Protein AF-A0A969RJK7-F1 (afdb_monomer)

Solvent-accessible surface area (backbone atoms only — not comparable to full-atom values): 28027 Å² total; per-residue (Å²): 130,81,80,79,80,63,73,75,47,66,31,56,28,30,24,53,73,84,44,77,42,88,28,50,34,41,26,35,87,92,39,40,23,37,20,53,44,43,39,36,57,59,44,43,50,44,77,48,58,31,84,44,50,58,42,42,35,32,31,61,49,30,50,70,87,84,54,50,50,73,24,48,41,49,78,57,83,35,32,42,27,35,43,42,46,68,56,30,60,76,63,62,34,48,77,47,81,54,90,57,28,43,37,36,39,65,59,89,27,36,46,76,43,77,48,76,45,75,50,98,73,21,24,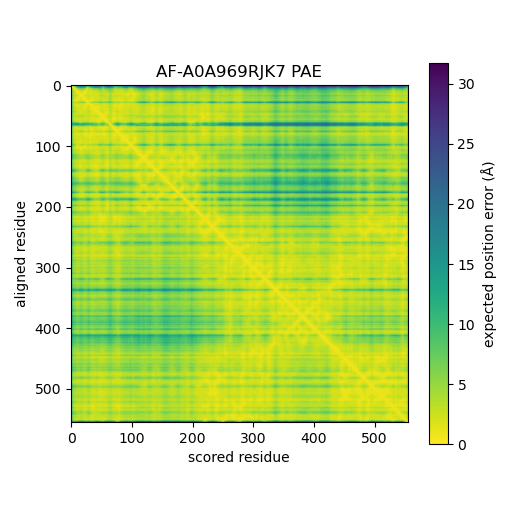38,39,41,38,33,31,80,45,79,58,39,25,30,80,46,70,51,94,40,33,35,37,40,40,33,56,18,34,61,56,68,67,57,46,72,68,54,77,58,58,68,51,77,48,36,66,36,42,50,67,49,78,56,94,72,16,29,35,38,41,36,25,34,57,73,93,60,50,68,34,71,49,41,35,42,91,69,28,28,43,39,38,34,42,31,64,76,37,77,73,68,37,45,30,29,66,42,92,46,33,33,41,39,30,43,74,51,71,60,88,93,46,38,28,45,35,36,35,39,42,32,36,42,69,33,88,46,40,46,75,42,62,42,58,44,41,94,70,26,47,65,32,60,29,43,62,65,59,38,30,60,76,69,53,30,27,31,35,35,45,24,38,40,53,41,88,87,76,24,22,39,51,25,21,31,22,46,83,68,39,74,46,19,31,38,51,67,51,19,15,29,42,31,31,47,82,81,36,53,74,51,74,47,51,32,42,58,49,32,35,40,34,37,84,88,69,52,75,45,68,34,69,35,32,39,53,56,70,86,68,76,40,30,34,37,34,41,47,61,38,12,65,51,50,60,39,81,50,58,58,34,34,43,30,37,32,45,84,53,22,27,70,39,64,49,72,44,63,58,50,71,71,48,72,44,76,26,42,91,76,33,27,31,38,41,33,27,97,41,66,70,61,53,72,66,53,40,63,71,38,46,44,45,81,48,77,47,40,43,56,61,71,60,66,80,33,31,24,32,45,16,40,32,46,37,23,29,52,88,59,37,80,60,66,48,44,62,81,37,67,49,53,69,69,69,63,70,39,55,30,26,35,20,34,45,28,28,37,87,87,49,26,42,32,44,36,39,35,38,50,22,55,85,53,61,17,44,33,64,69,52,45,38,54,50,42,48,74,72,47,29,29,32,30,36,30,27,35,39,46,45,40,36,49,38,34,44,33,87,36,58,79,71,53,60,70,84,66,47,40,60,32,42,31,23,41,31,31,35,64,54,133

Mean predicted aligned error: 4.51 Å

Nearest PDB structures (foldseek):
  5h3k-assembly1_A  TM=9.530E-01  e=4.080E-64  Synechocystis sp. PCC 6803 substr. Kazusa
  6pkh-assembly1_A-2  TM=6.568E-01  e=8.441E-12  Danio rerio
  6u11-assembly1_A-2  TM=6.295E-01  e=1.330E-12  Xenopus laevis
  6pki-assembly2_C  TM=6.536E-01  e=3.093E-11  Danio rerio
  6pki-assembly1_A  TM=6.305E-01  e=6.541E-11  Danio rerio

Structure (mmCIF, N/CA/C/O backbone):
data_AF-A0A969RJK7-F1
#
_entry.id   AF-A0A969RJK7-F1
#
loop_
_atom_site.group_PDB
_atom_site.id
_atom_site.type_symbol
_atom_site.label_atom_id
_atom_site.label_alt_id
_atom_site.label_comp_id
_atom_site.label_asym_id
_atom_site.label_entity_id
_atom_site.label_seq_id
_atom_site.pdbx_PDB_ins_code
_atom_site.Cartn_x
_atom_site.Cartn_y
_atom_site.Cartn_z
_atom_site.occupancy
_atom_site.B_iso_or_equiv
_atom_site.auth_seq_id
_atom_site.auth_comp_id
_atom_site.auth_asym_id
_atom_site.auth_atom_id
_atom_site.pdbx_PDB_model_num
ATOM 1 N N . MET A 1 1 ? 10.244 -32.817 0.175 1.00 43.59 1 MET A N 1
ATOM 2 C CA . MET A 1 1 ? 10.990 -31.624 -0.277 1.00 43.59 1 MET A CA 1
ATOM 3 C C . MET A 1 1 ? 12.232 -31.516 0.589 1.00 43.59 1 MET A C 1
ATOM 5 O O . MET A 1 1 ? 12.109 -31.650 1.799 1.00 43.59 1 MET A O 1
ATOM 9 N N . SER A 1 2 ? 13.413 -31.389 -0.010 1.00 44.31 2 SER A N 1
ATOM 10 C CA . SER A 1 2 ? 14.659 -31.099 0.712 1.00 44.31 2 SER A CA 1
ATOM 11 C C . SER A 1 2 ? 14.542 -29.756 1.438 1.00 44.31 2 SER A C 1
ATOM 13 O O . SER A 1 2 ? 13.912 -28.840 0.909 1.00 44.31 2 SER A O 1
ATOM 15 N N . ALA A 1 3 ? 15.117 -29.646 2.639 1.00 57.25 3 ALA A N 1
ATOM 16 C CA . ALA A 1 3 ? 15.118 -28.397 3.398 1.00 57.25 3 ALA A CA 1
ATOM 17 C C . ALA A 1 3 ? 15.713 -27.246 2.556 1.00 57.25 3 ALA A C 1
ATOM 19 O O . ALA A 1 3 ? 16.639 -27.497 1.774 1.00 57.25 3 ALA A O 1
ATOM 20 N N . PRO A 1 4 ? 15.207 -26.003 2.684 1.00 67.38 4 PRO A N 1
ATOM 21 C CA . PRO A 1 4 ? 15.771 -24.862 1.975 1.00 67.38 4 PRO A CA 1
ATOM 22 C C . PRO A 1 4 ? 17.256 -24.709 2.309 1.00 67.38 4 PRO A C 1
ATOM 24 O O . PRO A 1 4 ? 17.654 -24.830 3.468 1.00 67.38 4 PRO A O 1
ATOM 27 N N . VAL A 1 5 ? 18.080 -24.427 1.299 1.00 77.31 5 VAL A N 1
ATOM 28 C CA . VAL A 1 5 ? 19.494 -24.099 1.520 1.00 77.31 5 VAL A CA 1
ATOM 29 C C . VAL A 1 5 ? 19.567 -22.825 2.374 1.00 77.31 5 VAL A C 1
ATOM 31 O O . VAL A 1 5 ? 18.977 -21.817 1.971 1.00 77.31 5 VAL A O 1
ATOM 34 N N . PRO A 1 6 ? 20.266 -22.842 3.523 1.00 85.56 6 PRO A N 1
ATOM 35 C CA . PRO A 1 6 ? 20.295 -21.704 4.432 1.00 85.56 6 PRO A CA 1
ATOM 36 C C . PRO A 1 6 ? 21.051 -20.514 3.831 1.00 85.56 6 PRO A C 1
ATOM 38 O O . PRO A 1 6 ? 22.000 -20.675 3.058 1.00 85.56 6 PRO A O 1
ATOM 41 N N . ILE A 1 7 ? 20.638 -19.310 4.227 1.00 89.62 7 ILE A N 1
ATOM 42 C CA . ILE A 1 7 ? 21.348 -18.065 3.919 1.00 89.62 7 ILE A CA 1
ATOM 43 C C . ILE A 1 7 ? 22.646 -18.030 4.729 1.00 89.62 7 ILE A C 1
ATOM 45 O O . ILE A 1 7 ? 22.629 -18.203 5.946 1.00 89.62 7 ILE A O 1
ATOM 49 N N . THR A 1 8 ? 23.768 -17.809 4.047 1.00 91.69 8 THR A N 1
ATOM 50 C CA . THR A 1 8 ? 25.106 -17.735 4.646 1.00 91.69 8 THR A CA 1
ATOM 51 C C . THR A 1 8 ? 25.501 -16.304 4.995 1.00 91.69 8 THR A C 1
ATOM 53 O O . THR A 1 8 ? 26.162 -16.092 6.008 1.00 91.69 8 THR A O 1
ATOM 56 N N . GLN A 1 9 ? 25.098 -15.319 4.185 1.00 93.38 9 GLN A N 1
ATOM 57 C CA . GLN A 1 9 ? 25.361 -13.893 4.412 1.00 93.38 9 GLN A CA 1
ATOM 58 C C . GLN A 1 9 ? 24.187 -13.041 3.926 1.00 93.38 9 GLN A C 1
ATOM 60 O O . GLN A 1 9 ? 23.432 -13.453 3.046 1.00 93.38 9 GLN A O 1
ATOM 65 N N . ARG A 1 10 ? 24.028 -11.845 4.493 1.00 94.62 10 ARG A N 1
ATOM 66 C CA . ARG A 1 10 ? 23.016 -10.870 4.076 1.00 94.62 10 ARG A CA 1
ATOM 67 C C . ARG A 1 10 ? 23.429 -9.454 4.447 1.00 94.62 10 ARG A C 1
ATOM 69 O O . ARG A 1 10 ? 24.226 -9.266 5.364 1.00 94.62 10 ARG A O 1
ATOM 76 N N . GLY A 1 11 ? 22.815 -8.481 3.791 1.00 95.19 11 GLY A N 1
ATOM 77 C CA . GLY A 1 11 ? 22.963 -7.071 4.123 1.00 95.19 11 GLY A CA 1
ATOM 78 C C . GLY A 1 11 ? 21.859 -6.220 3.511 1.00 95.19 11 GLY A C 1
ATOM 79 O O . GLY A 1 11 ? 21.013 -6.714 2.768 1.00 95.19 11 GLY A O 1
ATOM 80 N N . GLU A 1 12 ? 21.862 -4.933 3.845 1.00 94.75 12 GLU A N 1
ATOM 81 C CA . GLU A 1 12 ? 20.814 -3.972 3.460 1.00 94.75 12 GLU A CA 1
ATOM 82 C C . GLU A 1 12 ? 21.270 -2.978 2.385 1.00 94.75 12 GLU A C 1
ATOM 84 O O . GLU A 1 12 ? 20.530 -2.063 2.020 1.00 94.75 12 GLU A O 1
ATOM 89 N N . GLN A 1 13 ? 22.503 -3.129 1.897 1.00 96.94 13 GLN A N 1
ATOM 90 C CA . GLN A 1 13 ? 23.099 -2.225 0.924 1.00 96.94 13 GLN A CA 1
ATOM 91 C C . GLN A 1 13 ? 23.767 -2.982 -0.215 1.00 96.94 13 GLN A C 1
ATOM 93 O O . GLN A 1 13 ? 24.430 -3.994 0.002 1.00 96.94 13 GLN A O 1
ATOM 98 N N . ILE A 1 14 ? 23.646 -2.445 -1.424 1.00 97.81 14 ILE A N 1
ATOM 99 C CA . ILE A 1 14 ? 24.468 -2.847 -2.565 1.00 97.81 14 ILE A CA 1
ATOM 100 C C . ILE A 1 14 ? 25.232 -1.633 -3.079 1.00 97.81 14 ILE A C 1
ATOM 102 O O . ILE A 1 14 ? 24.770 -0.497 -2.950 1.00 97.81 14 ILE A O 1
ATOM 106 N N . THR A 1 15 ? 26.366 -1.873 -3.723 1.00 97.38 15 THR A N 1
ATOM 107 C CA . THR A 1 15 ? 27.091 -0.851 -4.474 1.00 97.38 15 THR A CA 1
ATOM 108 C C . THR A 1 15 ? 27.118 -1.255 -5.941 1.00 97.38 15 THR A C 1
ATOM 110 O O . THR A 1 15 ? 27.756 -2.245 -6.270 1.00 97.38 15 THR A O 1
ATOM 113 N N . LEU A 1 16 ? 26.475 -0.492 -6.827 1.00 96.69 16 LEU A N 1
ATOM 114 C CA . LEU A 1 16 ? 26.529 -0.699 -8.279 1.00 96.69 16 LEU A CA 1
ATOM 115 C C . LEU A 1 16 ? 27.453 0.346 -8.909 1.00 96.69 16 LEU A C 1
ATOM 117 O O . LEU A 1 16 ? 27.199 1.543 -8.776 1.00 96.69 16 LEU A O 1
ATOM 121 N N . ASN A 1 17 ? 28.531 -0.100 -9.560 1.00 95.50 17 ASN A N 1
ATOM 122 C CA . ASN A 1 17 ? 29.539 0.760 -10.203 1.00 95.50 17 ASN A CA 1
ATOM 123 C C . ASN A 1 17 ? 30.048 1.892 -9.283 1.00 95.50 17 ASN A C 1
ATOM 125 O O . ASN A 1 17 ? 30.248 3.027 -9.706 1.00 95.50 17 ASN A O 1
ATOM 129 N N . GLY A 1 18 ? 30.224 1.591 -7.992 1.00 93.12 18 GLY A N 1
ATOM 130 C CA . GLY A 1 18 ? 30.677 2.554 -6.980 1.00 93.12 18 GLY A CA 1
ATOM 131 C C . GLY A 1 18 ? 29.572 3.389 -6.316 1.00 93.12 18 GLY A C 1
ATOM 132 O O . GLY A 1 18 ? 29.852 4.051 -5.318 1.00 93.12 18 GLY A O 1
ATOM 133 N N . ARG A 1 19 ? 28.315 3.337 -6.785 1.00 94.44 19 ARG A N 1
ATOM 134 C CA . ARG A 1 19 ? 27.175 4.022 -6.148 1.00 94.44 19 ARG A CA 1
ATOM 135 C C . ARG A 1 19 ? 26.463 3.105 -5.159 1.00 94.44 19 ARG A C 1
ATOM 137 O O . ARG A 1 19 ? 26.060 2.009 -5.527 1.00 94.44 19 ARG A O 1
ATOM 144 N N . ALA A 1 20 ? 26.269 3.572 -3.929 1.00 95.62 20 ALA A N 1
ATOM 145 C CA . ALA A 1 20 ? 25.548 2.835 -2.895 1.00 95.62 20 ALA A CA 1
ATOM 146 C C . ALA A 1 20 ? 24.023 2.971 -3.040 1.00 95.62 20 ALA A C 1
ATOM 148 O O . ALA A 1 20 ? 23.509 4.043 -3.368 1.00 95.62 20 ALA A O 1
ATOM 149 N N . PHE A 1 21 ? 23.304 1.892 -2.740 1.00 95.75 21 PHE A N 1
ATOM 150 C CA . PHE A 1 21 ? 21.847 1.825 -2.707 1.00 95.75 21 PHE A CA 1
ATOM 151 C C . PHE A 1 21 ? 21.395 1.040 -1.482 1.00 95.75 21 PHE A C 1
ATOM 153 O O . PHE A 1 21 ? 22.001 0.028 -1.134 1.00 95.75 21 PHE A O 1
ATOM 160 N N . SER A 1 22 ? 20.295 1.470 -0.866 1.00 94.81 22 SER A N 1
ATOM 161 C CA . SER A 1 22 ? 19.675 0.775 0.266 1.00 94.81 22 SER A CA 1
ATOM 162 C C . SER A 1 22 ? 18.794 -0.376 -0.227 1.00 94.81 22 SER A C 1
ATOM 164 O O . SER A 1 22 ? 17.568 -0.294 -0.179 1.00 94.81 22 SER A O 1
ATOM 166 N N . ILE A 1 23 ? 19.425 -1.414 -0.772 1.00 95.62 23 ILE A N 1
ATOM 167 C CA . ILE A 1 23 ? 18.764 -2.601 -1.310 1.00 95.62 23 ILE A CA 1
ATOM 168 C C . ILE A 1 23 ? 19.213 -3.833 -0.521 1.00 95.62 23 ILE A C 1
ATOM 170 O O . ILE A 1 23 ? 20.417 -4.098 -0.452 1.00 95.62 23 ILE A O 1
ATOM 174 N N . PRO A 1 24 ? 18.274 -4.626 0.020 1.00 96.06 24 PRO A N 1
ATOM 175 C CA . PRO A 1 24 ? 18.623 -5.881 0.653 1.00 96.06 24 PRO A CA 1
ATOM 176 C C . PRO A 1 24 ? 19.228 -6.873 -0.340 1.00 96.06 24 PRO A C 1
ATOM 178 O O . PRO A 1 24 ? 18.763 -7.036 -1.471 1.00 96.06 24 PRO A O 1
ATOM 181 N N . TRP A 1 25 ? 20.234 -7.599 0.123 1.00 97.31 25 TRP A N 1
ATOM 182 C CA . TRP A 1 25 ? 20.841 -8.708 -0.595 1.00 97.31 25 TRP A CA 1
ATOM 183 C C . TRP A 1 25 ? 21.036 -9.891 0.349 1.00 97.31 25 TRP A C 1
ATOM 185 O O . TRP A 1 25 ? 21.099 -9.743 1.573 1.00 97.31 25 TRP A O 1
ATOM 195 N N . SER A 1 26 ? 21.118 -11.083 -0.223 1.00 96.31 26 SER A N 1
ATOM 196 C CA . SER A 1 26 ? 21.464 -12.288 0.522 1.00 96.31 26 SER A CA 1
ATOM 197 C C . SER A 1 26 ? 22.340 -13.205 -0.313 1.00 96.31 26 SER A C 1
ATOM 199 O O . SER A 1 26 ? 22.356 -13.132 -1.539 1.00 96.31 26 SER A O 1
ATOM 201 N N . GLN A 1 27 ? 23.091 -14.063 0.357 1.00 95.31 27 GLN A N 1
ATOM 202 C CA . GLN A 1 27 ? 23.894 -15.102 -0.259 1.00 95.31 27 GLN A CA 1
ATOM 203 C C . GLN A 1 27 ? 23.500 -16.443 0.347 1.00 95.31 27 GLN A C 1
ATOM 205 O O . GLN A 1 27 ? 23.360 -16.567 1.564 1.00 95.31 27 GLN A O 1
ATOM 210 N N . ARG A 1 28 ? 23.341 -17.458 -0.499 1.00 91.94 28 ARG A N 1
ATOM 211 C CA . ARG A 1 28 ? 23.207 -18.857 -0.080 1.00 91.94 28 ARG A CA 1
ATOM 212 C C . ARG A 1 28 ? 24.194 -19.686 -0.888 1.00 91.94 28 ARG A C 1
ATOM 214 O O . ARG A 1 28 ? 24.189 -19.616 -2.114 1.00 91.94 28 ARG A O 1
ATOM 221 N N . GLN A 1 29 ? 25.066 -20.435 -0.210 1.00 88.12 29 GLN A N 1
ATOM 222 C CA . GLN A 1 29 ? 26.237 -21.064 -0.845 1.00 88.12 29 GLN A CA 1
ATOM 223 C C . GLN A 1 29 ? 27.068 -20.014 -1.619 1.00 88.12 29 GLN A C 1
ATOM 225 O O . GLN A 1 29 ? 27.508 -19.026 -1.033 1.00 88.12 29 GLN A O 1
ATOM 230 N N . GLU A 1 30 ? 27.239 -20.192 -2.929 1.00 89.62 30 GLU A N 1
ATOM 231 C CA . GLU A 1 30 ? 27.944 -19.282 -3.847 1.00 89.62 30 GLU A CA 1
ATOM 232 C C . GLU A 1 30 ? 26.973 -18.487 -4.742 1.00 89.62 30 GLU A C 1
ATOM 234 O O . GLU A 1 30 ? 27.351 -17.952 -5.785 1.00 89.62 30 GLU A O 1
ATOM 239 N N . ARG A 1 31 ? 25.695 -18.415 -4.348 1.00 95.44 31 ARG A N 1
ATOM 240 C CA . ARG A 1 31 ? 24.640 -17.736 -5.107 1.00 95.44 31 ARG A CA 1
ATOM 241 C C . ARG A 1 31 ? 24.269 -16.410 -4.469 1.00 95.44 31 ARG A C 1
ATOM 243 O O . ARG A 1 31 ? 23.978 -16.372 -3.272 1.00 95.44 31 ARG A O 1
ATOM 250 N N . PHE A 1 32 ? 24.267 -15.346 -5.266 1.00 97.12 32 PHE A N 1
ATOM 251 C CA . PHE A 1 32 ? 23.989 -13.981 -4.825 1.00 97.12 32 PHE A CA 1
ATOM 252 C C . PHE A 1 32 ? 22.571 -13.585 -5.211 1.00 97.12 32 PHE A C 1
ATOM 254 O O . PHE A 1 32 ? 22.170 -13.719 -6.363 1.00 97.12 32 PHE A O 1
ATOM 261 N N . GLY A 1 33 ? 21.815 -13.089 -4.240 1.00 97.38 33 GLY A N 1
ATOM 262 C CA . GLY A 1 33 ? 20.442 -12.653 -4.413 1.00 97.38 33 GLY A CA 1
ATOM 263 C C . GLY A 1 33 ? 20.285 -11.171 -4.152 1.00 97.38 33 GLY A C 1
ATOM 264 O O . GLY A 1 33 ? 20.723 -10.675 -3.115 1.00 97.38 33 GLY A O 1
ATOM 265 N N . ILE A 1 34 ? 19.577 -10.493 -5.046 1.00 97.62 34 ILE A N 1
ATOM 266 C CA . ILE A 1 34 ? 19.054 -9.138 -4.830 1.00 97.62 34 ILE A CA 1
ATOM 267 C C . ILE A 1 34 ? 17.538 -9.240 -4.767 1.00 97.62 34 ILE A C 1
ATOM 269 O O . ILE A 1 34 ? 16.956 -10.077 -5.457 1.00 97.62 34 ILE A O 1
ATOM 273 N N . THR A 1 35 ? 16.887 -8.419 -3.944 1.00 97.81 35 THR A N 1
ATOM 274 C CA . THR A 1 35 ? 15.421 -8.373 -3.961 1.00 97.81 35 THR A CA 1
ATOM 275 C C . THR A 1 35 ? 14.903 -8.030 -5.354 1.00 97.81 35 THR A C 1
ATOM 277 O O . THR A 1 35 ? 15.499 -7.226 -6.069 1.00 97.81 35 THR A O 1
ATOM 280 N N . ASP A 1 36 ? 13.781 -8.614 -5.753 1.00 97.62 36 ASP A N 1
ATOM 281 C CA . ASP A 1 36 ? 13.147 -8.314 -7.037 1.00 97.62 36 ASP A CA 1
ATOM 282 C C . ASP A 1 36 ? 12.849 -6.813 -7.211 1.00 97.62 36 ASP A C 1
ATOM 284 O O . ASP A 1 36 ? 13.148 -6.232 -8.255 1.00 97.62 36 ASP A O 1
ATOM 288 N N . ALA A 1 37 ? 12.379 -6.158 -6.148 1.00 95.75 37 ALA A N 1
ATOM 289 C CA . ALA A 1 37 ? 12.221 -4.713 -6.062 1.00 95.75 37 ALA A CA 1
ATOM 290 C C . ALA A 1 37 ? 13.529 -3.955 -6.310 1.00 95.75 37 ALA A C 1
ATOM 292 O O . ALA A 1 37 ? 13.585 -3.046 -7.141 1.00 95.75 37 ALA A O 1
ATOM 293 N N . GLY A 1 38 ? 14.600 -4.337 -5.616 1.00 96.25 38 GLY A N 1
ATOM 294 C CA . GLY A 1 38 ? 15.896 -3.696 -5.779 1.00 96.25 38 GLY A CA 1
ATOM 295 C C . GLY A 1 38 ? 16.492 -3.914 -7.159 1.00 96.25 38 GLY A C 1
ATOM 296 O O . GLY A 1 38 ? 17.114 -3.011 -7.716 1.00 96.25 38 GLY A O 1
ATOM 297 N N . PHE A 1 39 ? 16.249 -5.077 -7.749 1.00 96.56 39 PHE A N 1
ATOM 298 C CA . PHE A 1 39 ? 16.724 -5.423 -9.075 1.00 96.56 39 PHE A CA 1
ATOM 299 C C . PHE A 1 39 ? 16.022 -4.602 -10.167 1.00 96.56 39 PHE A C 1
ATOM 301 O O . PHE A 1 39 ? 16.691 -4.047 -11.039 1.00 96.56 39 PHE A O 1
ATOM 308 N N . ILE A 1 40 ? 14.702 -4.398 -10.063 1.00 95.62 40 ILE A N 1
ATOM 309 C CA . ILE A 1 40 ? 13.971 -3.441 -10.913 1.00 95.62 40 ILE A CA 1
ATOM 310 C C . ILE A 1 40 ? 14.557 -2.028 -10.761 1.00 95.62 40 ILE A C 1
ATOM 312 O O . ILE A 1 40 ? 14.859 -1.377 -11.758 1.00 95.62 40 ILE A O 1
ATOM 316 N N . GLN A 1 41 ? 14.747 -1.559 -9.523 1.00 93.62 41 GLN A N 1
ATOM 317 C CA . GLN A 1 41 ? 15.137 -0.170 -9.237 1.00 93.62 41 GLN A CA 1
ATOM 318 C C . GLN A 1 41 ? 16.576 0.176 -9.635 1.00 93.62 41 GLN A C 1
ATOM 320 O O . GLN A 1 41 ? 16.862 1.332 -9.951 1.00 93.62 41 GLN A O 1
ATOM 325 N N . THR A 1 42 ? 17.493 -0.791 -9.574 1.00 95.00 42 THR A N 1
ATOM 326 C CA . THR A 1 42 ? 18.933 -0.536 -9.752 1.00 95.00 42 THR A CA 1
ATOM 327 C C . THR A 1 42 ? 19.480 -1.029 -11.086 1.00 95.00 42 THR A C 1
ATOM 329 O O . THR A 1 42 ? 20.376 -0.384 -11.634 1.00 95.00 42 THR A O 1
ATOM 332 N N . ILE A 1 43 ? 18.928 -2.124 -11.621 1.00 96.88 43 ILE A N 1
ATOM 333 C CA . ILE A 1 43 ? 19.392 -2.772 -12.855 1.00 96.88 43 ILE A CA 1
ATOM 334 C C . ILE A 1 43 ? 18.458 -2.503 -14.043 1.00 96.88 43 ILE A C 1
ATOM 336 O O . ILE A 1 43 ? 18.919 -2.491 -15.187 1.00 96.88 43 ILE A O 1
ATOM 340 N N . GLY A 1 44 ? 17.173 -2.236 -13.789 1.00 95.69 44 GLY A N 1
ATOM 341 C CA . GLY A 1 44 ? 16.205 -1.914 -14.836 1.00 95.69 44 GLY A CA 1
ATOM 342 C C . GLY A 1 44 ? 15.690 -3.154 -15.567 1.00 95.69 44 GLY A C 1
ATOM 343 O O . GLY A 1 44 ? 15.687 -3.212 -16.797 1.00 95.69 44 GLY A O 1
ATOM 344 N N . VAL A 1 45 ? 15.297 -4.182 -14.813 1.00 94.81 45 VAL A N 1
ATOM 345 C CA . VAL A 1 45 ? 14.711 -5.411 -15.371 1.00 94.81 45 VAL A CA 1
ATOM 346 C C . VAL A 1 45 ? 13.189 -5.327 -15.467 1.00 94.81 45 VAL A C 1
ATOM 348 O O . VAL A 1 45 ? 12.538 -4.720 -14.616 1.00 94.81 45 VAL A O 1
ATOM 351 N N . ASP A 1 46 ? 12.614 -5.991 -16.469 1.00 94.12 46 ASP A N 1
ATOM 352 C CA . ASP A 1 46 ? 11.173 -6.255 -16.528 1.00 94.12 46 ASP A CA 1
ATOM 353 C C . ASP A 1 46 ? 10.899 -7.666 -15.998 1.00 94.12 46 ASP A C 1
ATOM 355 O O . ASP A 1 46 ? 11.485 -8.638 -16.481 1.00 94.12 46 ASP A O 1
ATOM 359 N N . LEU A 1 47 ? 10.034 -7.787 -14.991 1.00 95.94 47 LEU A N 1
ATOM 360 C CA . LEU A 1 47 ? 9.615 -9.087 -14.470 1.00 95.94 47 LEU A CA 1
ATOM 361 C C . LEU A 1 47 ? 8.457 -9.607 -15.321 1.00 95.94 47 LEU A C 1
ATOM 363 O O . LEU A 1 47 ? 7.415 -8.957 -15.422 1.00 95.94 47 LEU A O 1
ATOM 367 N N . LEU A 1 48 ? 8.651 -10.778 -15.921 1.00 96.38 48 LEU A N 1
ATOM 368 C CA . LEU A 1 48 ? 7.662 -11.430 -16.771 1.00 96.38 48 LEU A CA 1
ATOM 369 C C . LEU A 1 48 ? 6.760 -12.361 -15.951 1.00 96.38 48 LEU A C 1
ATOM 371 O O . LEU A 1 48 ? 7.004 -12.623 -14.770 1.00 96.38 48 LEU A O 1
ATOM 375 N N . ASN A 1 49 ? 5.715 -12.873 -16.596 1.00 97.50 49 ASN A N 1
ATOM 376 C CA . ASN A 1 49 ? 4.743 -13.744 -15.947 1.00 97.50 49 ASN A CA 1
ATOM 377 C C . ASN A 1 49 ? 5.378 -15.047 -15.453 1.00 97.50 49 ASN A C 1
ATOM 379 O O . ASN A 1 49 ? 6.258 -15.609 -16.107 1.00 97.50 49 ASN A O 1
ATOM 383 N N . THR A 1 50 ? 4.901 -15.541 -14.314 1.00 97.38 50 THR A N 1
ATOM 384 C CA . THR A 1 50 ? 5.283 -16.852 -13.777 1.00 97.38 50 THR A CA 1
ATOM 385 C C . THR A 1 50 ? 4.227 -17.360 -12.806 1.00 97.38 50 THR A C 1
ATOM 387 O O . THR A 1 50 ? 3.755 -16.605 -11.957 1.00 97.38 50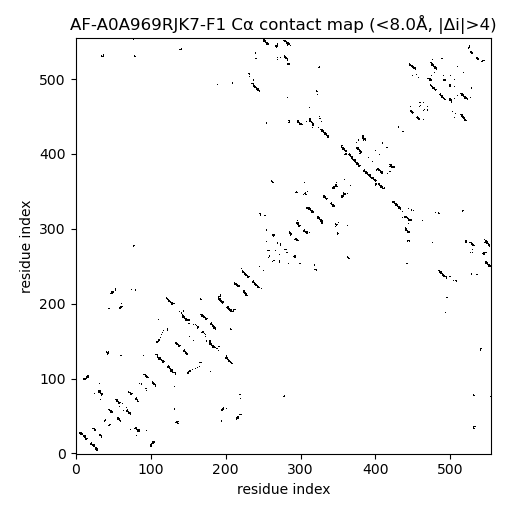 THR A O 1
ATOM 390 N N . ASP A 1 51 ? 3.909 -18.649 -12.893 1.00 97.38 51 ASP A N 1
ATOM 391 C CA . ASP A 1 51 ? 3.122 -19.370 -11.885 1.00 97.38 51 ASP A CA 1
ATOM 392 C C . ASP A 1 51 ? 4.016 -20.103 -10.869 1.00 97.38 51 ASP A C 1
ATOM 394 O O . ASP A 1 51 ? 3.544 -20.614 -9.854 1.00 97.38 51 ASP A O 1
ATOM 398 N N . GLU A 1 52 ? 5.329 -20.115 -11.107 1.00 96.62 52 GLU A N 1
ATOM 399 C CA . GLU A 1 52 ? 6.314 -20.804 -10.284 1.00 96.62 52 GLU A CA 1
ATOM 400 C C . GLU A 1 52 ? 6.960 -19.835 -9.297 1.00 96.62 52 GLU A C 1
ATOM 402 O O . GLU A 1 52 ? 7.716 -18.947 -9.685 1.00 96.62 52 GLU A O 1
ATOM 407 N N . VAL A 1 53 ? 6.743 -20.042 -7.995 1.00 96.00 53 VAL A N 1
ATOM 408 C CA . VAL A 1 53 ? 7.363 -19.198 -6.955 1.00 96.00 53 VAL A CA 1
ATOM 409 C C . VAL A 1 53 ? 8.884 -19.208 -7.076 1.00 96.00 53 VAL A C 1
ATOM 411 O O . VAL A 1 53 ? 9.508 -18.152 -6.950 1.00 96.00 53 VAL A O 1
ATOM 414 N N . SER A 1 54 ? 9.457 -20.392 -7.333 1.00 95.94 54 SER A N 1
ATOM 415 C CA . SER A 1 54 ? 10.901 -20.668 -7.322 1.00 95.94 54 SER A CA 1
ATOM 416 C C . SER A 1 54 ? 11.664 -20.140 -8.540 1.00 95.94 54 SER A C 1
ATOM 418 O O . SER A 1 54 ? 12.893 -20.209 -8.554 1.00 95.94 54 SER A O 1
ATOM 420 N N . GLN A 1 55 ? 10.957 -19.619 -9.547 1.00 96.94 55 GLN A N 1
ATOM 421 C CA . GLN A 1 55 ? 11.532 -19.126 -10.794 1.00 96.94 55 GLN A CA 1
ATOM 422 C C . GLN A 1 55 ? 10.930 -17.769 -11.162 1.00 96.94 55 GLN A C 1
ATOM 424 O O . GLN A 1 55 ? 9.743 -17.513 -10.979 1.00 96.94 55 GLN A O 1
ATOM 429 N N . GLN A 1 56 ? 11.748 -16.887 -11.715 1.00 98.12 56 GLN A N 1
ATOM 430 C CA . GLN A 1 56 ? 11.313 -15.598 -12.225 1.00 98.12 56 GLN A CA 1
ATOM 431 C C . GLN A 1 56 ? 11.922 -15.373 -13.608 1.00 98.12 56 GLN A C 1
ATOM 433 O O . GLN A 1 56 ? 13.108 -15.048 -13.712 1.00 98.12 56 GLN A O 1
ATOM 438 N N . PRO A 1 57 ? 11.128 -15.517 -14.679 1.00 97.44 57 PRO A N 1
ATOM 439 C CA . PRO A 1 57 ? 11.519 -15.056 -15.996 1.00 97.44 57 PRO A CA 1
ATOM 440 C C . PRO A 1 57 ? 11.606 -13.525 -16.005 1.00 97.44 57 PRO A C 1
ATOM 442 O O . PRO A 1 57 ? 10.740 -12.830 -15.466 1.00 97.44 57 PRO A O 1
ATOM 445 N N . ILE A 1 58 ? 12.661 -12.990 -16.604 1.00 96.56 58 ILE A N 1
ATOM 446 C CA . ILE A 1 58 ? 12.908 -11.556 -16.734 1.00 96.56 58 ILE A CA 1
ATOM 447 C C . ILE A 1 58 ? 13.211 -11.191 -18.184 1.00 96.56 58 ILE A C 1
ATOM 449 O O . ILE A 1 58 ? 13.675 -12.019 -18.976 1.00 96.56 58 ILE A O 1
ATOM 453 N N . ALA A 1 59 ? 13.020 -9.915 -18.497 1.00 94.50 59 ALA A N 1
ATOM 454 C CA . ALA A 1 59 ? 13.567 -9.288 -19.684 1.00 94.50 59 ALA A CA 1
ATOM 455 C C . ALA A 1 59 ? 14.610 -8.242 -19.304 1.00 94.50 59 ALA A C 1
ATOM 457 O O . ALA A 1 59 ? 14.312 -7.270 -18.605 1.00 94.50 59 ALA A O 1
ATOM 458 N N . TRP A 1 60 ? 15.828 -8.430 -19.799 1.00 95.06 60 TRP A N 1
ATOM 459 C CA . TRP A 1 60 ? 16.906 -7.461 -19.661 1.00 95.06 60 TRP A CA 1
ATOM 460 C C . TRP A 1 60 ? 17.900 -7.676 -20.798 1.00 95.06 60 TRP A C 1
ATOM 462 O O . TRP A 1 60 ? 18.675 -8.629 -20.768 1.00 95.06 60 TRP A O 1
ATOM 472 N N . PHE A 1 61 ? 17.802 -6.845 -21.844 1.00 94.94 61 PHE A N 1
ATOM 473 C CA . PHE A 1 61 ? 18.533 -7.042 -23.105 1.00 94.94 61 PHE A CA 1
ATOM 474 C C . PHE A 1 61 ? 18.409 -8.487 -23.625 1.00 94.94 61 PHE A C 1
ATOM 476 O O . PHE A 1 61 ? 19.383 -9.128 -24.012 1.00 94.94 61 PHE A O 1
ATOM 483 N N . SER A 1 62 ? 17.184 -9.011 -23.595 1.00 91.25 62 SER A N 1
ATOM 484 C CA . SER A 1 62 ? 16.836 -10.368 -24.012 1.00 91.25 62 SER A CA 1
ATOM 485 C C . SER A 1 62 ? 15.505 -10.363 -24.758 1.00 91.25 62 SER A C 1
ATOM 487 O O . SER A 1 62 ? 14.629 -9.549 -24.459 1.00 91.25 62 SER A O 1
ATOM 489 N N . ASP A 1 63 ? 15.337 -11.271 -25.718 1.00 83.88 63 ASP A N 1
ATOM 490 C CA . ASP A 1 63 ? 14.058 -11.445 -26.403 1.00 83.88 63 ASP A CA 1
ATOM 491 C C . ASP A 1 63 ? 13.056 -12.132 -25.461 1.00 83.88 63 ASP A C 1
ATOM 493 O O . ASP A 1 63 ? 13.280 -13.257 -25.008 1.00 83.88 63 ASP A O 1
ATOM 497 N N . GLN A 1 64 ? 11.960 -11.434 -25.152 1.00 79.19 64 GLN A N 1
ATOM 498 C CA . GLN A 1 64 ? 10.921 -11.904 -24.232 1.00 79.19 64 GLN A CA 1
ATOM 499 C C . GLN A 1 64 ? 10.141 -13.114 -24.764 1.00 79.19 64 GLN A C 1
ATOM 501 O O . GLN A 1 64 ? 9.621 -13.892 -23.968 1.00 79.19 64 GLN A O 1
ATOM 506 N N . GLN A 1 65 ? 10.021 -13.252 -26.087 1.00 74.81 65 GLN A N 1
ATOM 507 C CA . GLN A 1 65 ? 9.205 -14.277 -26.738 1.00 74.81 65 GLN A CA 1
ATOM 508 C C . GLN A 1 65 ? 10.016 -15.523 -27.087 1.00 74.81 65 GLN A C 1
ATOM 510 O O . GLN A 1 65 ? 9.473 -16.625 -27.085 1.00 74.81 65 GLN A O 1
ATOM 515 N N . VAL A 1 66 ? 11.304 -15.351 -27.389 1.00 78.38 66 VAL A N 1
ATOM 516 C CA . VAL A 1 66 ? 12.156 -16.444 -27.875 1.00 78.38 66 VAL A CA 1
ATOM 517 C C . VAL A 1 66 ? 12.965 -17.086 -26.748 1.00 78.38 66 VAL A C 1
ATOM 519 O O . VAL A 1 66 ? 13.092 -18.309 -26.703 1.00 78.38 66 VAL A O 1
ATOM 522 N N . SER A 1 67 ? 13.519 -16.291 -25.830 1.00 81.62 67 SER A N 1
ATOM 523 C CA . SER A 1 67 ? 14.443 -16.803 -24.811 1.00 81.62 67 SER A CA 1
ATOM 524 C C . SER A 1 67 ? 14.530 -15.870 -23.594 1.00 81.62 67 SER A C 1
ATOM 526 O O . SER A 1 67 ? 15.543 -15.174 -23.426 1.00 81.62 67 SER A O 1
ATOM 528 N N . PRO A 1 68 ? 13.493 -15.824 -22.735 1.00 88.00 68 PRO A N 1
ATOM 529 C CA . PRO A 1 68 ? 13.565 -15.057 -21.498 1.00 88.00 68 PRO A CA 1
ATOM 530 C C . PRO A 1 68 ? 14.671 -15.606 -20.590 1.00 88.00 68 PRO A C 1
ATOM 532 O O . PRO A 1 68 ? 14.969 -16.803 -20.587 1.00 88.00 68 PRO A O 1
ATOM 535 N N . ILE A 1 69 ? 15.284 -14.728 -19.798 1.00 94.44 69 ILE A N 1
ATOM 536 C CA . ILE A 1 69 ? 16.260 -15.150 -18.790 1.00 94.44 69 ILE A CA 1
ATOM 537 C C . ILE A 1 69 ? 15.474 -15.610 -17.567 1.00 94.44 69 ILE A C 1
ATOM 539 O O . ILE A 1 69 ? 14.679 -14.845 -17.036 1.00 94.44 69 ILE A O 1
ATOM 543 N N . ILE A 1 70 ? 15.680 -16.844 -17.116 1.00 96.44 70 ILE A N 1
ATOM 544 C CA . ILE A 1 70 ? 14.971 -17.395 -15.957 1.00 96.44 70 ILE A CA 1
ATOM 545 C C . ILE A 1 70 ? 15.918 -17.399 -14.762 1.00 96.44 70 ILE A C 1
ATOM 547 O O . ILE A 1 70 ? 16.961 -18.049 -14.798 1.00 96.44 70 ILE A O 1
ATOM 551 N N . LEU A 1 71 ? 15.553 -16.666 -13.711 1.00 97.62 71 LEU A N 1
ATOM 552 C CA . LEU A 1 71 ? 16.310 -16.613 -12.465 1.00 97.62 71 LEU A CA 1
ATOM 553 C C . LEU A 1 71 ? 15.637 -17.479 -11.406 1.00 97.62 71 LEU A C 1
ATOM 555 O O . LEU A 1 71 ? 14.425 -17.399 -11.210 1.00 97.62 71 LEU A O 1
ATOM 559 N N . SER A 1 72 ? 16.424 -18.264 -10.675 1.00 97.19 72 SER A N 1
ATOM 560 C CA . SER A 1 72 ? 15.918 -18.934 -9.476 1.00 97.19 72 SER A CA 1
ATOM 561 C C . SER A 1 72 ? 15.647 -17.915 -8.373 1.00 97.19 72 SER A C 1
ATOM 563 O O . SER A 1 72 ? 16.305 -16.880 -8.298 1.00 97.19 72 SER A O 1
ATOM 565 N N . THR A 1 73 ? 14.704 -18.212 -7.486 1.00 96.62 73 THR A N 1
ATOM 566 C CA . THR A 1 73 ? 14.312 -17.289 -6.414 1.00 96.62 73 THR A CA 1
ATOM 567 C C . THR A 1 73 ? 14.379 -17.938 -5.036 1.00 96.62 73 THR A C 1
ATOM 569 O O . THR A 1 73 ? 14.537 -19.159 -4.888 1.00 96.62 73 THR A O 1
ATOM 572 N N . TRP A 1 74 ? 14.290 -17.104 -4.002 1.00 95.19 74 TRP A N 1
ATOM 573 C CA . TRP A 1 74 ? 13.971 -17.540 -2.648 1.00 95.19 74 TRP A CA 1
ATOM 574 C C . TRP A 1 74 ? 13.315 -16.430 -1.840 1.00 95.19 74 TRP A C 1
ATOM 576 O O . TRP A 1 74 ? 13.515 -15.246 -2.102 1.00 95.19 74 TRP A O 1
ATOM 586 N N . LEU A 1 75 ? 12.540 -16.834 -0.838 1.00 92.94 75 LEU A N 1
ATOM 587 C CA . LEU A 1 75 ? 11.945 -15.934 0.140 1.00 92.94 75 LEU A CA 1
ATOM 588 C C . LEU A 1 75 ? 12.802 -15.922 1.402 1.00 92.94 75 LEU A C 1
ATOM 590 O O . LEU A 1 75 ? 13.307 -16.963 1.826 1.00 92.94 75 LEU A O 1
ATOM 594 N N . SER A 1 76 ? 12.962 -14.747 1.995 1.00 90.81 76 SER A N 1
ATOM 595 C CA . SER A 1 76 ? 13.536 -14.590 3.327 1.00 90.81 76 SER A CA 1
ATOM 596 C C . SER A 1 76 ? 13.024 -13.300 3.945 1.00 90.81 76 SER A C 1
ATOM 598 O O . SER A 1 76 ? 13.116 -12.239 3.328 1.00 90.81 76 SER A O 1
ATOM 600 N N . GLU A 1 77 ? 12.530 -13.401 5.179 1.00 88.25 77 GLU A N 1
ATOM 601 C CA . GLU A 1 77 ? 11.841 -12.308 5.872 1.00 88.25 77 GLU A CA 1
ATOM 602 C C . GLU A 1 77 ? 10.732 -11.719 4.977 1.00 88.25 77 GLU A C 1
ATOM 604 O O . GLU A 1 77 ? 9.910 -12.466 4.446 1.00 88.25 77 GLU A O 1
ATOM 609 N N . GLN A 1 78 ? 10.714 -10.402 4.769 1.00 92.25 78 GLN A N 1
ATOM 610 C CA . GLN A 1 78 ? 9.727 -9.719 3.936 1.00 92.25 78 GLN A CA 1
ATOM 611 C C . GLN A 1 78 ? 10.063 -9.662 2.433 1.00 92.25 78 GLN A C 1
ATOM 613 O O . GLN A 1 78 ? 9.341 -9.018 1.671 1.00 92.25 78 GLN A O 1
ATOM 618 N N . TYR A 1 79 ? 11.155 -10.293 1.990 1.00 95.69 79 TYR A N 1
ATOM 619 C CA . TYR A 1 79 ? 11.698 -10.099 0.645 1.00 95.69 79 TYR A CA 1
ATOM 620 C C . TYR A 1 79 ? 11.720 -11.373 -0.202 1.00 95.69 79 TYR A C 1
ATOM 622 O O . TYR A 1 79 ? 11.932 -12.484 0.290 1.00 95.69 79 TYR A O 1
ATOM 630 N N . ARG A 1 80 ? 11.585 -11.175 -1.518 1.00 96.94 80 ARG A N 1
ATOM 631 C CA . ARG A 1 80 ? 11.835 -12.182 -2.551 1.00 96.94 80 ARG A CA 1
ATOM 632 C C . ARG A 1 80 ? 13.116 -11.836 -3.289 1.00 96.94 80 ARG A C 1
ATOM 634 O O . ARG A 1 80 ? 13.212 -10.781 -3.908 1.00 96.94 80 ARG A O 1
ATOM 641 N N . TYR A 1 81 ? 14.091 -12.728 -3.216 1.00 97.75 81 TYR A N 1
ATOM 642 C CA . TYR A 1 81 ? 15.399 -12.577 -3.838 1.00 97.75 81 TYR A CA 1
ATOM 643 C C . TYR A 1 81 ? 15.440 -13.295 -5.183 1.00 97.75 81 TYR A C 1
ATOM 645 O O . TYR A 1 81 ? 14.915 -14.403 -5.314 1.00 97.75 81 TYR A O 1
ATOM 653 N N . LEU A 1 82 ? 16.087 -12.668 -6.160 1.00 98.25 82 LEU A N 1
ATOM 654 C CA . LEU A 1 82 ? 16.391 -13.215 -7.477 1.00 98.25 82 LEU A CA 1
ATOM 655 C C . LEU A 1 82 ? 17.876 -13.572 -7.530 1.00 98.25 82 LEU A C 1
ATOM 657 O O . LEU A 1 82 ? 18.714 -12.724 -7.226 1.00 98.25 82 LEU A O 1
ATOM 661 N N . ASP A 1 83 ? 18.192 -14.809 -7.911 1.00 97.81 83 ASP A N 1
ATOM 662 C CA . ASP A 1 83 ? 19.565 -15.275 -8.112 1.00 97.81 83 ASP A CA 1
ATOM 663 C C . ASP A 1 83 ? 20.193 -14.567 -9.312 1.00 97.81 83 ASP A C 1
ATOM 665 O O . ASP A 1 83 ? 19.785 -14.794 -10.452 1.00 97.81 83 ASP A O 1
ATOM 669 N N . ILE A 1 84 ? 21.190 -13.720 -9.071 1.00 97.56 84 ILE A N 1
ATOM 670 C CA . ILE A 1 84 ? 21.871 -12.979 -10.133 1.00 97.56 84 ILE A CA 1
ATOM 671 C C . ILE A 1 84 ? 23.177 -13.638 -10.581 1.00 97.56 84 ILE A C 1
ATOM 673 O O . ILE A 1 84 ? 23.829 -13.099 -11.471 1.00 97.56 84 ILE A O 1
ATOM 677 N N . THR A 1 85 ? 23.596 -14.766 -9.996 1.00 97.06 85 THR A N 1
ATOM 678 C CA . THR A 1 85 ? 24.947 -15.313 -10.218 1.00 97.06 85 THR A CA 1
ATOM 679 C C . THR A 1 85 ? 25.196 -15.668 -11.685 1.00 97.06 85 THR A C 1
ATOM 681 O O . THR A 1 85 ? 26.178 -15.215 -12.270 1.00 97.06 85 THR A O 1
ATOM 684 N N . GLU A 1 86 ? 24.288 -16.419 -12.309 1.00 95.25 86 GLU A N 1
ATOM 685 C CA . GLU A 1 86 ? 24.432 -16.829 -13.716 1.00 95.25 86 GLU A CA 1
ATOM 686 C C . GLU A 1 86 ? 24.283 -15.643 -14.678 1.00 95.25 86 GLU A C 1
ATOM 688 O O . GLU A 1 86 ? 24.951 -15.566 -15.709 1.00 95.25 86 GLU A O 1
ATOM 693 N N . LEU A 1 87 ? 23.429 -14.677 -14.327 1.00 95.75 87 LEU A N 1
ATOM 694 C CA . LEU A 1 87 ? 23.270 -13.449 -15.100 1.00 95.75 87 LEU A CA 1
ATOM 695 C C . LEU A 1 87 ? 24.557 -12.617 -15.074 1.00 95.75 87 LEU A C 1
ATOM 697 O O . LEU A 1 87 ? 25.022 -12.168 -16.121 1.00 95.75 87 LEU A O 1
ATOM 701 N N . ALA A 1 88 ? 25.138 -12.442 -13.888 1.00 97.31 88 ALA A N 1
ATOM 702 C CA . ALA A 1 88 ? 26.390 -11.731 -13.698 1.00 97.31 88 ALA A CA 1
ATOM 703 C C . ALA A 1 88 ? 27.507 -12.369 -14.532 1.00 97.31 88 ALA A C 1
ATOM 705 O O . ALA A 1 88 ? 28.190 -11.665 -15.269 1.00 97.31 88 ALA A O 1
ATOM 706 N N . GLN A 1 89 ? 27.637 -13.698 -14.505 1.00 96.25 89 GLN A N 1
ATOM 707 C CA . GLN A 1 89 ? 28.611 -14.413 -15.334 1.00 96.25 89 GLN A CA 1
ATOM 708 C C . GLN A 1 89 ? 28.359 -14.199 -16.832 1.00 96.25 89 GLN A C 1
ATOM 710 O O . GLN A 1 89 ? 29.283 -13.850 -17.568 1.00 96.25 89 GLN A O 1
ATOM 715 N N . ARG A 1 90 ? 27.103 -14.337 -17.281 1.00 94.56 90 ARG A N 1
ATOM 716 C CA . ARG A 1 90 ? 26.712 -14.166 -18.690 1.00 94.56 90 ARG A CA 1
ATOM 717 C C . ARG A 1 90 ? 27.065 -12.786 -19.245 1.00 94.56 90 ARG A C 1
ATOM 719 O O . ARG A 1 90 ? 27.441 -12.687 -20.410 1.00 94.56 90 ARG A O 1
ATOM 726 N N . PHE A 1 91 ? 26.925 -11.737 -18.438 1.00 95.56 91 PHE A N 1
ATOM 727 C CA . PHE A 1 91 ? 27.156 -10.349 -18.851 1.00 95.56 91 PHE A CA 1
ATOM 728 C C . PHE A 1 91 ? 28.472 -9.758 -18.323 1.00 95.56 91 PHE A C 1
ATOM 730 O O . PHE A 1 91 ? 28.686 -8.550 -18.418 1.00 95.56 91 PHE A O 1
ATOM 737 N N . GLY A 1 92 ? 29.368 -10.594 -17.787 1.00 97.12 92 GLY A N 1
ATOM 738 C CA . GLY A 1 92 ? 30.700 -10.178 -17.343 1.00 97.12 92 GLY A CA 1
ATOM 739 C C . GLY A 1 92 ? 30.697 -9.220 -16.149 1.00 97.12 92 GLY A C 1
ATOM 740 O O . GLY A 1 92 ? 31.576 -8.366 -16.045 1.00 97.12 92 GLY A O 1
ATOM 741 N N . TRP A 1 93 ? 29.704 -9.316 -15.267 1.00 97.94 93 TRP A N 1
ATOM 742 C CA . TRP A 1 93 ? 29.663 -8.538 -14.034 1.00 97.94 93 TRP A CA 1
ATOM 743 C C . TRP A 1 93 ? 30.574 -9.158 -12.977 1.00 97.94 93 TRP A C 1
ATOM 745 O O . TRP A 1 93 ? 30.678 -10.378 -12.849 1.00 97.94 93 TRP A O 1
ATOM 755 N N . GLN A 1 94 ? 31.181 -8.305 -12.161 1.00 97.94 94 GLN A N 1
ATOM 756 C CA . GLN A 1 94 ? 31.897 -8.718 -10.961 1.00 97.94 94 GLN A CA 1
ATOM 757 C C . GLN A 1 94 ? 30.988 -8.521 -9.754 1.00 97.94 94 GLN A C 1
ATOM 759 O O . GLN A 1 94 ? 30.484 -7.419 -9.537 1.00 97.94 94 GLN A O 1
ATOM 764 N N . VAL A 1 95 ? 30.779 -9.589 -8.984 1.00 97.50 95 VAL A N 1
ATOM 765 C CA . VAL A 1 95 ? 29.940 -9.588 -7.782 1.00 97.50 95 VAL A CA 1
ATOM 766 C C . VAL A 1 95 ? 30.775 -10.078 -6.607 1.00 97.50 95 VAL A C 1
ATOM 768 O O . VAL A 1 95 ? 31.319 -11.180 -6.649 1.00 97.50 95 VAL A O 1
ATOM 771 N N . GLN A 1 96 ? 30.893 -9.257 -5.567 1.00 95.81 96 GLN A N 1
ATOM 772 C CA . GLN A 1 96 ? 31.679 -9.576 -4.379 1.00 95.81 96 GLN A CA 1
ATOM 773 C C . GLN A 1 96 ? 31.013 -9.019 -3.122 1.00 95.81 96 GLN A C 1
ATOM 775 O O . GLN A 1 96 ? 30.516 -7.895 -3.108 1.00 95.81 96 GLN A O 1
ATOM 780 N N . VAL A 1 97 ? 31.051 -9.786 -2.034 1.00 95.75 97 VAL A N 1
ATOM 781 C CA . VAL A 1 97 ? 30.668 -9.283 -0.711 1.00 95.75 97 VAL A CA 1
ATOM 782 C C . VAL A 1 97 ? 31.802 -8.442 -0.130 1.00 95.75 97 VAL A C 1
ATOM 784 O O . VAL A 1 97 ? 32.944 -8.897 -0.050 1.00 95.75 97 VAL A O 1
ATOM 787 N N . ASN A 1 98 ? 31.478 -7.229 0.307 1.00 92.94 98 ASN A N 1
ATOM 788 C CA . ASN A 1 98 ? 32.385 -6.322 0.996 1.00 92.94 98 ASN A CA 1
ATOM 789 C C . ASN A 1 98 ? 31.733 -5.835 2.301 1.00 92.94 98 ASN A C 1
ATOM 791 O O . ASN A 1 98 ? 30.925 -4.903 2.311 1.00 92.94 98 ASN A O 1
ATOM 795 N N . GLY A 1 99 ? 32.059 -6.505 3.409 1.00 88.31 99 GLY A N 1
ATOM 796 C CA . GLY A 1 99 ? 31.432 -6.251 4.706 1.00 88.31 99 GLY A CA 1
ATOM 797 C C . GLY A 1 99 ? 29.927 -6.532 4.664 1.00 88.31 99 GLY A C 1
ATOM 798 O O . GLY A 1 99 ? 29.511 -7.646 4.364 1.00 88.31 99 GLY A O 1
ATOM 799 N N . SER A 1 100 ? 29.111 -5.519 4.956 1.00 89.31 100 SER A N 1
ATOM 800 C CA . SER A 1 100 ? 27.643 -5.590 4.896 1.00 89.31 100 SER A CA 1
ATOM 801 C C . SER A 1 100 ? 27.051 -5.231 3.523 1.00 89.31 100 SER A C 1
ATOM 803 O O . SER A 1 100 ? 25.827 -5.247 3.368 1.00 89.31 100 SER A O 1
ATOM 805 N N . SER A 1 101 ? 27.885 -4.900 2.529 1.00 95.31 101 SER A N 1
ATOM 806 C CA . SER A 1 101 ? 27.444 -4.495 1.190 1.00 95.31 101 SER A CA 1
ATOM 807 C C . SER A 1 101 ? 27.780 -5.540 0.125 1.00 95.31 101 SER A C 1
ATOM 809 O O . SER A 1 101 ? 28.843 -6.163 0.167 1.00 95.31 101 SER A O 1
ATOM 811 N N . LEU A 1 102 ? 26.894 -5.705 -0.860 1.00 97.56 102 LEU A N 1
ATOM 812 C CA . LEU A 1 102 ? 27.177 -6.458 -2.083 1.00 97.56 102 LEU A CA 1
ATOM 813 C C . LEU A 1 102 ? 27.681 -5.502 -3.167 1.00 97.56 102 LEU A C 1
ATOM 815 O O . LEU A 1 102 ? 26.932 -4.667 -3.674 1.00 97.56 102 LEU A O 1
ATOM 819 N N . GLN A 1 103 ? 28.950 -5.623 -3.537 1.00 98.00 103 GLN A N 1
ATOM 820 C CA . GLN A 1 103 ? 29.551 -4.841 -4.607 1.00 98.00 103 GLN A CA 1
ATOM 821 C C . GLN A 1 103 ? 29.301 -5.512 -5.959 1.00 98.00 103 GLN A C 1
ATOM 823 O O . GLN A 1 103 ? 29.613 -6.685 -6.149 1.00 98.00 103 GLN A O 1
ATOM 828 N N . ILE A 1 104 ? 28.763 -4.740 -6.899 1.00 98.12 104 ILE A N 1
ATOM 829 C CA . ILE A 1 104 ? 28.431 -5.143 -8.262 1.00 98.12 104 ILE A CA 1
ATOM 830 C C . ILE A 1 104 ? 29.098 -4.155 -9.211 1.00 98.12 104 ILE A C 1
ATOM 832 O O . ILE A 1 104 ? 28.927 -2.941 -9.095 1.00 98.12 104 ILE A O 1
ATOM 836 N N . SER A 1 105 ? 29.890 -4.664 -10.145 1.00 97.81 105 SER A N 1
ATOM 837 C CA . SER A 1 105 ? 30.525 -3.863 -11.194 1.00 97.81 105 SER A CA 1
ATOM 838 C C . SER A 1 105 ? 30.177 -4.443 -12.555 1.00 97.81 105 SER A C 1
ATOM 840 O O . SER A 1 105 ? 30.408 -5.625 -12.799 1.00 97.81 105 SER A O 1
ATOM 842 N N . THR A 1 106 ? 29.600 -3.623 -13.427 1.00 97.19 106 THR A N 1
ATOM 843 C CA . THR A 1 106 ? 29.235 -3.999 -14.796 1.00 97.19 106 THR A CA 1
ATOM 844 C C . THR A 1 106 ? 30.264 -3.463 -15.792 1.00 97.19 106 THR A C 1
ATOM 846 O O . THR A 1 106 ? 30.917 -2.455 -15.510 1.00 97.19 106 THR A O 1
ATOM 849 N N . PRO A 1 107 ? 30.419 -4.088 -16.972 1.00 97.12 107 PRO A N 1
ATOM 850 C CA . PRO A 1 107 ? 31.258 -3.543 -18.035 1.00 97.12 107 PRO A CA 1
ATOM 851 C C . PRO A 1 107 ? 30.883 -2.100 -18.409 1.00 97.12 107 PRO A C 1
ATOM 853 O O . PRO A 1 107 ? 29.711 -1.723 -18.393 1.00 97.12 107 PRO A O 1
ATOM 856 N N . ALA A 1 108 ? 31.885 -1.288 -18.757 1.00 95.88 108 ALA A N 1
ATOM 857 C CA . ALA A 1 108 ? 31.685 0.111 -19.133 1.00 95.88 108 ALA A CA 1
ATOM 858 C C . ALA A 1 108 ? 31.010 0.222 -20.507 1.00 95.88 108 ALA A C 1
ATOM 860 O O . ALA A 1 108 ? 31.625 -0.098 -21.520 1.00 95.88 108 ALA A O 1
ATOM 861 N N . ALA A 1 109 ? 29.760 0.675 -20.551 1.00 97.56 109 ALA A N 1
ATOM 862 C CA . ALA A 1 109 ? 28.987 0.815 -21.785 1.00 97.56 109 ALA A CA 1
ATOM 863 C C . ALA A 1 109 ? 29.027 2.240 -22.358 1.00 97.56 109 ALA A C 1
ATOM 865 O O . ALA A 1 109 ? 29.377 3.205 -21.668 1.00 97.56 109 ALA A O 1
ATOM 866 N N . LYS A 1 110 ? 28.626 2.375 -23.622 1.00 98.25 110 LYS A N 1
ATOM 867 C CA . LYS A 1 110 ? 28.490 3.645 -24.333 1.00 98.25 110 LYS A CA 1
ATOM 868 C C . LYS A 1 110 ? 27.126 3.774 -24.995 1.00 98.25 110 LYS A C 1
ATOM 870 O O . LYS A 1 110 ? 26.635 2.856 -25.651 1.00 98.25 110 LYS A O 1
ATOM 875 N N . VAL A 1 111 ? 26.554 4.966 -24.889 1.00 98.56 111 VAL A N 1
ATOM 876 C CA . VAL A 1 111 ? 25.444 5.407 -25.729 1.00 98.56 111 VAL A CA 1
ATOM 8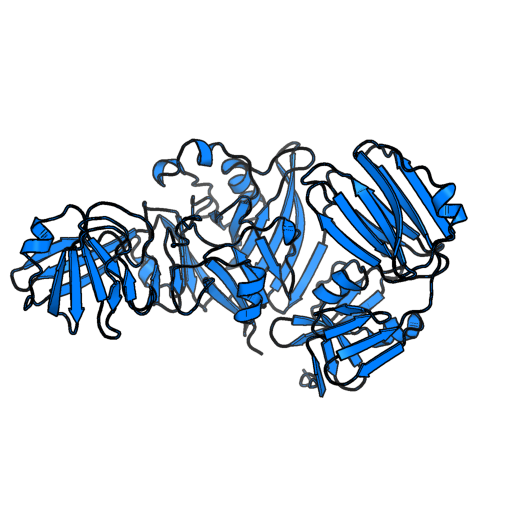77 C C . VAL A 1 111 ? 26.005 5.782 -27.094 1.00 98.56 111 VAL A C 1
ATOM 879 O O . VAL A 1 111 ? 26.822 6.695 -27.217 1.00 98.56 111 VAL A O 1
ATOM 882 N N . THR A 1 112 ? 25.559 5.069 -28.123 1.00 98.12 112 THR A N 1
ATOM 883 C CA . THR A 1 112 ? 25.984 5.261 -29.518 1.00 98.12 112 THR A CA 1
ATOM 884 C C . THR A 1 112 ? 24.997 6.108 -30.320 1.00 98.12 112 THR A C 1
ATOM 886 O O . THR A 1 112 ? 25.352 6.647 -31.366 1.00 98.12 112 THR A O 1
ATOM 889 N N . GLY A 1 113 ? 23.771 6.274 -29.820 1.00 97.81 113 GLY A N 1
ATOM 890 C CA . GLY A 1 113 ? 22.732 7.063 -30.467 1.00 97.81 113 GLY A CA 1
ATOM 891 C C . GLY A 1 113 ? 21.585 7.388 -29.518 1.00 97.81 113 GLY A C 1
ATOM 892 O O . GLY A 1 113 ? 21.220 6.577 -28.670 1.00 97.81 113 GLY A O 1
ATOM 893 N N . VAL A 1 114 ? 20.991 8.572 -29.675 1.00 98.06 114 VAL A N 1
ATOM 894 C CA . VAL A 1 114 ? 19.717 8.927 -29.038 1.00 98.06 114 VAL A CA 1
ATOM 895 C C . VAL A 1 114 ? 18.802 9.495 -30.106 1.00 98.06 114 VAL A C 1
ATOM 897 O O . VAL A 1 114 ? 19.164 10.424 -30.827 1.00 98.06 114 VAL A O 1
ATOM 900 N N . ARG A 1 115 ? 17.605 8.927 -30.223 1.00 96.56 115 ARG A N 1
ATOM 901 C CA . ARG A 1 115 ? 16.615 9.321 -31.229 1.00 96.56 115 ARG A CA 1
ATOM 902 C C . ARG A 1 115 ? 15.242 9.439 -30.595 1.00 96.56 115 ARG A C 1
ATOM 904 O O . ARG A 1 115 ? 14.869 8.638 -29.746 1.00 96.56 115 ARG A O 1
ATOM 911 N N . GLN A 1 116 ? 14.484 10.427 -31.047 1.00 96.69 116 GLN A N 1
ATOM 912 C CA . GLN A 1 116 ? 13.107 10.668 -30.634 1.00 96.69 116 GLN A CA 1
ATOM 913 C C . GLN A 1 116 ? 12.190 10.550 -31.853 1.00 96.69 116 GLN A C 1
ATOM 915 O O . GLN A 1 116 ? 12.541 11.005 -32.941 1.00 96.69 116 GLN A O 1
ATOM 920 N N . GLY A 1 117 ? 11.003 9.973 -31.673 1.00 96.56 117 GLY A N 1
ATOM 921 C CA . GLY A 1 117 ? 9.989 9.892 -32.717 1.00 96.56 117 GLY A CA 1
ATOM 922 C C . GLY A 1 117 ? 8.572 9.959 -32.160 1.00 96.56 117 GLY A C 1
ATOM 923 O O . GLY A 1 117 ? 8.255 9.326 -31.154 1.00 96.56 117 GLY A O 1
ATOM 924 N N . ARG A 1 118 ? 7.698 10.691 -32.856 1.00 97.19 118 ARG A N 1
ATOM 925 C CA . ARG A 1 118 ? 6.253 10.675 -32.597 1.00 97.19 118 ARG A CA 1
ATOM 926 C C . ARG A 1 118 ? 5.662 9.342 -33.041 1.00 97.19 118 ARG A C 1
ATOM 928 O O . ARG A 1 118 ? 6.086 8.777 -34.046 1.00 97.19 118 ARG A O 1
ATOM 935 N N . GLN A 1 119 ? 4.686 8.852 -32.295 1.00 96.75 119 GLN A N 1
ATOM 936 C CA . GLN A 1 119 ? 3.965 7.607 -32.549 1.00 96.75 119 GLN A CA 1
ATOM 937 C C . GLN A 1 119 ? 2.458 7.884 -32.508 1.00 96.75 119 GLN A C 1
ATOM 939 O O . GLN A 1 119 ? 2.025 8.872 -31.920 1.00 96.75 119 GLN A O 1
ATOM 944 N N . SER A 1 120 ? 1.629 7.017 -33.091 1.00 94.81 120 SER A N 1
ATOM 945 C CA . SER A 1 120 ? 0.165 7.197 -33.045 1.00 94.81 120 SER A CA 1
ATOM 946 C C . SER A 1 120 ? -0.400 7.178 -31.617 1.00 94.81 120 SER A C 1
ATOM 948 O O . SER A 1 120 ? -1.406 7.822 -31.339 1.00 94.81 120 SER A O 1
ATOM 950 N N . TRP A 1 121 ? 0.264 6.468 -30.702 1.00 92.38 121 TRP A N 1
ATOM 951 C CA . TRP A 1 121 ? -0.133 6.304 -29.301 1.00 92.38 121 TRP A CA 1
ATOM 952 C C . TRP A 1 121 ? 0.569 7.276 -28.329 1.00 92.38 121 TRP A C 1
ATOM 954 O O . TRP A 1 121 ? 0.222 7.318 -27.146 1.00 92.38 121 TRP A O 1
ATOM 964 N N . GLY A 1 122 ? 1.547 8.066 -28.785 1.00 95.50 122 GLY A N 1
ATOM 965 C CA . GLY A 1 122 ? 2.373 8.901 -27.907 1.00 95.50 122 GLY A CA 1
ATOM 966 C C . GLY A 1 122 ? 3.722 9.251 -28.523 1.00 95.50 122 GLY A C 1
ATOM 967 O O . GLY A 1 122 ? 3.788 9.603 -29.698 1.00 95.50 122 GLY A O 1
ATOM 968 N N . ASP A 1 123 ? 4.795 9.151 -27.747 1.00 97.25 123 ASP A N 1
ATOM 969 C CA . ASP A 1 123 ? 6.165 9.384 -28.210 1.00 97.25 123 ASP A CA 1
ATOM 970 C C . ASP A 1 123 ? 7.083 8.231 -27.813 1.00 97.25 123 ASP A C 1
ATOM 972 O O . ASP A 1 123 ? 6.875 7.591 -26.783 1.00 97.25 123 ASP A O 1
ATOM 976 N N . ARG A 1 124 ? 8.130 8.005 -28.607 1.00 98.00 124 ARG A N 1
ATOM 977 C CA . ARG A 1 124 ? 9.201 7.057 -28.302 1.00 98.00 124 ARG A CA 1
ATOM 978 C C . ARG A 1 124 ? 10.550 7.755 -28.305 1.00 98.00 124 ARG A C 1
ATOM 980 O O . ARG A 1 124 ? 10.870 8.483 -29.246 1.00 98.00 124 ARG A O 1
ATOM 987 N N . ILE A 1 125 ? 11.359 7.459 -27.297 1.00 98.44 125 ILE A N 1
ATOM 988 C CA . ILE A 1 125 ? 12.799 7.713 -27.294 1.00 98.44 125 ILE A CA 1
ATOM 989 C C . ILE A 1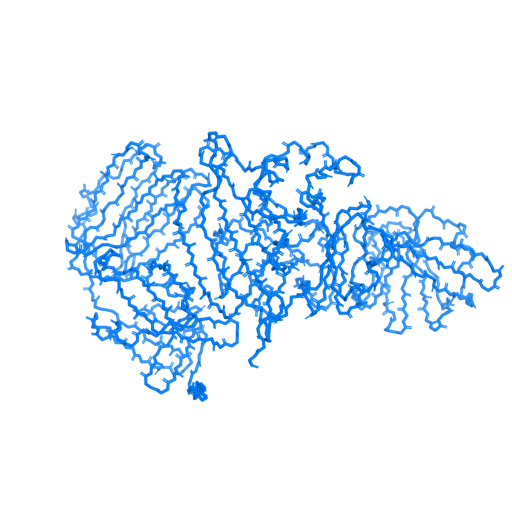 125 ? 13.502 6.357 -27.400 1.00 98.44 125 ILE A C 1
ATOM 991 O O . ILE A 1 125 ? 13.099 5.383 -26.763 1.00 98.44 125 ILE A O 1
ATOM 995 N N . VAL A 1 126 ? 14.528 6.289 -28.241 1.00 98.44 126 VAL A N 1
ATOM 996 C CA . VAL A 1 126 ? 15.383 5.116 -28.435 1.00 98.44 126 VAL A CA 1
ATOM 997 C C . VAL A 1 126 ? 16.809 5.520 -28.100 1.00 98.44 126 VAL A C 1
ATOM 999 O O . VAL A 1 126 ? 17.330 6.473 -28.682 1.00 98.44 126 VAL A O 1
ATOM 1002 N N . VAL A 1 127 ? 17.422 4.789 -27.176 1.00 98.62 127 VAL A N 1
ATOM 1003 C CA . VAL A 1 127 ? 18.838 4.920 -26.827 1.00 98.62 127 VAL A CA 1
ATOM 1004 C C . VAL A 1 127 ? 19.557 3.690 -27.353 1.00 98.62 127 VAL A C 1
ATOM 1006 O O . VAL A 1 127 ? 19.282 2.578 -26.906 1.00 98.62 127 VAL A O 1
ATOM 1009 N N . ASP A 1 128 ? 20.442 3.885 -28.321 1.00 98.50 128 ASP A N 1
ATOM 1010 C CA . ASP A 1 128 ? 21.283 2.833 -28.881 1.00 98.50 128 ASP A CA 1
ATOM 1011 C C . ASP A 1 128 ? 22.526 2.653 -27.996 1.00 98.50 128 ASP A C 1
ATOM 1013 O O . ASP A 1 128 ? 23.186 3.629 -27.626 1.00 98.50 128 ASP A O 1
ATOM 1017 N N . LEU A 1 129 ? 22.841 1.407 -27.646 1.00 98.44 129 LEU A N 1
ATOM 1018 C CA . LEU A 1 129 ? 23.913 1.037 -26.724 1.00 98.44 129 LEU A CA 1
ATOM 1019 C C . LEU A 1 129 ? 24.871 0.056 -27.404 1.00 98.44 129 LEU A C 1
ATOM 1021 O O . LEU A 1 129 ? 24.444 -0.816 -28.163 1.00 98.44 129 LEU A O 1
ATOM 1025 N N . ASP A 1 130 ? 26.168 0.180 -27.128 1.00 97.75 130 ASP A N 1
ATOM 1026 C CA . ASP A 1 130 ? 27.164 -0.790 -27.604 1.00 97.75 130 ASP A CA 1
ATOM 1027 C C . ASP A 1 130 ? 27.038 -2.148 -26.888 1.00 97.75 130 ASP A C 1
ATOM 1029 O O . ASP A 1 130 ? 27.231 -3.198 -27.501 1.00 97.75 130 ASP A O 1
ATOM 1033 N N . GLN A 1 131 ? 26.626 -2.140 -25.619 1.00 96.50 131 GLN A N 1
ATOM 1034 C CA . GLN A 1 131 ? 26.372 -3.332 -24.816 1.00 96.50 131 GLN A CA 1
ATOM 1035 C C . GLN A 1 131 ? 25.241 -3.140 -23.797 1.00 96.50 131 GLN A C 1
ATOM 1037 O O . GLN A 1 131 ? 24.800 -2.025 -23.518 1.00 96.50 131 GLN A O 1
ATOM 1042 N N . ALA A 1 132 ? 24.759 -4.254 -23.245 1.00 96.94 132 ALA A N 1
ATOM 1043 C CA . ALA A 1 132 ? 23.778 -4.255 -22.168 1.00 96.94 132 ALA A CA 1
ATOM 1044 C C . ALA A 1 132 ? 24.344 -3.559 -20.921 1.00 96.94 132 ALA A C 1
ATOM 1046 O O . ALA A 1 132 ? 25.470 -3.840 -20.508 1.00 96.94 132 ALA A O 1
ATOM 1047 N N . THR A 1 133 ? 23.564 -2.666 -20.311 1.00 97.88 133 THR A N 1
ATOM 1048 C CA . THR A 1 133 ? 23.997 -1.925 -19.122 1.00 97.88 133 THR A CA 1
ATOM 1049 C C . THR A 1 133 ? 22.828 -1.590 -18.192 1.00 97.88 133 THR A C 1
ATOM 1051 O O . THR A 1 133 ? 21.699 -1.430 -18.674 1.00 97.88 133 THR A O 1
ATOM 1054 N N . PRO A 1 134 ? 23.048 -1.507 -16.866 1.00 98.06 134 PRO A N 1
ATOM 1055 C CA . PRO A 1 134 ? 22.021 -1.069 -15.936 1.00 98.06 134 PRO A CA 1
ATOM 1056 C C . PRO A 1 134 ? 21.462 0.317 -16.259 1.00 98.06 134 PRO A C 1
ATOM 1058 O O . PRO A 1 134 ? 22.156 1.210 -16.752 1.00 98.06 134 PRO A O 1
ATOM 1061 N N . TRP A 1 135 ? 20.200 0.518 -15.907 1.00 97.75 135 TRP A N 1
ATOM 1062 C CA . TRP A 1 135 ? 19.543 1.815 -15.973 1.00 97.75 135 TRP A CA 1
ATOM 1063 C C . TRP A 1 135 ? 18.539 1.950 -14.831 1.00 97.75 135 TRP A C 1
ATOM 1065 O O . TRP A 1 135 ? 18.091 0.959 -14.256 1.00 97.75 135 TRP A O 1
ATOM 1075 N N . GLN A 1 136 ? 18.199 3.187 -14.480 1.00 96.50 136 GLN A N 1
ATOM 1076 C CA . GLN A 1 136 ? 17.267 3.502 -13.404 1.00 96.50 136 GLN A CA 1
ATOM 1077 C C . GLN A 1 136 ? 16.247 4.544 -13.851 1.00 96.50 136 GLN A C 1
ATOM 1079 O O . GLN A 1 136 ? 16.569 5.461 -14.608 1.00 96.50 136 GLN A O 1
ATOM 1084 N N . LEU A 1 137 ? 15.026 4.412 -13.334 1.00 94.12 137 LEU A N 1
ATOM 1085 C CA . LEU A 1 137 ? 13.922 5.339 -13.553 1.00 94.12 137 LEU A CA 1
ATOM 1086 C C . LEU A 1 137 ? 13.621 6.105 -12.265 1.00 94.12 137 LEU A C 1
ATOM 1088 O O . LEU A 1 137 ? 13.311 5.499 -11.242 1.00 94.12 137 LEU A O 1
ATOM 1092 N N . ASN A 1 138 ? 13.668 7.432 -12.323 1.00 92.25 138 ASN A N 1
ATOM 1093 C CA . ASN A 1 138 ? 13.255 8.302 -11.229 1.00 92.25 138 ASN A CA 1
ATOM 1094 C C . ASN A 1 138 ? 12.103 9.203 -11.687 1.00 92.25 138 ASN A C 1
ATOM 1096 O O . ASN A 1 138 ? 12.280 10.089 -12.524 1.00 92.25 138 ASN A O 1
ATOM 1100 N N . GLU A 1 139 ? 10.915 8.953 -11.141 1.00 89.31 139 GLU A N 1
ATOM 1101 C CA . GLU A 1 139 ? 9.688 9.669 -11.486 1.00 89.31 139 GLU A CA 1
ATOM 1102 C C . GLU A 1 139 ? 9.452 10.857 -10.543 1.00 89.31 139 GLU A C 1
ATOM 1104 O O . GLU A 1 139 ? 9.274 10.691 -9.327 1.00 89.31 139 GLU A O 1
ATOM 1109 N N . GLN A 1 140 ? 9.364 12.055 -11.119 1.00 85.88 140 GLN A N 1
ATOM 1110 C CA . GLN A 1 140 ? 9.054 13.300 -10.424 1.00 85.88 140 GLN A CA 1
ATOM 1111 C C . GLN A 1 140 ? 7.752 13.918 -10.965 1.00 85.88 140 GLN A C 1
ATOM 1113 O O . GLN A 1 140 ? 7.294 13.589 -12.063 1.00 85.88 140 GLN A O 1
ATOM 1118 N N . PRO A 1 141 ? 7.096 14.816 -10.213 1.00 83.38 141 PRO A N 1
ATOM 1119 C CA . PRO A 1 141 ? 5.945 15.543 -10.736 1.00 83.38 141 PRO A CA 1
ATOM 1120 C C . PRO A 1 141 ? 6.317 16.364 -11.983 1.00 83.38 141 PRO A C 1
ATOM 1122 O O . PRO A 1 141 ? 7.046 17.345 -11.890 1.00 83.38 141 PRO A O 1
ATOM 1125 N N . GLY A 1 142 ? 5.797 15.968 -13.148 1.00 87.62 142 GLY A N 1
ATOM 1126 C CA . GLY A 1 142 ? 5.994 16.681 -14.418 1.00 87.62 142 GLY A CA 1
ATOM 1127 C C . GLY A 1 142 ? 7.293 16.354 -15.169 1.00 87.62 142 GLY A C 1
ATOM 1128 O O . GLY A 1 142 ? 7.488 16.832 -16.285 1.00 87.62 142 GLY A O 1
ATOM 1129 N N . GLU A 1 143 ? 8.167 15.527 -14.595 1.00 92.44 143 GLU A N 1
ATOM 1130 C CA . GLU A 1 143 ? 9.444 15.131 -15.192 1.00 92.44 143 GLU A CA 1
ATOM 1131 C C . GLU A 1 143 ? 9.765 13.678 -14.831 1.00 92.44 143 GLU A C 1
ATOM 1133 O O . GLU A 1 143 ? 9.496 13.208 -13.730 1.00 92.44 143 GLU A O 1
ATOM 1138 N N . THR A 1 144 ? 10.368 12.938 -15.752 1.00 94.00 144 THR A N 1
ATOM 1139 C CA . THR A 1 144 ? 10.976 11.642 -15.454 1.00 94.00 144 THR A CA 1
ATOM 1140 C C . THR A 1 144 ? 12.435 11.637 -15.875 1.00 94.00 144 THR A C 1
ATOM 1142 O O . THR A 1 144 ? 12.777 12.097 -16.962 1.00 94.00 144 THR A O 1
ATOM 1145 N N . ILE A 1 145 ? 13.291 11.111 -15.004 1.00 96.06 145 ILE A N 1
ATOM 1146 C CA . ILE A 1 145 ? 14.737 11.055 -15.192 1.00 96.06 145 ILE A CA 1
ATOM 1147 C C . ILE A 1 145 ? 15.130 9.593 -15.394 1.00 96.06 145 ILE A C 1
ATOM 1149 O O . ILE A 1 145 ? 14.870 8.753 -14.533 1.00 96.06 145 ILE A O 1
ATOM 1153 N N . ILE A 1 146 ? 15.761 9.298 -16.527 1.00 97.69 146 ILE A N 1
ATOM 1154 C CA . ILE A 1 146 ? 16.339 7.992 -16.830 1.00 97.69 146 ILE A CA 1
ATOM 1155 C C . ILE A 1 146 ? 17.854 8.122 -16.722 1.00 97.69 146 ILE A C 1
ATOM 1157 O O . ILE A 1 146 ? 18.469 8.872 -17.479 1.00 97.69 146 ILE A O 1
ATOM 1161 N N . THR A 1 147 ? 18.453 7.386 -15.793 1.00 97.75 147 THR A N 1
ATOM 1162 C CA . THR A 1 147 ? 19.910 7.307 -15.639 1.00 97.75 147 THR A CA 1
ATOM 1163 C C . THR A 1 147 ? 20.385 5.989 -16.224 1.00 97.75 147 THR A C 1
ATOM 1165 O O . THR A 1 147 ? 19.850 4.943 -15.878 1.00 97.75 147 THR A O 1
ATOM 1168 N N . ILE A 1 148 ? 21.376 6.026 -17.107 1.00 98.31 148 ILE A N 1
ATOM 1169 C CA . ILE A 1 148 ? 21.920 4.851 -17.794 1.00 98.31 148 ILE A CA 1
ATOM 1170 C C . ILE A 1 148 ? 23.396 4.738 -17.423 1.00 98.31 148 ILE A C 1
ATOM 1172 O O . ILE A 1 148 ? 24.134 5.714 -17.578 1.00 98.31 148 ILE A O 1
ATOM 1176 N N . GLU A 1 149 ? 23.841 3.563 -16.973 1.00 97.62 149 GLU A N 1
ATOM 1177 C CA . GLU A 1 149 ? 25.243 3.259 -16.639 1.00 97.62 149 GLU A CA 1
ATOM 1178 C C . GLU A 1 149 ? 26.107 3.123 -17.919 1.00 97.62 149 GLU A C 1
ATOM 1180 O O . GLU A 1 149 ? 26.762 2.114 -18.177 1.00 97.62 149 GLU A O 1
ATOM 1185 N N . ALA A 1 150 ? 26.068 4.147 -18.773 1.00 97.88 150 ALA A N 1
ATOM 1186 C CA . ALA A 1 150 ? 26.809 4.253 -20.022 1.00 97.88 150 ALA A CA 1
ATOM 1187 C C . ALA A 1 150 ? 27.294 5.687 -20.253 1.00 97.88 150 ALA A C 1
ATOM 1189 O O . ALA A 1 150 ? 26.563 6.650 -20.010 1.00 97.88 150 ALA A O 1
ATOM 1190 N N . GLN A 1 151 ? 28.501 5.823 -20.795 1.00 97.69 151 GLN A N 1
ATOM 1191 C CA . GLN A 1 151 ? 29.057 7.104 -21.223 1.00 97.69 151 GLN A CA 1
ATOM 1192 C C . GLN A 1 151 ? 28.459 7.536 -22.563 1.00 97.69 151 GLN A C 1
ATOM 1194 O O . GLN A 1 151 ? 28.156 6.707 -23.414 1.00 97.69 151 GLN A O 1
ATOM 1199 N N . ILE A 1 152 ? 28.347 8.838 -22.790 1.00 97.75 152 ILE A N 1
ATOM 1200 C CA . ILE A 1 152 ? 27.888 9.411 -24.057 1.00 97.75 152 ILE A CA 1
ATOM 1201 C C . ILE A 1 152 ? 28.937 10.397 -24.573 1.00 97.75 152 ILE A C 1
ATOM 1203 O O . ILE A 1 152 ? 29.502 11.172 -23.799 1.00 97.75 152 ILE A O 1
ATOM 1207 N N . ASP A 1 153 ? 29.208 10.361 -25.877 1.00 95.38 153 ASP A N 1
ATOM 1208 C CA . ASP A 1 153 ? 30.105 11.322 -26.522 1.00 95.38 153 ASP A CA 1
ATOM 1209 C C . ASP A 1 153 ? 29.512 12.746 -26.418 1.00 95.38 153 ASP A C 1
ATOM 1211 O O . ASP A 1 153 ? 28.361 12.955 -26.826 1.00 95.38 153 ASP A O 1
ATOM 1215 N N . PRO A 1 154 ? 30.261 13.748 -25.913 1.00 94.25 154 PRO A N 1
ATOM 1216 C CA . PRO A 1 154 ? 29.818 15.142 -25.902 1.00 94.25 154 PRO A CA 1
ATOM 1217 C C . PRO A 1 154 ? 29.318 15.662 -27.261 1.00 94.25 154 PRO A C 1
ATOM 1219 O O . PRO A 1 154 ? 28.402 16.485 -27.295 1.00 94.25 154 PRO A O 1
ATOM 1222 N N . ALA A 1 155 ? 29.857 15.176 -28.384 1.00 95.38 155 ALA A N 1
ATOM 1223 C CA . ALA A 1 155 ? 29.382 15.531 -29.722 1.00 95.38 155 ALA A CA 1
ATOM 1224 C C . ALA A 1 155 ? 27.958 15.006 -29.999 1.00 95.38 155 ALA A C 1
ATOM 1226 O O . ALA A 1 155 ? 27.158 15.688 -30.651 1.00 95.38 155 ALA A O 1
ATOM 1227 N N . LEU A 1 156 ? 27.601 13.831 -29.463 1.00 95.12 156 LEU A N 1
ATOM 1228 C CA . LEU A 1 156 ? 26.241 13.290 -29.549 1.00 95.12 156 LEU A CA 1
ATOM 1229 C C . LEU A 1 156 ? 25.261 14.157 -28.744 1.00 95.12 156 LEU A C 1
ATOM 1231 O O . LEU A 1 156 ? 24.176 14.461 -29.230 1.00 95.12 156 LEU A O 1
ATOM 1235 N N . ILE A 1 157 ? 25.664 14.633 -27.560 1.00 94.56 157 ILE A N 1
ATOM 1236 C CA . ILE A 1 157 ? 24.853 15.568 -26.759 1.00 94.56 157 ILE A CA 1
ATOM 1237 C C . ILE A 1 157 ? 24.620 16.878 -27.523 1.00 94.56 157 ILE A C 1
ATOM 1239 O O . ILE A 1 157 ? 23.491 17.352 -27.616 1.00 94.56 157 ILE A O 1
ATOM 1243 N N . GLN A 1 158 ? 25.677 17.473 -28.086 1.00 93.62 158 GLN A N 1
ATOM 1244 C CA . GLN A 1 158 ? 25.583 18.761 -28.785 1.00 93.62 158 GLN A CA 1
ATOM 1245 C C . GLN A 1 158 ? 24.703 18.690 -30.041 1.00 93.62 158 GLN A C 1
ATOM 1247 O O . GLN A 1 158 ? 23.970 19.643 -30.352 1.00 93.62 158 GLN A O 1
ATOM 1252 N N . SER A 1 159 ? 24.785 17.567 -30.761 1.00 92.88 159 SER A N 1
ATOM 1253 C CA . SER A 1 159 ? 24.008 17.315 -31.976 1.00 92.88 159 SER A CA 1
ATOM 1254 C C . SER A 1 159 ? 22.560 16.915 -31.689 1.00 92.88 159 SER A C 1
ATOM 1256 O O . SER A 1 159 ? 21.680 17.233 -32.491 1.00 92.88 159 SER A O 1
ATOM 1258 N N . PHE A 1 160 ? 22.279 16.293 -30.542 1.00 94.75 160 PHE A N 1
ATOM 1259 C CA . PHE A 1 160 ? 20.923 15.935 -30.150 1.00 94.75 160 PHE A CA 1
ATOM 1260 C C . PHE A 1 160 ? 20.069 17.182 -29.871 1.00 94.75 160 PHE A C 1
ATOM 1262 O O . PHE A 1 160 ? 20.414 18.049 -29.067 1.00 94.75 160 PHE A O 1
ATOM 1269 N N . LYS A 1 161 ? 18.913 17.265 -30.537 1.00 92.44 161 LYS A N 1
ATOM 1270 C CA . LYS A 1 161 ? 17.902 18.308 -30.324 1.00 92.44 161 LYS A CA 1
ATOM 1271 C C . LYS A 1 161 ? 16.604 17.643 -29.885 1.00 92.44 161 LYS A C 1
ATOM 1273 O O . LYS A 1 161 ? 15.828 17.185 -30.721 1.00 92.44 161 LYS A O 1
ATOM 1278 N N . GLY A 1 162 ? 16.394 17.563 -28.573 1.00 92.19 162 GLY A N 1
ATOM 1279 C CA . GLY A 1 162 ? 15.131 17.096 -28.012 1.00 92.19 162 GLY A CA 1
ATOM 1280 C C . GLY A 1 162 ? 14.006 18.068 -28.355 1.00 92.19 162 GLY A C 1
ATOM 1281 O O . GLY A 1 162 ? 14.165 19.280 -28.222 1.00 92.19 162 GLY A O 1
ATOM 1282 N N . ASN A 1 163 ? 12.877 17.541 -28.820 1.00 92.38 163 ASN A N 1
ATOM 1283 C CA . ASN A 1 163 ? 11.732 18.342 -29.240 1.00 92.38 163 ASN A CA 1
ATOM 1284 C C . ASN A 1 163 ? 10.493 17.993 -28.418 1.00 92.38 163 ASN A C 1
ATOM 1286 O O . ASN A 1 163 ? 10.353 16.878 -27.914 1.00 92.38 163 ASN A O 1
ATOM 1290 N N . ALA A 1 164 ? 9.545 18.925 -28.349 1.00 94.06 164 ALA A N 1
ATOM 1291 C CA . ALA A 1 164 ? 8.211 18.597 -27.873 1.00 94.06 164 ALA A CA 1
ATOM 1292 C C . ALA A 1 164 ? 7.547 17.564 -28.810 1.00 94.06 164 ALA A C 1
ATOM 1294 O O . ALA A 1 164 ? 7.557 17.680 -30.046 1.00 94.06 164 ALA A O 1
ATOM 1295 N N . GLY A 1 165 ? 6.988 16.528 -28.198 1.00 93.81 165 GLY A N 1
ATOM 1296 C CA . GLY A 1 165 ? 6.303 15.428 -28.859 1.00 93.81 165 GLY A CA 1
ATOM 1297 C C . GLY A 1 165 ? 4.786 15.585 -28.843 1.00 93.81 165 GLY A C 1
ATOM 1298 O O . GLY A 1 165 ? 4.250 16.680 -28.692 1.00 93.81 165 GLY A O 1
ATOM 1299 N N . ASN A 1 166 ? 4.092 14.463 -28.986 1.00 94.06 166 ASN A N 1
ATOM 1300 C CA . ASN A 1 166 ? 2.658 14.362 -28.726 1.00 94.06 166 ASN A CA 1
ATOM 1301 C C . ASN A 1 166 ? 2.333 14.545 -27.232 1.00 94.06 166 ASN A C 1
ATOM 1303 O O . ASN A 1 166 ? 1.261 15.028 -26.878 1.00 94.06 166 ASN A O 1
ATOM 1307 N N . ARG A 1 167 ? 3.244 14.118 -26.353 1.00 93.62 167 ARG A N 1
ATOM 1308 C CA . ARG A 1 167 ? 3.129 14.152 -24.888 1.00 93.62 167 ARG A CA 1
ATOM 1309 C C . ARG A 1 167 ? 4.411 14.603 -24.206 1.00 93.62 167 ARG A C 1
ATOM 1311 O O . ARG A 1 167 ? 4.328 15.160 -23.122 1.00 93.62 167 ARG A O 1
ATOM 1318 N N . ILE A 1 168 ? 5.575 14.375 -24.807 1.00 96.62 168 ILE A N 1
ATOM 1319 C CA . ILE A 1 168 ? 6.839 14.911 -24.292 1.00 96.62 168 ILE A CA 1
ATOM 1320 C C . ILE A 1 168 ? 6.792 16.443 -24.355 1.00 96.62 168 ILE A C 1
ATOM 1322 O O . ILE A 1 168 ? 6.621 17.007 -25.435 1.00 96.62 168 ILE A O 1
ATOM 1326 N N . THR A 1 169 ? 6.952 17.117 -23.217 1.00 95.88 169 THR A N 1
ATOM 1327 C CA . THR A 1 169 ? 6.981 18.587 -23.124 1.00 95.88 169 THR A CA 1
ATOM 1328 C C . THR A 1 169 ? 8.401 19.144 -23.211 1.00 95.88 169 THR A C 1
ATOM 1330 O O . THR A 1 169 ? 8.602 20.221 -23.768 1.00 95.88 169 THR A O 1
ATOM 1333 N N . SER A 1 170 ? 9.392 18.398 -22.721 1.00 96.25 170 SER A N 1
ATOM 1334 C CA . SER A 1 170 ? 10.819 18.699 -22.850 1.00 96.25 170 SER A CA 1
ATOM 1335 C C . SER A 1 170 ? 11.633 17.406 -22.903 1.00 96.25 170 SER A C 1
ATOM 1337 O O . SER A 1 170 ? 11.204 16.371 -22.393 1.00 96.25 170 SER A O 1
ATOM 1339 N N . LEU A 1 171 ? 12.805 17.449 -23.537 1.00 97.69 171 LEU A N 1
ATOM 1340 C CA . LEU A 1 171 ? 13.714 16.310 -23.605 1.00 97.69 171 LEU A CA 1
ATOM 1341 C C . LEU A 1 171 ? 15.163 16.794 -23.615 1.00 97.69 171 LEU A C 1
ATOM 1343 O O . LEU A 1 171 ? 15.576 17.460 -24.564 1.00 97.69 171 LEU A O 1
ATOM 1347 N N . THR A 1 172 ? 15.930 16.447 -22.584 1.00 97.12 172 THR A N 1
ATOM 1348 C CA . THR A 1 172 ? 17.369 16.742 -22.514 1.00 97.12 172 THR A CA 1
ATOM 1349 C C . THR A 1 172 ? 18.176 15.470 -22.308 1.00 97.12 172 THR A C 1
ATOM 1351 O O . THR A 1 172 ? 17.689 14.481 -21.758 1.00 97.12 172 THR A O 1
ATOM 1354 N N . VAL A 1 173 ? 19.414 15.497 -22.801 1.00 97.69 173 VAL A N 1
ATOM 1355 C CA . VAL A 1 173 ? 20.411 14.445 -22.607 1.00 97.69 173 VAL A CA 1
ATOM 1356 C C . VAL A 1 173 ? 21.652 15.108 -22.031 1.00 97.69 173 VAL A C 1
ATOM 1358 O O . VAL A 1 173 ? 22.164 16.073 -22.594 1.00 97.69 173 VAL A O 1
ATOM 1361 N N . GLU A 1 174 ? 22.108 14.608 -20.895 1.00 96.19 174 GLU A N 1
ATOM 1362 C CA . GLU A 1 174 ? 23.182 15.178 -20.089 1.00 96.19 174 GLU A CA 1
ATOM 1363 C C . GLU A 1 174 ? 24.144 14.067 -19.649 1.00 96.19 174 GLU A C 1
ATOM 1365 O O . GLU A 1 174 ? 23.824 12.877 -19.715 1.00 96.19 174 GLU A O 1
ATOM 1370 N N . THR A 1 175 ? 25.330 14.455 -19.182 1.00 95.00 175 THR A N 1
ATOM 1371 C CA . THR A 1 175 ? 26.282 13.539 -18.543 1.00 95.00 175 THR A CA 1
ATOM 1372 C C . THR A 1 175 ? 26.378 13.836 -17.049 1.00 95.00 175 THR A C 1
ATOM 1374 O O . THR A 1 175 ? 26.370 14.998 -16.642 1.00 95.00 175 THR A O 1
ATOM 1377 N N . SER A 1 176 ? 26.460 12.795 -16.221 1.00 93.19 176 SER A N 1
ATOM 1378 C CA . SER A 1 176 ? 26.644 12.908 -14.768 1.00 93.19 176 SER A CA 1
ATOM 1379 C C . SER A 1 176 ? 27.447 11.720 -14.241 1.00 93.19 176 SER A C 1
ATOM 1381 O O . SER A 1 176 ? 26.992 10.580 -14.317 1.00 93.19 176 SER A O 1
ATOM 1383 N N . ASP A 1 177 ? 28.636 11.984 -13.693 1.00 88.31 177 ASP A N 1
ATOM 1384 C CA . ASP A 1 177 ? 29.581 10.983 -13.169 1.00 88.31 177 ASP A CA 1
ATOM 1385 C C . ASP A 1 177 ? 29.814 9.802 -14.133 1.00 88.31 177 ASP A C 1
ATOM 1387 O O . ASP A 1 177 ? 29.605 8.646 -13.774 1.00 88.31 177 ASP A O 1
ATOM 1391 N N . ASN A 1 178 ? 30.208 10.084 -15.383 1.00 87.25 178 ASN A N 1
ATOM 1392 C CA . ASN A 1 178 ? 30.405 9.081 -16.448 1.00 87.25 178 ASN A CA 1
ATOM 1393 C C . ASN A 1 178 ? 29.151 8.270 -16.841 1.00 87.25 178 ASN A C 1
ATOM 1395 O O . ASN A 1 178 ? 29.272 7.223 -17.477 1.00 87.25 178 ASN A O 1
ATOM 1399 N N . ARG A 1 179 ? 27.951 8.757 -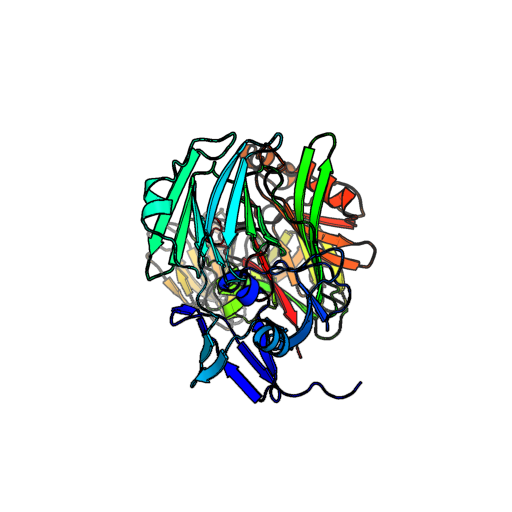16.517 1.00 95.81 179 ARG A N 1
ATOM 1400 C CA . ARG A 1 179 ? 26.667 8.163 -16.916 1.00 95.81 179 ARG A CA 1
ATOM 1401 C C . ARG A 1 179 ? 25.896 9.108 -17.819 1.00 95.81 179 ARG A C 1
ATOM 1403 O O . ARG A 1 179 ? 26.093 10.322 -17.767 1.00 95.81 179 ARG A O 1
ATOM 1410 N N . THR A 1 180 ? 24.963 8.554 -18.577 1.00 98.12 180 THR A N 1
ATOM 1411 C CA . THR A 1 180 ? 24.032 9.326 -19.400 1.00 98.12 180 THR A CA 1
ATOM 1412 C C . THR A 1 180 ? 22.741 9.538 -18.626 1.00 98.12 180 THR A C 1
ATOM 1414 O O . THR A 1 180 ? 22.170 8.588 -18.091 1.00 98.12 180 THR A O 1
ATOM 1417 N N . VAL A 1 181 ? 22.274 10.781 -18.573 1.00 98.00 181 VAL A N 1
ATOM 1418 C CA . VAL A 1 181 ? 21.016 11.166 -17.930 1.00 98.00 181 VAL A CA 1
ATOM 1419 C C . VAL A 1 181 ? 20.081 11.720 -18.993 1.00 98.00 181 VAL A C 1
ATOM 1421 O O . VAL A 1 181 ? 20.433 12.659 -19.702 1.00 98.00 181 VAL A O 1
ATOM 1424 N N . ILE A 1 182 ? 18.888 11.145 -19.104 1.00 98.06 182 ILE A N 1
ATOM 1425 C CA . ILE A 1 182 ? 17.828 11.620 -19.993 1.00 98.06 182 ILE A CA 1
ATOM 1426 C C . ILE A 1 182 ? 16.705 12.180 -19.132 1.00 98.06 182 ILE A C 1
ATOM 1428 O O . ILE A 1 182 ? 16.105 11.446 -18.345 1.00 98.06 182 ILE A O 1
ATOM 1432 N N . ARG A 1 183 ? 16.403 13.469 -19.290 1.00 97.44 183 ARG A N 1
ATOM 1433 C CA . ARG A 1 183 ? 15.268 14.114 -18.622 1.00 97.44 183 ARG A CA 1
ATOM 1434 C C . ARG A 1 183 ? 14.133 14.276 -19.606 1.00 97.44 183 ARG A C 1
ATOM 1436 O O . ARG A 1 183 ? 14.320 14.835 -20.686 1.00 97.44 183 ARG A O 1
ATOM 1443 N N . VAL A 1 184 ? 12.961 13.788 -19.229 1.00 97.12 184 VAL A N 1
ATOM 1444 C CA . VAL A 1 184 ? 11.761 13.816 -20.060 1.00 97.12 184 VAL A CA 1
ATOM 1445 C C . VAL A 1 184 ? 10.674 14.571 -19.311 1.00 97.12 184 VAL A C 1
ATOM 1447 O O . VAL A 1 184 ? 10.105 14.057 -18.348 1.00 97.12 184 VAL A O 1
ATOM 1450 N N . GLY A 1 185 ? 10.365 15.784 -19.758 1.00 96.38 185 GLY A N 1
ATOM 1451 C CA . GLY A 1 185 ? 9.180 16.503 -19.315 1.00 96.38 185 GLY A CA 1
ATOM 1452 C C . GLY A 1 185 ? 7.931 15.801 -19.836 1.00 96.38 185 GLY A C 1
ATOM 1453 O O . GLY A 1 185 ? 7.815 15.545 -21.039 1.00 96.38 185 GLY A O 1
ATOM 1454 N N . ILE A 1 186 ? 7.000 15.473 -18.942 1.00 93.19 186 ILE A N 1
ATOM 1455 C CA . ILE A 1 186 ? 5.754 14.769 -19.271 1.00 93.19 186 ILE A CA 1
ATOM 1456 C 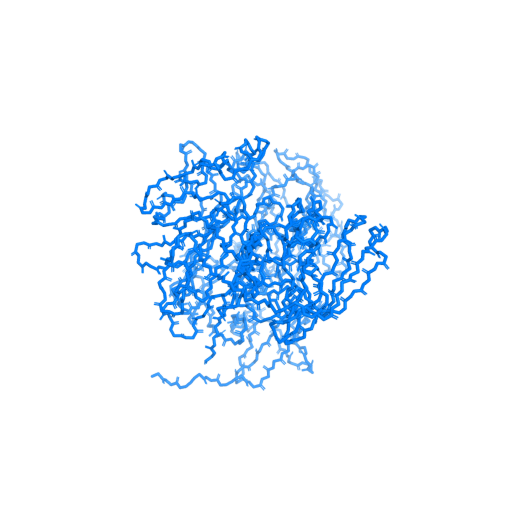C . ILE A 1 186 ? 4.581 15.324 -18.450 1.00 93.19 186 ILE A C 1
ATOM 1458 O O . ILE A 1 186 ? 4.784 15.818 -17.342 1.00 93.19 186 ILE A O 1
ATOM 1462 N N . PRO A 1 187 ? 3.333 15.241 -18.945 1.00 86.56 187 PRO A N 1
ATOM 1463 C CA . PRO A 1 187 ? 2.161 15.631 -18.177 1.00 86.56 187 PRO A CA 1
ATOM 1464 C C . PRO A 1 187 ? 2.072 14.881 -16.846 1.00 86.56 187 PRO A C 1
ATOM 1466 O O . PRO A 1 187 ? 2.353 13.682 -16.772 1.00 86.56 187 PRO A O 1
ATOM 1469 N N . ALA A 1 188 ? 1.619 15.579 -15.803 1.00 78.31 188 ALA A N 1
ATOM 1470 C CA . ALA A 1 188 ? 1.404 14.975 -14.496 1.00 78.31 188 ALA A CA 1
ATOM 1471 C C . ALA A 1 188 ? 0.469 13.755 -14.597 1.00 78.31 188 ALA A C 1
ATOM 1473 O O . ALA A 1 188 ? -0.574 13.802 -15.247 1.00 78.31 188 ALA A O 1
ATOM 1474 N N . GLY A 1 189 ? 0.850 12.662 -13.935 1.00 73.25 189 GLY A N 1
ATOM 1475 C CA . GLY A 1 189 ? 0.080 11.416 -13.926 1.00 73.25 189 GLY A CA 1
ATOM 1476 C C . GLY A 1 189 ? 0.357 10.469 -15.098 1.00 73.25 189 GLY A C 1
ATOM 1477 O O . GLY A 1 189 ? -0.136 9.345 -15.063 1.00 73.25 189 GLY A O 1
ATOM 1478 N N . ILE A 1 190 ? 1.162 10.867 -16.090 1.00 82.00 190 ILE A N 1
ATOM 1479 C CA . ILE A 1 190 ? 1.702 9.946 -17.099 1.00 82.00 190 ILE A CA 1
ATOM 1480 C C . ILE A 1 190 ? 3.018 9.367 -16.586 1.00 82.00 190 ILE A C 1
ATOM 1482 O O . ILE A 1 190 ? 3.814 10.070 -15.971 1.00 82.00 190 ILE A O 1
ATOM 1486 N N . ARG A 1 191 ? 3.240 8.083 -16.863 1.00 86.94 191 ARG A N 1
ATOM 1487 C CA . ARG A 1 191 ? 4.485 7.369 -16.564 1.00 86.94 191 ARG A CA 1
ATOM 1488 C C . ARG A 1 191 ? 5.046 6.793 -17.850 1.00 86.94 191 ARG A C 1
ATOM 1490 O O . ARG A 1 191 ? 4.247 6.249 -18.618 1.00 86.94 191 ARG A O 1
ATOM 1497 N N . PRO A 1 192 ? 6.354 6.881 -18.122 1.00 93.00 192 PRO A N 1
ATOM 1498 C CA . PRO A 1 192 ? 6.907 6.212 -19.282 1.00 93.00 192 PRO A CA 1
ATOM 1499 C C . PRO A 1 192 ? 6.958 4.698 -19.060 1.00 93.00 192 PRO A C 1
ATOM 1501 O O . PRO A 1 192 ? 7.177 4.223 -17.946 1.00 93.00 192 PRO A O 1
ATOM 1504 N N . ARG A 1 193 ? 6.808 3.933 -20.139 1.00 94.06 193 ARG A N 1
ATOM 1505 C CA . ARG A 1 193 ? 7.170 2.515 -20.160 1.00 94.06 193 ARG A CA 1
ATOM 1506 C C . ARG A 1 193 ? 8.607 2.416 -20.657 1.00 94.06 193 ARG A C 1
ATOM 1508 O O . ARG A 1 193 ? 8.883 2.843 -21.775 1.00 94.06 193 ARG A O 1
ATOM 1515 N N . VAL A 1 194 ? 9.503 1.869 -19.839 1.00 95.56 194 VAL A N 1
ATOM 1516 C CA . VAL A 1 194 ? 10.928 1.730 -20.173 1.00 95.56 194 VAL A CA 1
ATOM 1517 C C . VAL A 1 194 ? 11.314 0.259 -20.177 1.00 95.56 194 VAL A C 1
ATOM 1519 O O . VAL A 1 194 ? 10.998 -0.453 -19.228 1.00 95.56 194 VAL A O 1
ATOM 1522 N N . TRP A 1 195 ? 11.957 -0.208 -21.247 1.00 94.88 195 TRP A N 1
ATOM 1523 C CA . TRP A 1 195 ? 12.448 -1.584 -21.343 1.00 94.88 195 TRP A CA 1
ATOM 1524 C C . TRP A 1 195 ? 13.612 -1.701 -22.326 1.00 94.88 195 TRP A C 1
ATOM 1526 O O . TRP A 1 195 ? 13.808 -0.847 -23.194 1.00 94.88 195 TRP A O 1
ATOM 1536 N N . ALA A 1 196 ? 14.382 -2.778 -22.190 1.00 95.25 196 ALA A N 1
ATOM 1537 C CA . ALA A 1 196 ? 15.559 -3.045 -23.004 1.00 95.25 196 ALA A CA 1
ATOM 1538 C C . ALA A 1 196 ? 15.317 -4.188 -23.999 1.00 95.25 196 ALA A C 1
ATOM 1540 O O . ALA A 1 196 ? 14.662 -5.175 -23.665 1.00 95.25 196 ALA A O 1
ATOM 1541 N N . ILE A 1 197 ? 15.882 -4.073 -25.202 1.00 94.62 197 ILE A N 1
ATOM 1542 C CA . ILE A 1 197 ? 15.860 -5.116 -26.241 1.00 94.62 197 ILE A CA 1
ATOM 1543 C C . ILE A 1 197 ? 17.283 -5.436 -26.726 1.00 94.62 197 ILE A C 1
ATOM 1545 O O . ILE A 1 197 ? 18.125 -4.532 -26.726 1.00 94.62 197 ILE A O 1
ATOM 1549 N N . PRO A 1 198 ? 17.565 -6.689 -27.136 1.00 93.62 198 PRO A N 1
ATOM 1550 C CA . PRO A 1 198 ? 18.851 -7.072 -27.712 1.00 93.62 198 PRO A CA 1
ATOM 1551 C C . PRO A 1 198 ? 18.932 -6.759 -29.216 1.00 93.62 198 PRO A C 1
ATOM 1553 O O . PRO A 1 198 ? 17.949 -6.362 -29.843 1.00 93.62 198 PRO A O 1
ATOM 1556 N N . GLU A 1 199 ? 20.124 -6.971 -29.781 1.00 89.81 199 GLU A N 1
ATOM 1557 C CA . GLU A 1 199 ? 20.384 -7.105 -31.227 1.00 89.81 199 GLU A CA 1
ATOM 1558 C C . GLU A 1 199 ? 19.736 -6.029 -32.138 1.00 89.81 199 GLU A C 1
ATOM 1560 O O . GLU A 1 199 ? 18.777 -6.290 -32.869 1.00 89.81 199 GLU A O 1
ATOM 1565 N N . PRO A 1 200 ? 20.280 -4.794 -32.163 1.00 94.81 200 PRO A N 1
ATOM 1566 C CA . PRO A 1 200 ? 21.291 -4.247 -31.255 1.00 94.81 200 PRO A CA 1
ATOM 1567 C C . PRO A 1 200 ? 20.687 -3.820 -29.910 1.00 94.81 200 PRO A C 1
ATOM 1569 O O . PRO A 1 200 ? 19.488 -3.526 -29.822 1.00 94.81 200 PRO A O 1
ATOM 1572 N N . ASN A 1 201 ? 21.545 -3.735 -28.886 1.00 97.19 201 ASN A N 1
ATOM 1573 C CA . ASN A 1 201 ? 21.162 -3.318 -27.539 1.00 97.19 201 ASN A CA 1
ATOM 1574 C C . ASN A 1 201 ? 20.544 -1.920 -27.565 1.00 97.19 201 ASN A C 1
ATOM 1576 O O . ASN A 1 201 ? 21.182 -0.947 -27.970 1.00 97.19 201 ASN A O 1
ATOM 1580 N N . ARG A 1 202 ? 19.284 -1.823 -27.141 1.00 97.94 202 ARG A N 1
ATOM 1581 C CA . ARG A 1 202 ? 18.541 -0.563 -27.106 1.00 97.94 202 ARG A CA 1
ATOM 1582 C C . ARG A 1 202 ? 17.721 -0.450 -25.840 1.00 97.94 202 ARG A C 1
ATOM 1584 O O . ARG A 1 202 ? 17.078 -1.417 -25.438 1.00 97.94 202 ARG A O 1
ATOM 1591 N N . LEU A 1 203 ? 17.681 0.755 -25.282 1.00 98.25 203 LEU A N 1
ATOM 1592 C CA . LEU A 1 203 ? 16.700 1.144 -24.277 1.00 98.25 203 LEU A CA 1
ATOM 1593 C C . LEU A 1 203 ? 15.569 1.914 -24.964 1.00 98.25 203 LEU A C 1
ATOM 1595 O O . LEU A 1 203 ? 15.806 2.921 -25.636 1.00 98.25 203 LEU A O 1
ATOM 1599 N N . LEU A 1 204 ? 14.343 1.421 -24.821 1.00 97.62 204 LEU A N 1
ATOM 1600 C CA . LEU A 1 204 ? 13.136 2.039 -25.359 1.00 97.62 204 LEU A CA 1
ATOM 1601 C C . LEU A 1 204 ? 12.383 2.739 -24.232 1.00 97.62 204 LEU A C 1
ATOM 1603 O O . LEU A 1 204 ? 12.167 2.149 -23.178 1.00 97.62 204 LEU A O 1
ATOM 1607 N N . ILE A 1 205 ? 11.987 3.989 -24.463 1.00 97.75 205 ILE A N 1
ATOM 1608 C CA . ILE A 1 205 ? 11.235 4.816 -23.516 1.00 97.75 205 ILE A CA 1
ATOM 1609 C C . ILE A 1 205 ? 9.984 5.312 -24.240 1.00 97.75 205 ILE A C 1
ATOM 1611 O O . ILE A 1 205 ? 10.053 6.203 -25.090 1.00 97.75 205 ILE A O 1
ATOM 1615 N N . ASP A 1 206 ? 8.837 4.737 -23.898 1.00 97.25 206 ASP A N 1
ATOM 1616 C CA . ASP A 1 206 ? 7.541 5.110 -24.457 1.00 97.25 206 ASP A CA 1
ATOM 1617 C C . ASP A 1 206 ? 6.794 6.043 -23.513 1.00 97.25 206 ASP A C 1
ATOM 1619 O O . ASP A 1 206 ? 6.462 5.666 -22.390 1.00 97.25 206 ASP A O 1
ATOM 1623 N N . VAL A 1 207 ? 6.434 7.229 -23.997 1.00 96.12 207 VAL A N 1
ATOM 1624 C CA . VAL A 1 207 ? 5.546 8.158 -23.293 1.00 96.12 207 VAL A CA 1
ATOM 1625 C C . VAL A 1 207 ? 4.147 8.021 -23.878 1.00 96.12 207 VAL A C 1
ATOM 1627 O O . VAL A 1 207 ? 3.843 8.554 -24.947 1.00 96.12 207 VAL A O 1
ATOM 1630 N N . ARG A 1 208 ? 3.290 7.275 -23.177 1.00 93.50 208 ARG A N 1
ATOM 1631 C CA . ARG A 1 208 ? 1.954 6.870 -23.638 1.00 93.50 208 ARG A CA 1
ATOM 1632 C C . ARG A 1 208 ? 0.945 6.840 -22.484 1.00 93.50 208 ARG A C 1
ATOM 1634 O O . ARG A 1 208 ? 1.362 6.689 -21.338 1.00 93.50 208 ARG A O 1
ATOM 1641 N N . PRO A 1 209 ? -0.363 7.007 -22.747 1.00 90.38 209 PRO A N 1
ATOM 1642 C CA . PRO A 1 209 ? -1.379 7.058 -21.692 1.00 90.38 209 PRO A CA 1
ATOM 1643 C C . PRO A 1 209 ? -1.708 5.680 -21.092 1.00 90.38 209 PRO A C 1
ATOM 1645 O O . PRO A 1 209 ? -2.251 5.599 -19.998 1.00 90.38 209 PRO A O 1
ATOM 1648 N N . ASP A 1 210 ? -1.388 4.605 -21.803 1.00 91.62 210 ASP A N 1
ATOM 1649 C CA . ASP A 1 210 ? -1.591 3.200 -21.450 1.00 91.62 210 ASP A CA 1
ATOM 1650 C C . ASP A 1 210 ? -0.241 2.519 -21.163 1.00 91.62 210 ASP A C 1
ATOM 1652 O O . ASP A 1 210 ? 0.145 1.545 -21.803 1.00 91.62 210 ASP A O 1
ATOM 1656 N N . SER A 1 211 ? 0.528 3.088 -20.232 1.00 90.12 211 SER A N 1
ATOM 1657 C CA . SER A 1 211 ? 1.911 2.669 -19.968 1.00 90.12 211 SER A CA 1
ATOM 1658 C C . SER A 1 211 ? 2.073 1.518 -18.974 1.00 90.12 211 SER A C 1
ATOM 1660 O O . SER A 1 211 ? 3.188 1.017 -18.830 1.00 90.12 211 SER A O 1
ATOM 1662 N N . LEU A 1 212 ? 0.994 1.072 -18.317 1.00 92.06 212 LEU A N 1
ATOM 1663 C CA . LEU A 1 212 ? 1.027 -0.094 -17.430 1.00 92.06 212 LEU A CA 1
ATOM 1664 C C . LEU A 1 212 ? 1.520 -1.324 -18.208 1.00 92.06 212 LEU A C 1
ATOM 1666 O O . LEU A 1 212 ? 0.941 -1.695 -19.229 1.00 92.06 212 LEU A O 1
ATOM 1670 N N . ALA A 1 213 ? 2.578 -1.961 -17.711 1.00 91.56 213 ALA A N 1
ATOM 1671 C CA . ALA A 1 213 ? 2.981 -3.279 -18.176 1.00 91.56 213 ALA A CA 1
ATOM 1672 C C . ALA A 1 213 ? 2.084 -4.321 -17.504 1.00 91.56 213 ALA A C 1
ATOM 1674 O O . ALA A 1 213 ? 2.063 -4.421 -16.276 1.00 91.56 213 ALA A O 1
ATOM 1675 N N . GLU A 1 214 ? 1.319 -5.063 -18.303 1.00 94.75 214 GLU A N 1
ATOM 1676 C CA . GLU A 1 214 ? 0.514 -6.160 -17.775 1.00 94.75 214 GLU A CA 1
ATOM 1677 C C . GLU A 1 214 ? 1.425 -7.294 -17.312 1.00 94.75 214 GLU A C 1
ATOM 1679 O O . GLU A 1 214 ? 2.390 -7.636 -17.999 1.00 94.75 214 GLU A O 1
ATOM 1684 N N . ARG A 1 215 ? 1.127 -7.855 -16.139 1.00 95.56 215 ARG A N 1
ATOM 1685 C CA . ARG A 1 215 ? 1.861 -8.999 -15.598 1.00 95.56 215 ARG A CA 1
ATOM 1686 C C . ARG A 1 215 ? 1.051 -9.799 -14.595 1.00 95.56 215 ARG A C 1
ATOM 1688 O O . ARG A 1 215 ? 0.151 -9.265 -13.951 1.00 95.56 215 ARG A O 1
ATOM 1695 N N . GLU A 1 216 ? 1.428 -11.058 -14.433 1.00 98.19 216 GLU A N 1
ATOM 1696 C CA . GLU A 1 216 ? 0.890 -11.987 -13.445 1.00 98.19 216 GLU A CA 1
ATOM 1697 C C . GLU A 1 216 ? 2.014 -12.859 -12.876 1.00 98.19 216 GLU A C 1
ATOM 1699 O O . GLU A 1 216 ? 2.647 -13.629 -13.596 1.00 98.19 216 GLU A O 1
ATOM 1704 N N . ILE A 1 217 ? 2.304 -12.688 -11.587 1.00 98.62 217 ILE A N 1
ATOM 1705 C CA . ILE A 1 217 ? 3.455 -13.287 -10.910 1.00 98.62 217 ILE A CA 1
ATOM 1706 C C . ILE A 1 217 ? 2.979 -13.972 -9.630 1.00 98.62 217 ILE A C 1
ATOM 1708 O O . ILE A 1 217 ? 2.512 -13.314 -8.695 1.00 98.62 217 ILE A O 1
ATOM 1712 N N . GLN A 1 218 ? 3.156 -15.290 -9.548 1.00 98.38 218 GLN A N 1
ATOM 1713 C CA . GLN A 1 218 ? 3.086 -16.039 -8.299 1.00 98.38 218 GLN A CA 1
ATOM 1714 C C . GLN A 1 218 ? 4.309 -15.682 -7.440 1.00 98.38 218 GLN A C 1
ATOM 1716 O O . GLN A 1 218 ? 5.376 -16.286 -7.531 1.00 98.38 218 GLN A O 1
ATOM 1721 N N . TRP A 1 219 ? 4.164 -14.636 -6.630 1.00 98.19 219 TRP A N 1
ATOM 1722 C CA . TRP A 1 219 ? 5.275 -14.004 -5.922 1.00 98.19 219 TRP A CA 1
ATOM 1723 C C . TRP A 1 219 ? 5.757 -14.850 -4.737 1.00 98.19 219 TRP A C 1
ATOM 1725 O O . TRP A 1 219 ? 6.953 -15.087 -4.572 1.00 98.19 219 TRP A O 1
ATOM 1735 N N . ALA A 1 220 ? 4.817 -15.369 -3.949 1.00 97.12 220 ALA A N 1
ATOM 1736 C CA . ALA A 1 220 ? 5.060 -16.316 -2.863 1.00 97.12 220 ALA A CA 1
ATOM 1737 C C . ALA A 1 220 ? 3.929 -17.355 -2.815 1.00 97.12 220 ALA A C 1
ATOM 1739 O O . ALA A 1 220 ? 2.894 -17.157 -3.462 1.00 97.12 220 ALA A O 1
ATOM 1740 N N . PRO A 1 221 ? 4.065 -18.462 -2.061 1.00 95.88 221 PRO A N 1
ATOM 1741 C CA . PRO A 1 221 ? 2.936 -19.349 -1.809 1.00 95.88 221 PRO A CA 1
ATOM 1742 C C . PRO A 1 221 ? 1.772 -18.541 -1.228 1.00 95.88 221 PRO A C 1
ATOM 1744 O O . PRO A 1 221 ? 1.947 -17.797 -0.267 1.00 95.88 221 PRO A O 1
ATOM 1747 N N . GLY A 1 222 ? 0.600 -18.635 -1.856 1.00 95.75 222 GLY A N 1
ATOM 1748 C CA . GLY A 1 222 ? -0.590 -17.888 -1.443 1.00 95.75 222 GLY A CA 1
ATOM 1749 C C . GLY A 1 222 ? -0.576 -16.380 -1.722 1.00 95.75 222 GLY A C 1
ATOM 1750 O O . GLY A 1 222 ? -1.528 -15.728 -1.314 1.00 95.75 222 GLY A O 1
ATOM 1751 N N . ILE A 1 223 ? 0.431 -15.823 -2.410 1.00 98.25 223 ILE A N 1
ATOM 1752 C CA . ILE A 1 223 ? 0.471 -14.405 -2.813 1.00 98.25 223 ILE A CA 1
ATOM 1753 C C . ILE A 1 223 ? 0.734 -14.297 -4.314 1.00 98.25 223 ILE A C 1
ATOM 1755 O O . ILE A 1 223 ? 1.810 -14.665 -4.795 1.00 98.25 223 ILE A O 1
ATOM 1759 N N . ARG A 1 224 ? -0.228 -13.737 -5.046 1.00 98.69 224 ARG A N 1
ATOM 1760 C CA . ARG A 1 224 ? -0.133 -13.491 -6.486 1.00 98.69 224 ARG A CA 1
ATOM 1761 C C . ARG A 1 224 ? -0.270 -12.009 -6.793 1.00 98.69 224 ARG A C 1
ATOM 1763 O O . ARG A 1 224 ? -1.218 -11.362 -6.362 1.00 98.69 224 ARG A O 1
ATOM 1770 N N . TRP A 1 225 ? 0.664 -11.483 -7.571 1.00 98.75 225 TRP A N 1
ATOM 1771 C CA . TRP A 1 225 ? 0.649 -10.114 -8.067 1.00 98.75 225 TRP A CA 1
ATOM 1772 C C . TRP A 1 225 ? 0.114 -10.070 -9.491 1.00 98.75 225 TRP A C 1
ATOM 1774 O O . TRP A 1 225 ? 0.613 -10.786 -10.354 1.00 98.75 225 TRP A O 1
ATOM 1784 N N . ARG A 1 226 ? -0.876 -9.209 -9.747 1.00 98.62 226 ARG A N 1
ATOM 1785 C CA . ARG A 1 226 ? -1.417 -8.959 -11.086 1.00 98.62 226 ARG A CA 1
ATOM 1786 C C . ARG A 1 226 ? -1.455 -7.462 -11.412 1.00 98.62 226 ARG A C 1
ATOM 1788 O O . ARG A 1 226 ? -1.816 -6.643 -10.568 1.00 98.62 226 ARG A O 1
ATOM 1795 N N . GLN A 1 227 ? -1.101 -7.115 -12.646 1.00 97.94 227 GLN A N 1
ATOM 1796 C CA . GLN A 1 227 ? -1.270 -5.795 -13.260 1.00 97.94 227 GLN A CA 1
ATOM 1797 C C . GLN A 1 227 ? -1.985 -5.978 -14.594 1.00 97.94 227 GLN A C 1
ATOM 1799 O O . GLN A 1 227 ? -1.546 -6.785 -15.409 1.00 97.94 227 GLN A O 1
ATOM 1804 N N . GLN A 1 228 ? -3.077 -5.255 -14.819 1.00 97.94 228 GLN A N 1
ATOM 1805 C CA . GLN A 1 228 ? -3.888 -5.405 -16.030 1.00 97.94 228 GLN A CA 1
ATOM 1806 C C . GLN A 1 228 ? -4.722 -4.157 -16.317 1.00 97.94 228 GLN A C 1
ATOM 1808 O O . GLN A 1 228 ? -5.018 -3.374 -15.409 1.00 97.94 228 GLN A O 1
ATOM 1813 N N . PHE A 1 229 ? -5.158 -3.996 -17.564 1.00 97.69 229 PHE A N 1
ATOM 1814 C CA . PHE A 1 229 ? -6.225 -3.059 -17.898 1.00 97.69 229 PHE A CA 1
ATOM 1815 C C . PHE A 1 229 ? -7.597 -3.725 -17.799 1.00 97.69 229 PHE A C 1
ATOM 1817 O O . PHE A 1 229 ? -7.906 -4.665 -18.526 1.00 97.69 229 PHE A O 1
ATOM 1824 N N . VAL A 1 230 ? -8.478 -3.172 -16.967 1.00 98.19 230 VAL A N 1
ATOM 1825 C CA . VAL A 1 230 ? -9.880 -3.602 -16.887 1.00 98.19 230 VAL A CA 1
ATOM 1826 C C . VAL A 1 230 ? -10.754 -2.588 -17.613 1.00 98.19 230 VAL A C 1
ATOM 1828 O O . VAL A 1 230 ? -10.678 -1.386 -17.356 1.00 98.19 230 VAL A O 1
ATOM 1831 N N . SER A 1 231 ? -11.576 -3.071 -18.546 1.00 97.81 231 SER A N 1
ATOM 1832 C CA . SER A 1 231 ? -12.425 -2.209 -19.375 1.00 97.81 231 SER A CA 1
ATOM 1833 C C . SER A 1 231 ? -13.839 -2.070 -18.811 1.00 97.81 231 SER A C 1
ATOM 1835 O O . SER A 1 231 ? -14.471 -3.059 -18.419 1.00 97.81 231 SER A O 1
ATOM 1837 N N . LEU A 1 232 ? -14.363 -0.848 -18.849 1.00 97.38 232 LEU A N 1
ATOM 1838 C CA . LEU A 1 232 ? -15.749 -0.514 -18.537 1.00 97.38 232 LEU A CA 1
ATOM 1839 C C . LEU A 1 232 ? -16.305 0.352 -19.674 1.00 97.38 232 LEU A C 1
ATOM 1841 O O . LEU A 1 232 ? -16.003 1.537 -19.782 1.00 97.38 232 LEU A O 1
ATOM 1845 N N . GLY A 1 233 ? -17.078 -0.260 -20.574 1.00 95.75 233 GLY A N 1
ATOM 1846 C CA . GLY A 1 233 ? -17.443 0.392 -21.833 1.00 95.75 233 GLY A CA 1
ATOM 1847 C C . GLY A 1 233 ? -16.198 0.677 -22.680 1.00 95.75 233 GLY A C 1
ATOM 1848 O O . GLY A 1 233 ? -15.409 -0.232 -22.934 1.00 95.75 233 GLY A O 1
ATOM 1849 N N . ALA A 1 234 ? -16.028 1.929 -23.111 1.00 95.25 234 ALA A N 1
ATOM 1850 C CA . ALA A 1 234 ? -14.854 2.375 -23.866 1.00 95.25 234 ALA A CA 1
ATOM 1851 C C . ALA A 1 234 ? -13.644 2.719 -22.975 1.00 95.25 234 ALA A C 1
ATOM 1853 O O . ALA A 1 234 ? -12.523 2.823 -23.478 1.00 95.25 234 ALA A O 1
ATOM 1854 N N . ASP A 1 235 ? -13.857 2.887 -21.667 1.00 97.19 235 ASP A N 1
ATOM 1855 C CA . ASP A 1 235 ? -12.805 3.261 -20.730 1.00 97.19 235 ASP A CA 1
ATOM 1856 C C . ASP A 1 235 ? -11.960 2.058 -20.319 1.00 97.19 235 ASP A C 1
ATOM 1858 O O . ASP A 1 235 ? -12.468 0.950 -20.127 1.00 97.19 235 ASP A O 1
ATOM 1862 N N . LYS A 1 236 ? -10.658 2.296 -20.133 1.00 97.12 236 LYS A N 1
ATOM 1863 C CA . LYS A 1 236 ? -9.686 1.305 -19.657 1.00 97.12 236 LYS A CA 1
ATOM 1864 C C . LYS A 1 236 ? -9.006 1.802 -18.396 1.00 97.12 236 LYS A C 1
ATOM 1866 O O . LYS A 1 236 ? -8.354 2.847 -18.420 1.00 97.12 236 LYS A O 1
ATOM 1871 N N . PHE A 1 237 ? -9.110 1.034 -17.322 1.00 97.75 237 PHE A N 1
ATOM 1872 C CA . PHE A 1 237 ? -8.520 1.366 -16.034 1.00 97.75 237 PHE A CA 1
ATOM 1873 C C . PHE A 1 237 ? -7.300 0.492 -15.761 1.00 97.75 237 PHE A C 1
ATOM 1875 O O . PHE A 1 237 ? -7.430 -0.732 -15.818 1.00 97.75 237 PHE A O 1
ATOM 1882 N N . PRO A 1 238 ? -6.135 1.077 -15.445 1.00 97.38 238 PRO A N 1
ATOM 1883 C CA . PRO A 1 238 ? -5.026 0.317 -14.898 1.00 97.38 238 PRO A CA 1
ATOM 1884 C C . PRO A 1 238 ? -5.396 -0.165 -13.492 1.00 97.38 238 PRO A C 1
ATOM 1886 O O . PRO A 1 238 ? -5.701 0.639 -12.604 1.00 97.38 238 PRO A O 1
ATOM 1889 N N . VAL A 1 239 ? -5.368 -1.481 -13.307 1.00 98.56 239 VAL A N 1
ATOM 1890 C CA . VAL A 1 239 ? -5.640 -2.158 -12.041 1.00 98.56 239 VAL A CA 1
ATOM 1891 C C . VAL A 1 239 ? -4.390 -2.911 -11.616 1.00 98.56 239 VAL A C 1
ATOM 1893 O O . VAL A 1 239 ? -3.838 -3.699 -12.387 1.00 98.56 239 VAL A O 1
ATOM 1896 N N . VAL A 1 240 ? -3.956 -2.677 -10.379 1.00 98.75 240 VAL A N 1
ATOM 1897 C CA . VAL A 1 240 ? -2.872 -3.428 -9.741 1.00 98.75 240 VAL A CA 1
ATOM 1898 C C . VAL A 1 240 ? -3.443 -4.125 -8.516 1.00 98.75 240 VAL A C 1
ATOM 1900 O O . VAL A 1 240 ? -4.105 -3.497 -7.693 1.00 98.75 240 VAL A O 1
ATOM 1903 N N . SER A 1 241 ? -3.223 -5.431 -8.406 1.00 98.81 241 SER A N 1
ATOM 1904 C CA . SER A 1 241 ? -3.826 -6.249 -7.358 1.00 98.81 241 SER A CA 1
ATOM 1905 C C . SER A 1 241 ? -2.868 -7.279 -6.780 1.00 98.81 241 SER A C 1
ATOM 1907 O O . SER A 1 241 ? -2.046 -7.847 -7.503 1.00 98.81 241 SER A O 1
ATOM 1909 N N . LEU A 1 242 ? -3.036 -7.560 -5.491 1.00 98.81 242 LEU A N 1
ATOM 1910 C CA . LEU A 1 242 ? -2.446 -8.701 -4.802 1.00 98.81 242 LEU A CA 1
ATOM 1911 C C . LEU A 1 242 ? -3.561 -9.633 -4.343 1.00 98.81 242 LEU A C 1
ATOM 1913 O O . LEU A 1 242 ? -4.369 -9.250 -3.500 1.00 98.81 242 LEU A O 1
ATOM 1917 N N . GLU A 1 243 ? -3.605 -10.838 -4.898 1.00 98.44 243 GLU A N 1
ATOM 1918 C CA . GLU A 1 243 ? -4.486 -11.909 -4.445 1.00 98.44 243 GLU A CA 1
ATOM 1919 C C . GLU A 1 243 ? -3.768 -12.732 -3.373 1.00 98.44 243 GLU A C 1
ATOM 1921 O O . GLU A 1 243 ? -2.647 -13.203 -3.576 1.00 98.44 243 GLU A O 1
ATOM 1926 N N . ILE A 1 244 ? -4.418 -12.870 -2.224 1.00 98.12 244 ILE A N 1
ATOM 1927 C CA . ILE A 1 244 ? -3.901 -13.466 -1.002 1.00 98.12 244 ILE A CA 1
ATOM 1928 C C . ILE A 1 244 ? -4.816 -14.625 -0.620 1.00 98.12 244 ILE A C 1
ATOM 1930 O O . ILE A 1 244 ? -6.007 -14.426 -0.382 1.00 98.12 244 ILE A O 1
ATOM 1934 N N . ASN A 1 245 ? -4.265 -15.830 -0.515 1.00 96.12 245 ASN A N 1
ATOM 1935 C CA . ASN A 1 245 ? -4.964 -16.963 0.078 1.00 96.12 245 ASN A CA 1
ATOM 1936 C C . ASN A 1 245 ? -4.749 -16.931 1.601 1.00 96.12 245 ASN A C 1
ATOM 1938 O O . ASN A 1 245 ? -3.677 -17.334 2.057 1.00 96.12 245 ASN A O 1
ATOM 1942 N N . PRO A 1 246 ? -5.736 -16.492 2.408 1.00 93.38 246 PRO A N 1
ATOM 1943 C CA . PRO A 1 246 ? -5.567 -16.393 3.858 1.00 93.38 246 PRO A CA 1
ATOM 1944 C C . PRO A 1 246 ? -5.447 -17.762 4.545 1.00 93.38 246 PRO A C 1
ATOM 1946 O O . PRO A 1 246 ? -5.060 -17.822 5.702 1.00 93.38 246 PRO A O 1
ATOM 1949 N N . ARG A 1 247 ? -5.761 -18.864 3.846 1.00 93.62 247 ARG A N 1
ATOM 1950 C CA . ARG A 1 247 ? -5.635 -20.239 4.358 1.00 93.62 247 ARG A CA 1
ATOM 1951 C C . ARG A 1 247 ? -4.273 -20.864 4.054 1.00 93.62 247 ARG A C 1
ATOM 1953 O O . ARG A 1 247 ? -4.029 -22.005 4.442 1.00 93.62 247 ARG A O 1
ATOM 1960 N N . GLN A 1 248 ? -3.403 -20.167 3.320 1.00 94.81 248 GLN A N 1
ATOM 1961 C CA . GLN A 1 248 ? -2.046 -20.634 3.059 1.00 94.81 248 GLN A CA 1
ATOM 1962 C C . GLN A 1 248 ? -1.261 -20.690 4.382 1.00 94.81 248 GLN A C 1
ATOM 1964 O O . GLN A 1 248 ? -1.133 -19.659 5.043 1.00 94.81 248 GLN A O 1
ATOM 1969 N N . PRO A 1 249 ? -0.678 -21.845 4.762 1.00 92.56 249 PRO A N 1
ATOM 1970 C CA . PRO A 1 249 ? 0.148 -21.935 5.962 1.00 92.56 249 PRO A CA 1
ATOM 1971 C C . PRO A 1 249 ? 1.262 -20.882 5.978 1.00 92.56 249 PRO A C 1
ATOM 1973 O O . PRO A 1 249 ? 1.949 -20.691 4.972 1.00 92.56 249 PRO A O 1
ATOM 1976 N N . GLY A 1 250 ? 1.414 -20.205 7.118 1.00 91.50 250 GLY A N 1
ATOM 1977 C CA . GLY A 1 250 ? 2.383 -19.125 7.319 1.00 91.50 250 GLY A CA 1
ATOM 1978 C C . GLY A 1 250 ? 1.903 -17.741 6.868 1.00 91.50 250 GLY A C 1
ATOM 1979 O O . GLY A 1 250 ? 2.510 -16.749 7.262 1.00 91.50 250 GLY A O 1
ATOM 1980 N N . VAL A 1 251 ? 0.810 -17.629 6.103 1.00 94.75 251 VAL A N 1
ATOM 1981 C CA . VAL A 1 251 ? 0.247 -16.331 5.701 1.00 94.75 251 VAL A CA 1
ATOM 1982 C C . VAL A 1 251 ? -0.707 -15.820 6.776 1.00 94.75 251 VAL A C 1
ATOM 1984 O O . VAL A 1 251 ? -1.640 -16.511 7.168 1.00 94.75 251 VAL A O 1
ATOM 1987 N N . THR A 1 252 ? -0.507 -14.582 7.233 1.00 95.44 252 THR A N 1
ATOM 1988 C CA . THR A 1 252 ? -1.463 -13.884 8.111 1.00 95.44 252 THR A CA 1
ATOM 1989 C C . THR A 1 252 ? -1.733 -12.476 7.601 1.00 95.44 252 THR A C 1
ATOM 1991 O O . THR A 1 252 ? -0.857 -11.834 7.021 1.00 95.44 252 THR A O 1
ATOM 1994 N N . VAL A 1 253 ? -2.952 -11.977 7.814 1.00 97.38 253 VAL A N 1
ATOM 1995 C CA . VAL A 1 253 ? -3.381 -10.645 7.362 1.00 97.38 253 VAL A CA 1
ATOM 1996 C C . VAL A 1 253 ? -3.909 -9.866 8.559 1.00 97.38 253 VAL A C 1
ATOM 1998 O O . VAL A 1 253 ? -4.760 -10.371 9.287 1.00 97.38 253 VAL A O 1
ATOM 2001 N N . LYS A 1 254 ? -3.418 -8.645 8.796 1.00 97.19 254 LYS A N 1
ATOM 2002 C CA . LYS A 1 254 ? -3.803 -7.831 9.965 1.00 97.19 254 LYS A CA 1
ATOM 2003 C C . LYS A 1 254 ? -3.860 -6.343 9.612 1.00 97.19 254 LYS A C 1
ATOM 2005 O O . LYS A 1 254 ? -3.077 -5.900 8.768 1.00 97.19 254 LYS A O 1
ATOM 2010 N N . PRO A 1 255 ? -4.710 -5.536 10.270 1.00 98.38 255 PRO A N 1
ATOM 2011 C CA . PRO A 1 255 ? -4.560 -4.090 10.230 1.00 98.38 255 PRO A CA 1
ATOM 2012 C C . PRO A 1 255 ? -3.197 -3.676 10.789 1.00 98.38 255 PRO A C 1
ATOM 2014 O O . PRO A 1 255 ? -2.712 -4.237 11.775 1.00 98.38 255 PRO A O 1
ATOM 2017 N N . ILE A 1 256 ? -2.588 -2.675 10.167 1.00 98.25 256 ILE A N 1
ATOM 2018 C CA . ILE A 1 256 ? -1.310 -2.089 10.571 1.00 98.25 256 ILE A CA 1
ATOM 2019 C C . ILE A 1 256 ? -1.495 -0.592 10.803 1.00 98.25 256 ILE A C 1
ATOM 2021 O O . ILE A 1 256 ? -2.297 0.053 10.130 1.00 98.25 256 ILE A O 1
ATOM 2025 N N . VAL A 1 257 ? -0.757 -0.032 11.756 1.00 97.75 257 VAL A N 1
ATOM 2026 C CA . VAL A 1 257 ? -0.786 1.397 12.095 1.00 97.75 257 VAL A CA 1
ATOM 2027 C C . VAL A 1 257 ? 0.601 1.995 11.917 1.00 97.75 257 VAL A C 1
ATOM 2029 O O . VAL A 1 257 ? 1.608 1.309 12.083 1.00 97.75 257 VAL A O 1
ATOM 2032 N N . SER A 1 258 ? 0.650 3.273 11.554 1.00 96.56 258 SER A N 1
ATOM 2033 C CA . SER A 1 258 ? 1.897 3.979 11.247 1.00 96.56 258 SER A CA 1
ATOM 2034 C C . SER A 1 258 ? 2.811 4.196 12.456 1.00 96.56 258 SER A C 1
ATOM 2036 O O . SER A 1 258 ? 4.005 4.430 12.278 1.00 96.56 258 SER A O 1
ATOM 2038 N N . ASN A 1 259 ? 2.264 4.113 13.669 1.00 93.69 259 ASN A N 1
ATOM 2039 C CA . ASN A 1 259 ? 2.979 4.306 14.920 1.00 93.69 259 ASN A CA 1
ATOM 2040 C C . ASN A 1 259 ? 2.484 3.281 15.953 1.00 93.69 259 ASN A C 1
ATOM 2042 O O . ASN A 1 259 ? 1.284 3.131 16.160 1.00 93.69 259 ASN A O 1
ATOM 2046 N N . ALA A 1 260 ? 3.414 2.549 16.568 1.00 88.88 260 ALA A N 1
ATOM 2047 C CA . ALA A 1 260 ? 3.103 1.500 17.539 1.00 88.88 260 ALA A CA 1
ATOM 2048 C C . ALA A 1 260 ? 2.885 2.031 18.967 1.00 88.88 260 ALA A C 1
ATOM 2050 O O . ALA A 1 260 ? 2.328 1.322 19.798 1.00 88.88 260 ALA A O 1
ATOM 2051 N N . SER A 1 261 ? 3.332 3.256 19.256 1.00 91.56 261 SER A N 1
ATOM 2052 C CA . SER A 1 261 ? 3.287 3.852 20.598 1.00 91.56 261 SER A CA 1
ATOM 2053 C C . SER A 1 261 ? 2.107 4.808 20.797 1.00 91.56 261 SER A C 1
ATOM 2055 O O . SER A 1 261 ? 1.808 5.181 21.929 1.00 91.56 261 SER A O 1
ATOM 2057 N N . THR A 1 262 ? 1.470 5.259 19.714 1.00 95.62 262 THR A N 1
ATOM 2058 C CA . THR A 1 262 ? 0.301 6.150 19.745 1.00 95.62 262 THR A CA 1
ATOM 2059 C C . THR A 1 262 ? -0.468 6.101 18.423 1.00 95.62 262 THR A C 1
ATOM 2061 O O . THR A 1 262 ? 0.123 5.854 17.375 1.00 95.62 262 THR A O 1
ATOM 2064 N N . LEU A 1 263 ? -1.770 6.403 18.458 1.00 96.00 263 LEU A N 1
ATOM 2065 C CA . LEU A 1 263 ? -2.622 6.574 17.270 1.00 96.00 263 LEU A CA 1
ATOM 2066 C C . LEU A 1 263 ? -2.559 7.969 16.653 1.00 96.00 263 LEU A C 1
ATOM 2068 O O . LEU A 1 263 ? -3.296 8.266 15.720 1.00 96.00 263 LEU A O 1
ATOM 2072 N N . ILE A 1 264 ? -1.700 8.849 17.159 1.00 96.75 264 ILE A N 1
ATOM 2073 C CA . ILE A 1 264 ? -1.437 10.128 16.507 1.00 96.75 264 ILE A CA 1
ATOM 2074 C C . ILE A 1 264 ? -0.207 9.951 15.624 1.00 96.75 264 ILE A C 1
ATOM 2076 O O . ILE A 1 264 ? 0.928 9.873 16.101 1.00 96.75 264 ILE A O 1
ATOM 2080 N N . GLY A 1 265 ? -0.428 9.873 14.317 1.00 97.31 265 GLY A N 1
ATOM 2081 C CA . GLY A 1 265 ? 0.666 9.722 13.375 1.00 97.31 265 GLY A CA 1
ATOM 2082 C C . GLY A 1 265 ? 0.232 9.333 11.974 1.00 97.31 265 GLY A C 1
ATOM 2083 O O . GLY A 1 265 ? -0.809 8.727 11.734 1.00 97.31 265 GLY A O 1
ATOM 2084 N N . THR A 1 266 ? 1.082 9.685 11.021 1.00 98.44 266 THR A N 1
ATOM 2085 C CA . THR A 1 266 ? 1.019 9.164 9.657 1.00 98.44 266 THR A CA 1
ATOM 2086 C C . THR A 1 266 ? 2.423 8.806 9.211 1.00 98.44 266 THR A C 1
ATOM 2088 O O . THR A 1 266 ? 3.377 9.446 9.648 1.00 98.44 266 THR A O 1
ATOM 2091 N N . ALA A 1 267 ? 2.570 7.850 8.303 1.00 98.25 267 ALA A N 1
ATOM 2092 C CA . ALA A 1 267 ? 3.833 7.528 7.643 1.00 98.25 267 ALA A CA 1
ATOM 2093 C C . ALA A 1 267 ? 3.567 7.078 6.199 1.00 98.25 267 ALA A C 1
ATOM 2095 O O . ALA A 1 267 ? 2.447 6.671 5.888 1.00 98.25 267 ALA A O 1
ATOM 2096 N N . PRO A 1 268 ? 4.547 7.152 5.282 1.00 98.19 268 PRO A N 1
ATOM 2097 C CA . PRO A 1 268 ? 4.434 6.439 4.015 1.00 98.19 268 PRO A CA 1
ATOM 2098 C C . PRO A 1 268 ? 4.173 4.952 4.288 1.00 98.19 268 PRO A C 1
ATOM 2100 O O . PRO A 1 268 ? 4.852 4.364 5.133 1.00 98.19 268 PRO A O 1
ATOM 2103 N N . LEU A 1 269 ? 3.228 4.338 3.568 1.00 98.50 269 LEU A N 1
ATOM 2104 C CA . LEU A 1 269 ? 2.873 2.928 3.774 1.00 98.50 269 LEU A CA 1
ATOM 2105 C C . LEU A 1 269 ? 4.100 2.009 3.681 1.00 98.50 269 LEU A C 1
ATOM 2107 O O . LEU A 1 269 ? 4.241 1.092 4.482 1.00 98.50 269 LEU A O 1
ATOM 2111 N N . SER A 1 270 ? 5.010 2.289 2.743 1.00 96.62 270 SER A N 1
ATOM 2112 C CA . SER A 1 270 ? 6.255 1.538 2.569 1.00 96.62 270 SER A CA 1
ATOM 2113 C C . SER A 1 270 ? 7.158 1.587 3.803 1.00 96.62 270 SER A C 1
ATOM 2115 O O . SER A 1 270 ? 7.755 0.574 4.148 1.00 96.62 270 SER A O 1
ATOM 2117 N N . SER A 1 271 ? 7.237 2.732 4.488 1.00 96.88 271 SER A N 1
ATOM 2118 C CA . SER A 1 271 ? 8.027 2.877 5.715 1.00 96.88 271 SER A CA 1
ATOM 2119 C C . SER A 1 271 ? 7.421 2.067 6.855 1.00 96.88 271 SER A C 1
ATOM 2121 O O . SER A 1 271 ? 8.147 1.363 7.549 1.00 96.88 271 SER A O 1
ATOM 2123 N N . THR A 1 272 ? 6.092 2.109 7.013 1.00 97.62 272 THR A N 1
ATOM 2124 C CA . THR A 1 272 ? 5.400 1.250 7.981 1.00 97.62 272 THR A CA 1
ATOM 2125 C C . THR A 1 272 ? 5.641 -0.218 7.648 1.00 97.62 272 THR A C 1
ATOM 2127 O O . THR A 1 272 ? 6.113 -0.954 8.504 1.00 97.62 272 THR A O 1
ATOM 2130 N N . ALA A 1 273 ? 5.409 -0.639 6.402 1.00 96.75 273 ALA A N 1
ATOM 2131 C CA . ALA A 1 273 ? 5.585 -2.027 5.984 1.00 96.75 273 ALA A CA 1
ATOM 2132 C C . ALA A 1 273 ? 7.010 -2.549 6.242 1.00 96.75 273 ALA A C 1
ATOM 2134 O O . ALA A 1 273 ? 7.164 -3.644 6.772 1.00 96.75 273 ALA A O 1
ATOM 2135 N N . GLN A 1 274 ? 8.040 -1.746 5.954 1.00 93.94 274 GLN A N 1
ATOM 2136 C CA . GLN A 1 274 ? 9.433 -2.089 6.256 1.00 93.94 274 GLN A CA 1
ATOM 2137 C C . GLN A 1 274 ? 9.691 -2.203 7.765 1.00 93.94 274 GLN A C 1
ATOM 2139 O O . GLN A 1 274 ? 10.286 -3.183 8.204 1.00 93.94 274 GLN A O 1
ATOM 2144 N N . GLN A 1 275 ? 9.216 -1.240 8.563 1.00 94.62 275 GLN A N 1
ATOM 2145 C CA . GLN A 1 275 ? 9.446 -1.206 10.012 1.00 94.62 275 GLN A CA 1
ATOM 2146 C C . GLN A 1 275 ? 8.860 -2.424 10.737 1.00 94.62 275 GLN A C 1
ATOM 2148 O O . GLN A 1 275 ? 9.449 -2.901 11.704 1.00 94.62 275 GLN A O 1
ATOM 2153 N N . ILE A 1 276 ? 7.706 -2.918 10.285 1.00 94.50 276 ILE A N 1
ATOM 2154 C CA . ILE A 1 276 ? 7.032 -4.086 10.873 1.00 94.50 276 ILE A CA 1
ATOM 2155 C C . ILE A 1 276 ? 7.171 -5.357 10.021 1.00 94.50 276 ILE A C 1
ATOM 2157 O O . ILE A 1 276 ? 6.427 -6.307 10.241 1.00 94.50 276 ILE A O 1
ATOM 2161 N N . GLN A 1 277 ? 8.115 -5.380 9.071 1.00 94.25 277 GLN A N 1
ATOM 2162 C CA . GLN A 1 277 ? 8.474 -6.552 8.253 1.00 94.25 277 GLN A CA 1
ATOM 2163 C C . GLN A 1 277 ? 7.276 -7.219 7.553 1.00 94.25 277 GLN A C 1
ATOM 2165 O O . GLN A 1 277 ? 7.126 -8.440 7.515 1.00 94.25 277 GLN A O 1
ATOM 2170 N N . VAL A 1 278 ? 6.400 -6.395 6.987 1.00 95.19 278 VAL A N 1
ATOM 2171 C CA . VAL A 1 278 ? 5.256 -6.830 6.186 1.00 95.19 278 VAL A CA 1
ATOM 2172 C C . VAL A 1 278 ? 5.718 -7.157 4.768 1.00 95.19 278 VAL A C 1
ATOM 2174 O O . VAL A 1 278 ? 6.483 -6.403 4.174 1.00 95.19 278 VAL A O 1
ATOM 2177 N N . VAL A 1 279 ? 5.208 -8.250 4.202 1.00 97.38 279 VAL A N 1
ATOM 2178 C CA . VAL A 1 279 ? 5.518 -8.695 2.834 1.00 97.38 279 VAL A CA 1
ATOM 2179 C C . VAL A 1 279 ? 4.758 -7.871 1.799 1.00 97.38 279 VAL A C 1
ATOM 2181 O O . VAL A 1 279 ? 5.321 -7.436 0.797 1.00 97.38 279 VAL A O 1
ATOM 2184 N N . ALA A 1 280 ? 3.468 -7.651 2.047 1.00 98.44 280 ALA A N 1
ATOM 2185 C CA . ALA A 1 280 ? 2.580 -6.892 1.180 1.00 98.44 280 ALA A CA 1
ATOM 2186 C C . ALA A 1 280 ? 1.634 -6.019 2.000 1.00 98.44 280 ALA A C 1
ATOM 2188 O O . ALA A 1 280 ? 1.172 -6.442 3.055 1.00 98.44 280 ALA A O 1
ATOM 2189 N N . ALA A 1 281 ? 1.312 -4.819 1.524 1.00 98.75 281 ALA A N 1
ATOM 2190 C CA . ALA A 1 281 ? 0.380 -3.945 2.227 1.00 98.75 281 ALA A CA 1
ATOM 2191 C C . ALA A 1 281 ? -0.442 -3.075 1.283 1.00 98.75 281 ALA A C 1
ATOM 2193 O O . ALA A 1 281 ? 0.041 -2.680 0.228 1.00 98.75 281 ALA A O 1
ATOM 2194 N N . ILE A 1 282 ? -1.647 -2.702 1.702 1.00 98.94 282 ILE A N 1
ATOM 2195 C CA . ILE A 1 282 ? -2.440 -1.631 1.082 1.00 98.94 282 ILE A CA 1
ATOM 2196 C C . ILE A 1 282 ? -2.789 -0.584 2.141 1.00 98.94 282 ILE A C 1
ATOM 2198 O O . ILE A 1 282 ? -2.922 -0.917 3.323 1.00 98.94 282 ILE A O 1
ATOM 2202 N N . ASN A 1 283 ? -2.937 0.683 1.752 1.00 98.88 283 ASN A N 1
ATOM 2203 C CA . ASN A 1 283 ? -3.469 1.697 2.663 1.00 98.88 283 ASN A CA 1
ATOM 2204 C C . ASN A 1 283 ? -4.903 1.348 3.098 1.00 98.88 283 ASN A C 1
ATOM 2206 O O . ASN A 1 283 ? -5.652 0.730 2.347 1.00 98.88 283 ASN A O 1
ATOM 2210 N N . GLY A 1 284 ? -5.272 1.750 4.314 1.00 98.44 284 GLY A N 1
ATOM 2211 C CA . GLY A 1 284 ? -6.486 1.276 4.975 1.00 98.44 284 GLY A CA 1
ATOM 2212 C C . GLY A 1 284 ? -7.594 2.323 5.071 1.00 98.44 284 GLY A C 1
ATOM 2213 O O . GLY A 1 284 ? -7.985 2.940 4.082 1.00 98.44 284 GLY A O 1
ATOM 2214 N N . GLY A 1 285 ? -8.136 2.475 6.277 1.00 98.25 285 GLY A N 1
ATOM 2215 C CA . GLY A 1 285 ? -9.247 3.362 6.599 1.00 98.25 285 GLY A CA 1
ATOM 2216 C C . GLY A 1 285 ? -8.867 4.838 6.700 1.00 98.25 285 GLY A C 1
ATOM 2217 O O . GLY A 1 285 ? -7.695 5.215 6.740 1.00 98.25 285 GLY A O 1
ATOM 2218 N N . PHE A 1 286 ? -9.896 5.681 6.772 1.00 98.62 286 PHE A N 1
ATOM 2219 C CA . PHE A 1 286 ? -9.757 7.134 6.804 1.00 98.62 286 PHE A CA 1
ATOM 2220 C C . PHE A 1 286 ? -9.078 7.651 8.075 1.00 98.62 286 PHE A C 1
ATOM 2222 O O . PHE A 1 286 ? -9.113 7.041 9.145 1.00 98.62 286 PHE A O 1
ATOM 2229 N N . PHE A 1 287 ? -8.500 8.840 7.951 1.00 98.69 287 PHE A N 1
ATOM 2230 C CA . PHE A 1 287 ? -7.869 9.580 9.034 1.00 98.69 287 PHE A CA 1
ATOM 2231 C C . PHE A 1 287 ? -7.951 11.080 8.749 1.00 98.69 287 PHE A C 1
ATOM 2233 O O . PHE A 1 287 ? -8.168 11.512 7.614 1.00 98.69 287 PHE A O 1
ATOM 2240 N N . ASN A 1 288 ? -7.775 11.897 9.781 1.00 98.25 288 ASN A N 1
ATOM 2241 C CA . ASN A 1 288 ? -7.654 13.337 9.609 1.00 98.25 288 ASN A CA 1
ATOM 2242 C C . ASN A 1 288 ? -6.189 13.682 9.318 1.00 98.25 288 ASN A C 1
ATOM 2244 O O . ASN A 1 288 ? -5.333 13.508 10.174 1.00 98.25 288 ASN A O 1
ATOM 2248 N N . ARG A 1 289 ? -5.881 14.201 8.126 1.00 96.38 289 ARG A N 1
ATOM 2249 C CA . ARG A 1 289 ? -4.498 14.539 7.732 1.00 96.38 289 ARG A CA 1
ATOM 2250 C C . ARG A 1 289 ? -3.842 15.654 8.557 1.00 96.38 289 ARG A C 1
ATOM 2252 O O . ARG A 1 289 ? -2.619 15.731 8.573 1.00 96.38 289 ARG A O 1
ATOM 2259 N N . ASN A 1 290 ? -4.630 16.521 9.194 1.00 96.62 290 ASN A N 1
ATOM 2260 C CA . ASN A 1 290 ? -4.116 17.659 9.958 1.00 96.62 290 ASN A CA 1
ATOM 2261 C C . ASN A 1 290 ? -3.771 17.234 11.386 1.00 96.62 290 ASN A C 1
ATOM 2263 O O . ASN A 1 290 ? -2.678 17.512 11.867 1.00 96.62 290 ASN A O 1
ATOM 2267 N N . THR A 1 291 ? -4.691 16.524 12.042 1.00 96.50 291 THR A N 1
ATOM 2268 C CA . THR A 1 291 ? -4.493 16.034 13.415 1.00 96.50 291 THR A CA 1
ATOM 2269 C C . THR A 1 291 ? -3.815 14.669 13.471 1.00 96.50 291 THR A C 1
ATOM 2271 O O . THR A 1 291 ? -3.355 14.265 14.529 1.00 96.50 291 THR A O 1
ATOM 2274 N N . GLN A 1 292 ? -3.734 13.969 12.337 1.00 97.94 292 GLN A N 1
ATOM 2275 C CA . GLN A 1 292 ? -3.130 12.643 12.180 1.00 97.94 292 GLN A CA 1
ATOM 2276 C C . GLN A 1 292 ? -3.822 11.546 13.002 1.00 97.94 292 GLN A C 1
ATOM 2278 O O . GLN A 1 292 ? -3.186 10.568 13.369 1.00 97.94 292 GLN A O 1
ATOM 2283 N N . MET A 1 293 ? -5.118 11.712 13.281 1.00 98.19 293 MET A N 1
ATOM 2284 C CA . MET A 1 293 ? -5.923 10.792 14.096 1.00 98.19 293 MET A CA 1
ATOM 2285 C C . MET A 1 293 ? -6.807 9.879 13.222 1.00 98.19 293 MET A C 1
ATOM 2287 O O . MET A 1 293 ? -7.269 10.330 12.163 1.00 98.19 293 MET A O 1
ATOM 2291 N N . PRO A 1 294 ? -7.108 8.639 13.654 1.00 98.31 294 PRO A N 1
ATOM 2292 C CA . PRO A 1 294 ? -7.953 7.705 12.907 1.00 98.31 294 PRO A CA 1
ATOM 2293 C C . PRO A 1 294 ? -9.420 8.155 12.848 1.00 98.31 294 PRO A C 1
ATOM 2295 O O . PRO A 1 294 ? -9.933 8.766 13.785 1.00 98.31 294 PRO A O 1
ATOM 2298 N N . LEU A 1 295 ? -10.111 7.823 11.752 1.00 98.44 295 LEU A N 1
ATOM 2299 C CA . LEU A 1 295 ? -11.532 8.117 11.521 1.00 98.44 295 LEU A CA 1
ATOM 2300 C C . LEU A 1 295 ? -12.303 6.858 11.087 1.00 98.44 295 LEU A C 1
ATOM 2302 O O . LEU A 1 295 ? -12.908 6.826 10.010 1.00 98.44 295 LEU A O 1
ATOM 2306 N N . GLY A 1 296 ? -12.279 5.815 11.916 1.00 98.25 296 GLY A N 1
ATOM 2307 C CA . GLY A 1 296 ? -13.040 4.590 11.679 1.00 98.25 296 GLY A CA 1
ATOM 2308 C C . GLY A 1 296 ? -12.455 3.361 12.363 1.00 98.25 296 GLY A C 1
ATOM 2309 O O . GLY A 1 296 ? -11.406 3.421 13.000 1.00 98.25 296 GLY A O 1
ATOM 2310 N N . ALA A 1 297 ? -13.156 2.239 12.199 1.00 98.75 297 ALA A N 1
ATOM 2311 C CA . ALA A 1 297 ? -12.852 0.999 12.895 1.00 98.75 297 ALA A CA 1
ATOM 2312 C C . ALA A 1 297 ? -11.454 0.458 12.562 1.00 98.75 297 ALA A C 1
ATOM 2314 O O . ALA A 1 297 ? -11.091 0.295 11.399 1.00 98.75 297 ALA A O 1
ATOM 2315 N N . ILE A 1 298 ? -10.706 0.097 13.597 1.00 98.81 298 ILE A N 1
ATOM 2316 C CA . ILE A 1 298 ? -9.496 -0.714 13.516 1.00 98.81 298 ILE A CA 1
ATOM 2317 C C . ILE A 1 298 ? -9.566 -1.684 14.694 1.00 98.81 298 ILE A C 1
ATOM 2319 O O . ILE A 1 298 ? -9.482 -1.266 15.848 1.00 98.81 298 ILE A O 1
ATOM 2323 N N . ARG A 1 299 ? -9.718 -2.978 14.418 1.00 98.50 299 ARG A N 1
ATOM 2324 C CA . ARG A 1 299 ? -9.616 -4.047 15.413 1.00 98.50 299 ARG A CA 1
ATOM 2325 C C . ARG A 1 299 ? -8.499 -4.985 14.999 1.00 98.50 299 ARG A C 1
ATOM 2327 O O . ARG A 1 299 ? -8.506 -5.470 13.871 1.00 98.50 299 ARG A O 1
ATOM 2334 N N . ARG A 1 300 ? -7.551 -5.234 15.895 1.00 96.38 300 ARG A N 1
ATOM 2335 C CA . ARG A 1 300 ? -6.420 -6.128 15.655 1.00 96.38 300 ARG A CA 1
ATOM 2336 C C . ARG A 1 300 ? -6.306 -7.126 16.791 1.00 96.38 300 ARG A C 1
ATOM 2338 O O . ARG A 1 300 ? -6.198 -6.728 17.946 1.00 96.38 300 ARG A O 1
ATOM 2345 N N . GLU A 1 301 ? -6.287 -8.416 16.463 1.00 96.00 301 GLU A N 1
ATOM 2346 C CA . GLU A 1 301 ? -6.122 -9.497 17.449 1.00 96.00 301 GLU A CA 1
ATOM 2347 C C . GLU A 1 301 ? -7.141 -9.381 18.599 1.00 96.00 301 GLU A C 1
ATOM 2349 O O . GLU A 1 301 ? -6.788 -9.384 19.774 1.00 96.00 301 GLU A O 1
ATOM 2354 N N . ASN A 1 302 ? -8.419 -9.214 18.243 1.00 96.69 302 ASN A N 1
ATOM 2355 C CA . ASN A 1 302 ? -9.555 -8.995 19.148 1.00 96.69 302 ASN A CA 1
ATOM 2356 C C . ASN A 1 302 ? -9.557 -7.665 19.922 1.00 96.69 302 ASN A C 1
ATOM 2358 O O . ASN A 1 302 ? -10.565 -7.366 20.568 1.00 96.69 302 ASN A O 1
ATOM 2362 N N . ARG A 1 303 ? -8.517 -6.832 19.808 1.00 96.06 303 ARG A N 1
ATOM 2363 C CA . ARG A 1 303 ? -8.417 -5.526 20.476 1.00 96.06 303 ARG A CA 1
ATOM 2364 C C . ARG A 1 303 ? -8.898 -4.398 19.578 1.00 96.06 303 ARG A C 1
ATOM 2366 O O . ARG A 1 303 ? -8.465 -4.280 18.433 1.00 96.06 303 ARG A O 1
ATOM 2373 N N . TRP A 1 304 ? -9.790 -3.564 20.102 1.00 97.69 304 TRP A N 1
ATOM 2374 C CA . TRP A 1 304 ? -10.236 -2.348 19.430 1.00 97.69 304 TRP A CA 1
ATOM 2375 C C . TRP A 1 304 ? -9.174 -1.258 19.547 1.00 97.69 304 TRP A C 1
ATOM 2377 O O . TRP A 1 304 ? -9.007 -0.645 20.598 1.00 97.69 304 TRP A O 1
ATOM 2387 N N . VAL A 1 305 ? -8.481 -1.014 18.440 1.00 98.12 305 VAL A N 1
ATOM 2388 C CA . VA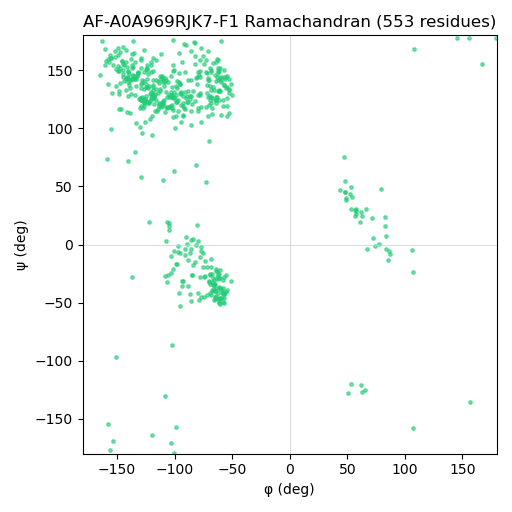L A 1 305 ? -7.499 0.061 18.308 1.00 98.12 305 VAL A CA 1
ATOM 2389 C C . VAL A 1 305 ? -8.225 1.390 18.091 1.00 98.12 305 VAL A C 1
ATOM 2391 O O . VAL A 1 305 ? -7.956 2.348 18.800 1.00 98.12 305 VAL A O 1
ATOM 2394 N N . SER A 1 306 ? -9.203 1.438 17.180 1.00 98.69 306 SER A N 1
ATOM 2395 C CA . SER A 1 306 ? -10.083 2.597 16.955 1.00 98.69 306 SER A CA 1
ATOM 2396 C C . SER A 1 306 ? -11.511 2.143 16.651 1.00 98.69 306 SER A C 1
ATOM 2398 O O . SER A 1 306 ? -11.705 1.103 16.023 1.00 98.69 306 SER A O 1
ATOM 2400 N N . GLY A 1 307 ? -12.513 2.878 17.127 1.00 98.56 307 GLY A N 1
ATOM 2401 C CA . GLY A 1 307 ? -13.929 2.539 16.985 1.00 98.56 307 GLY A CA 1
ATOM 2402 C C . GLY A 1 307 ? -14.532 2.938 15.628 1.00 98.56 307 GLY A C 1
ATOM 2403 O O . GLY A 1 307 ? -14.042 3.860 14.969 1.00 98.56 307 GLY A O 1
ATOM 2404 N N . PRO A 1 308 ? -15.612 2.265 15.188 1.00 98.50 308 PRO A N 1
ATOM 2405 C CA . PRO A 1 308 ? -16.358 2.652 13.993 1.00 98.50 308 PRO A CA 1
ATOM 2406 C C . PRO A 1 308 ? -17.011 4.029 14.153 1.00 98.50 308 PRO A C 1
ATOM 2408 O O . PRO A 1 308 ? -17.285 4.483 15.261 1.00 98.50 308 PRO A O 1
ATOM 2411 N N . ILE A 1 309 ? -17.298 4.677 13.023 1.00 98.19 309 ILE A N 1
ATOM 2412 C CA . ILE A 1 309 ? -18.026 5.948 12.970 1.00 98.19 309 ILE A CA 1
ATOM 2413 C C . ILE A 1 309 ? -19.053 5.908 11.837 1.00 98.19 309 ILE A C 1
ATOM 2415 O O . ILE A 1 309 ? -18.823 5.251 10.820 1.00 98.19 309 ILE A O 1
ATOM 2419 N N . LEU A 1 310 ? -20.137 6.675 11.988 1.00 96.75 310 LEU A N 1
ATOM 2420 C CA . LEU A 1 310 ? -21.084 7.007 10.911 1.00 96.75 310 LEU A CA 1
ATOM 2421 C C . LEU A 1 310 ? -21.717 5.795 10.196 1.00 96.75 310 LEU A C 1
ATOM 2423 O O . LEU A 1 310 ? -22.095 5.916 9.033 1.00 96.75 310 LEU A O 1
ATOM 2427 N N . ASP A 1 311 ? -21.792 4.641 10.871 1.00 96.38 311 ASP A N 1
ATOM 2428 C CA . ASP A 1 311 ? -22.285 3.371 10.312 1.00 96.38 311 ASP A CA 1
ATOM 2429 C C . ASP A 1 311 ? -21.642 3.024 8.953 1.00 96.38 311 ASP A C 1
ATOM 2431 O O . ASP A 1 311 ? -22.283 2.605 7.987 1.00 96.38 311 ASP A O 1
ATOM 2435 N N . ARG A 1 312 ? -20.336 3.290 8.842 1.00 98.31 312 ARG A N 1
ATOM 2436 C CA . ARG A 1 312 ? -19.578 3.069 7.610 1.00 98.31 312 ARG A CA 1
ATOM 2437 C C . ARG A 1 312 ? -19.302 1.595 7.362 1.00 98.31 312 ARG A C 1
ATOM 2439 O O . ARG A 1 312 ? -19.213 0.783 8.284 1.00 98.31 312 ARG A O 1
ATOM 2446 N N . GLY A 1 313 ? -19.093 1.282 6.087 1.00 98.62 313 GLY A N 1
ATOM 2447 C CA . GLY A 1 313 ? -18.628 -0.013 5.628 1.00 98.62 313 GLY A CA 1
ATOM 2448 C C . GLY A 1 313 ? -17.347 -0.452 6.342 1.00 98.62 313 GLY A C 1
ATOM 2449 O O . GLY A 1 313 ? -16.378 0.306 6.459 1.00 98.62 313 GLY A O 1
ATOM 2450 N N . ALA A 1 314 ? -17.338 -1.705 6.772 1.00 98.81 314 ALA A N 1
ATOM 2451 C CA . ALA A 1 314 ? -16.207 -2.389 7.363 1.00 98.81 314 ALA A CA 1
ATOM 2452 C C . ALA A 1 314 ? -16.091 -3.808 6.805 1.00 98.81 314 ALA A C 1
ATOM 2454 O O . ALA A 1 314 ? -17.074 -4.411 6.366 1.00 98.81 314 ALA A O 1
ATOM 2455 N N . ILE A 1 315 ? -14.869 -4.327 6.841 1.00 98.56 315 ILE A N 1
ATOM 2456 C CA . ILE A 1 315 ? -14.538 -5.717 6.549 1.00 98.56 315 ILE A CA 1
ATOM 2457 C C . ILE A 1 315 ? -13.920 -6.333 7.797 1.00 98.56 315 ILE A C 1
ATOM 2459 O O . ILE A 1 315 ? -13.103 -5.704 8.474 1.00 98.56 315 ILE A O 1
ATOM 2463 N N . ALA A 1 316 ? -14.329 -7.553 8.102 1.00 98.31 316 ALA A N 1
ATOM 2464 C CA . ALA A 1 316 ? -13.878 -8.332 9.236 1.00 98.31 316 ALA A CA 1
ATOM 2465 C C . ALA A 1 316 ? -13.378 -9.691 8.751 1.00 98.31 316 ALA A C 1
ATOM 2467 O O . ALA A 1 316 ? -13.966 -10.264 7.837 1.00 98.31 316 ALA A O 1
ATOM 2468 N N . TRP A 1 317 ? -12.289 -10.192 9.327 1.00 97.12 317 TRP A N 1
ATOM 2469 C CA . TRP A 1 317 ? -11.718 -11.483 8.953 1.00 97.12 317 TRP A CA 1
ATOM 2470 C C . TRP A 1 317 ? -10.982 -12.146 10.119 1.00 97.12 317 TRP A C 1
ATOM 2472 O O . TRP A 1 317 ? -10.723 -11.535 11.163 1.00 97.12 317 TRP A O 1
ATOM 2482 N N . ASN A 1 318 ? -10.674 -13.428 9.953 1.00 93.00 318 ASN A N 1
ATOM 2483 C CA . ASN A 1 318 ? -9.906 -14.220 10.907 1.00 93.00 318 ASN A CA 1
ATOM 2484 C C . ASN A 1 318 ? -8.850 -15.087 10.199 1.00 93.00 318 ASN A C 1
ATOM 2486 O O . ASN A 1 318 ? -8.772 -15.134 8.970 1.00 93.00 318 ASN A O 1
ATOM 2490 N N . ASP A 1 319 ? -8.028 -15.772 10.994 1.00 86.44 319 ASP A N 1
ATOM 2491 C CA . ASP A 1 319 ? -6.908 -16.577 10.493 1.00 86.44 319 ASP A CA 1
ATOM 2492 C C . ASP A 1 319 ? -7.354 -17.930 9.891 1.00 86.44 319 ASP A C 1
ATOM 2494 O O . ASP A 1 319 ? -6.538 -18.644 9.317 1.00 86.44 319 ASP A O 1
ATOM 2498 N N . SER A 1 320 ? -8.646 -18.290 9.974 1.00 87.62 320 SER A N 1
ATOM 2499 C CA . SER A 1 320 ? -9.220 -19.435 9.243 1.00 87.62 320 SER A CA 1
ATOM 2500 C C . SER A 1 320 ? -9.675 -19.071 7.823 1.00 87.62 320 SER A C 1
ATOM 2502 O O . SER A 1 320 ? -10.068 -19.951 7.053 1.00 87.62 320 SER A O 1
ATOM 2504 N N . GLY A 1 321 ? -9.587 -17.792 7.445 1.00 85.94 321 GLY A N 1
ATOM 2505 C CA . GLY A 1 321 ? -9.975 -17.297 6.127 1.00 85.94 321 GLY A CA 1
ATOM 2506 C C . GLY A 1 321 ? -11.470 -17.015 5.978 1.00 85.94 321 GLY A C 1
ATOM 2507 O O . GLY A 1 321 ? -11.942 -16.888 4.848 1.00 85.94 321 GLY A O 1
ATOM 2508 N N . GLU A 1 322 ? -12.213 -16.918 7.083 1.00 93.12 322 GLU A N 1
ATOM 2509 C CA . GLU A 1 322 ? -13.588 -16.420 7.077 1.00 93.12 322 GLU A CA 1
ATOM 2510 C C . GLU A 1 322 ? -13.581 -14.894 6.988 1.00 93.12 322 GLU A C 1
ATOM 2512 O O . GLU A 1 322 ? -12.725 -14.218 7.565 1.00 93.12 322 GLU A O 1
ATOM 2517 N N . VAL A 1 323 ? -14.557 -14.344 6.266 1.00 95.25 323 VAL A N 1
ATOM 2518 C CA . VAL A 1 323 ? -14.679 -12.906 6.025 1.00 95.25 323 VAL A CA 1
ATOM 2519 C C . VAL A 1 323 ? -16.138 -12.485 6.147 1.00 95.25 323 VAL A C 1
ATOM 2521 O O . VAL A 1 323 ? -17.032 -13.193 5.691 1.00 95.25 323 VAL A O 1
ATOM 2524 N N . SER A 1 324 ? -16.371 -11.306 6.717 1.00 95.94 324 SER A N 1
ATOM 2525 C CA . SER A 1 324 ? -17.664 -10.624 6.710 1.00 95.94 324 SER A CA 1
ATOM 2526 C C . SER A 1 324 ? -17.498 -9.163 6.291 1.00 95.94 324 SER A C 1
ATOM 2528 O O . SER A 1 324 ? -16.473 -8.537 6.566 1.00 95.94 324 SER A O 1
ATOM 2530 N N . VAL A 1 325 ? -18.508 -8.606 5.621 1.00 97.88 325 VAL A N 1
ATOM 2531 C CA . VAL A 1 325 ? -18.600 -7.172 5.319 1.00 97.88 325 VAL A CA 1
ATOM 2532 C C . VAL A 1 325 ? -19.975 -6.645 5.686 1.00 97.88 325 VAL A C 1
ATOM 2534 O O . VAL A 1 325 ? -20.982 -7.341 5.565 1.00 97.88 325 VAL A O 1
ATOM 2537 N N . GLY A 1 326 ? -20.025 -5.383 6.084 1.00 97.88 326 GLY A N 1
ATOM 2538 C CA . GLY A 1 326 ? -21.260 -4.742 6.504 1.00 97.88 326 GLY A CA 1
ATOM 2539 C C . GLY A 1 326 ? -21.022 -3.302 6.917 1.00 97.88 326 GLY A C 1
ATOM 2540 O O . GLY A 1 326 ? -19.893 -2.818 6.894 1.00 97.88 326 GLY A O 1
ATOM 2541 N N . ARG A 1 327 ? -22.100 -2.614 7.278 1.00 98.44 327 ARG A N 1
ATOM 2542 C CA . ARG A 1 327 ? -22.046 -1.300 7.925 1.00 98.44 327 ARG A CA 1
ATOM 2543 C C . ARG A 1 327 ? -21.959 -1.527 9.421 1.00 98.44 327 ARG A C 1
ATOM 2545 O O . ARG A 1 327 ? -22.762 -2.291 9.944 1.00 98.44 327 ARG A O 1
ATOM 2552 N N . LEU A 1 328 ? -20.916 -0.997 10.050 1.00 98.50 328 LEU A N 1
ATOM 2553 C CA . LEU A 1 328 ? -20.530 -1.386 11.399 1.00 98.50 328 LEU A CA 1
ATOM 2554 C C . LEU A 1 328 ? -20.747 -0.245 12.385 1.00 98.50 328 LEU A C 1
ATOM 2556 O O . LEU A 1 328 ? -20.241 0.863 12.198 1.00 98.50 328 LEU A O 1
ATOM 2560 N N . SER A 1 329 ? -21.380 -0.577 13.504 1.00 98.12 329 SER A N 1
ATOM 2561 C CA . SER A 1 329 ? -21.405 0.240 14.710 1.00 98.12 329 SER A CA 1
ATOM 2562 C C . SER A 1 329 ? -20.918 -0.555 15.922 1.00 98.12 329 SER A C 1
ATOM 2564 O O . SER A 1 329 ? -21.027 -1.783 15.989 1.00 98.12 329 SER A O 1
ATOM 2566 N N . LEU A 1 330 ? -20.334 0.170 16.872 1.00 98.25 330 LEU A N 1
ATOM 2567 C CA . LEU A 1 330 ? -19.914 -0.333 18.172 1.00 98.25 330 LEU A CA 1
ATOM 2568 C C . LEU A 1 330 ? -20.789 0.368 19.205 1.00 98.25 330 LEU A C 1
ATOM 2570 O O . LEU A 1 330 ? -20.771 1.592 19.301 1.00 98.25 330 LEU A O 1
ATOM 2574 N N . GLN A 1 331 ? -21.586 -0.411 19.919 1.00 97.44 331 GLN A N 1
ATOM 2575 C CA . GLN A 1 331 ? -22.490 0.068 20.949 1.00 97.44 331 GLN A CA 1
ATOM 2576 C C . GLN A 1 331 ? -21.818 -0.154 22.294 1.00 97.44 331 GLN A C 1
ATOM 2578 O O . GLN A 1 331 ? -21.636 -1.294 22.719 1.00 97.44 331 GLN A O 1
ATOM 2583 N N . GLU A 1 332 ? -21.431 0.936 22.948 1.00 98.25 332 GLU A N 1
ATOM 2584 C CA . GLU A 1 332 ? -20.867 0.902 24.289 1.00 98.25 332 GLU A CA 1
ATOM 2585 C C . GLU A 1 332 ? -21.753 1.692 25.243 1.00 98.25 332 GLU A C 1
ATOM 2587 O O . GLU A 1 332 ? -22.217 2.783 24.914 1.00 98.25 332 GLU A O 1
ATOM 2592 N N . THR A 1 333 ? -22.011 1.138 26.423 1.00 98.25 333 THR A N 1
ATOM 2593 C CA . THR A 1 333 ? -22.826 1.787 27.454 1.00 98.25 333 THR A CA 1
ATOM 2594 C C . THR A 1 333 ? -22.136 1.668 28.800 1.00 98.25 333 THR A C 1
ATOM 2596 O O . THR A 1 333 ? -21.735 0.584 29.218 1.00 98.25 333 THR A O 1
ATOM 2599 N N . ILE A 1 334 ? -21.991 2.801 29.479 1.00 97.69 334 ILE A N 1
ATOM 2600 C CA . ILE A 1 334 ? -21.571 2.852 30.873 1.00 97.69 334 ILE A CA 1
ATOM 2601 C C . ILE A 1 334 ? -22.811 2.706 31.741 1.00 97.69 334 ILE A C 1
ATOM 2603 O O . ILE A 1 334 ? -23.738 3.505 31.619 1.00 97.69 334 ILE A O 1
ATOM 2607 N N . VAL A 1 335 ? -22.794 1.729 32.640 1.00 97.69 335 VAL A N 1
ATOM 2608 C CA . VAL A 1 335 ? -23.834 1.498 33.641 1.00 97.69 335 VAL A CA 1
ATOM 2609 C C . VAL A 1 335 ? -23.259 1.805 35.018 1.00 97.69 335 VAL A C 1
ATOM 2611 O O . VAL A 1 335 ? -22.284 1.189 35.448 1.00 97.69 335 VAL A O 1
ATOM 2614 N N . THR A 1 336 ? -23.829 2.777 35.719 1.00 95.38 336 THR A N 1
ATOM 2615 C CA . THR A 1 336 ? -23.438 3.113 37.096 1.00 95.38 336 THR A CA 1
ATOM 2616 C C . THR A 1 336 ? -24.124 2.185 38.101 1.00 95.38 336 THR A C 1
ATOM 2618 O O . THR A 1 336 ? -25.149 1.566 37.816 1.00 95.38 336 THR A O 1
ATOM 2621 N N . SER A 1 337 ? -23.612 2.123 39.333 1.00 90.44 337 SER A N 1
ATOM 2622 C CA . SER A 1 337 ? -24.189 1.283 40.400 1.00 90.44 337 SER A CA 1
ATOM 2623 C C . SER A 1 337 ? -25.641 1.618 40.779 1.00 90.44 337 SER A C 1
ATOM 2625 O O . SER A 1 337 ? -26.342 0.767 41.321 1.00 90.44 337 SER A O 1
ATOM 2627 N N . ASN A 1 338 ? -26.108 2.837 40.495 1.00 91.56 338 ASN A N 1
ATOM 2628 C CA . ASN A 1 338 ? -27.501 3.258 40.682 1.00 91.56 338 ASN A CA 1
ATOM 2629 C C . ASN A 1 338 ? -28.387 3.010 39.438 1.00 91.56 338 ASN A C 1
ATOM 2631 O O . ASN A 1 338 ? -29.539 3.439 39.423 1.00 91.56 338 ASN A O 1
ATOM 2635 N N . GLY A 1 339 ? -27.863 2.334 38.408 1.00 93.19 339 GLY A N 1
ATOM 2636 C CA . GLY A 1 339 ? -28.594 1.932 37.206 1.00 93.19 339 GLY A CA 1
ATOM 2637 C C . GLY A 1 339 ? -28.715 3.002 36.119 1.00 93.19 339 GLY A C 1
ATOM 2638 O O . GLY A 1 339 ? -29.433 2.777 35.145 1.00 93.19 339 GLY A O 1
ATOM 2639 N N . GLN A 1 340 ? -28.044 4.154 36.248 1.00 95.94 340 GLN A N 1
ATOM 2640 C CA . GLN A 1 340 ? -27.994 5.130 35.156 1.00 95.94 340 GLN A CA 1
ATOM 2641 C C . GLN A 1 340 ? -27.143 4.582 34.009 1.00 95.94 340 GLN A C 1
ATOM 2643 O O . GLN A 1 340 ? -26.121 3.933 34.231 1.00 95.94 340 GLN A O 1
ATOM 2648 N N . GLN A 1 341 ? -27.579 4.858 32.782 1.00 97.25 341 GLN A N 1
ATOM 2649 C CA . GLN A 1 341 ? -26.930 4.384 31.568 1.00 97.25 341 GLN A CA 1
ATOM 2650 C C . GLN A 1 341 ? -26.495 5.565 30.710 1.00 97.25 341 GLN A C 1
ATOM 2652 O O . GLN A 1 341 ? -27.290 6.469 30.448 1.00 97.25 341 GLN A O 1
ATOM 2657 N N . PHE A 1 342 ? -25.244 5.534 30.260 1.00 97.38 342 PHE A N 1
ATOM 2658 C CA . PHE A 1 342 ? -24.656 6.581 29.435 1.00 97.38 342 PHE A CA 1
ATOM 2659 C C . PHE A 1 342 ? -24.007 5.973 28.188 1.00 97.38 342 PHE A C 1
ATOM 2661 O O . PHE A 1 342 ? -23.079 5.169 28.323 1.00 97.38 342 PHE A O 1
ATOM 2668 N N . PRO A 1 343 ? -24.464 6.328 26.974 1.00 97.69 343 PRO A N 1
ATOM 2669 C CA . PRO A 1 343 ? -23.895 5.789 25.750 1.00 97.69 343 PRO A CA 1
ATOM 2670 C C . PRO A 1 343 ? -22.497 6.364 25.496 1.00 97.69 343 PRO A C 1
ATOM 2672 O O . PRO A 1 343 ? -22.282 7.578 25.495 1.00 97.69 343 PRO A O 1
ATOM 2675 N N . VAL A 1 344 ? -21.547 5.477 25.226 1.00 98.12 344 VAL A N 1
ATOM 2676 C CA . VAL A 1 344 ? -20.213 5.815 24.737 1.00 98.12 344 VAL A CA 1
ATOM 2677 C C . VAL A 1 344 ? -20.256 5.770 23.216 1.00 98.12 344 VAL A C 1
ATOM 2679 O O . VAL A 1 344 ? -20.423 4.716 22.611 1.00 98.12 344 VAL A O 1
ATOM 2682 N N . LEU A 1 345 ? -20.147 6.944 22.596 1.00 97.25 345 LEU A N 1
ATOM 2683 C CA . LEU A 1 345 ? -20.378 7.113 21.160 1.00 97.25 345 LEU A CA 1
ATOM 2684 C C . LEU A 1 345 ? -19.136 6.807 20.325 1.00 97.25 345 LEU A C 1
ATOM 2686 O O . LEU A 1 345 ? -19.250 6.452 19.153 1.00 97.25 345 LEU A O 1
ATOM 2690 N N . PHE A 1 346 ? -17.950 6.964 20.916 1.00 98.38 346 PHE A N 1
ATOM 2691 C CA . PHE A 1 346 ? -16.681 6.810 20.218 1.00 98.38 346 PHE A CA 1
ATOM 2692 C C . PHE A 1 346 ? -15.647 6.108 21.093 1.00 98.38 346 PHE A C 1
ATOM 2694 O O . PHE A 1 346 ? -15.618 6.279 22.310 1.00 98.38 346 PHE A O 1
ATOM 2701 N N . LEU A 1 347 ? -14.751 5.373 20.441 1.00 98.75 347 LEU A N 1
ATOM 2702 C CA . LEU A 1 347 ? -13.617 4.699 21.060 1.00 98.75 347 LEU A CA 1
ATOM 2703 C C . LEU A 1 347 ? -12.348 5.068 20.294 1.00 98.75 347 LEU A C 1
ATOM 2705 O O . LEU A 1 347 ? -12.302 4.858 19.083 1.00 98.75 347 LEU A O 1
ATOM 2709 N N . ASN A 1 348 ? -11.331 5.606 20.976 1.00 98.50 348 ASN A N 1
ATOM 2710 C CA . ASN A 1 348 ? -10.017 5.934 20.403 1.00 98.50 348 ASN A CA 1
ATOM 2711 C C . ASN A 1 348 ? -10.121 6.624 19.028 1.00 98.50 348 ASN A C 1
ATOM 2713 O O . ASN A 1 348 ? -9.486 6.208 18.053 1.00 98.50 348 ASN A O 1
ATOM 2717 N N . SER A 1 349 ? -10.998 7.622 18.914 1.00 98.12 349 SER A N 1
ATOM 2718 C CA . SER A 1 349 ? -11.381 8.200 17.626 1.00 98.12 349 SER A CA 1
ATOM 2719 C C . SER A 1 349 ? -10.925 9.644 17.497 1.00 98.12 349 SER A C 1
ATOM 2721 O O . SER A 1 349 ? -11.029 10.435 18.431 1.00 98.12 349 SER A O 1
ATOM 2723 N N . GLY A 1 350 ? -10.470 10.001 16.297 1.00 97.31 350 GLY A N 1
ATOM 2724 C CA . GLY A 1 350 ? -10.276 11.385 15.883 1.00 97.31 350 GLY A CA 1
ATOM 2725 C C . GLY A 1 350 ? -11.561 12.070 15.416 1.00 97.31 350 GLY A C 1
ATOM 2726 O O . GLY A 1 350 ? -11.503 13.228 15.002 1.00 97.31 350 GLY A O 1
ATOM 2727 N N . PHE A 1 351 ? -12.703 11.371 15.419 1.00 97.06 351 PHE A N 1
ATOM 2728 C CA . PHE A 1 351 ? -13.998 11.957 15.093 1.00 97.06 351 PHE A CA 1
ATOM 2729 C C . PHE A 1 351 ? -14.538 12.710 16.310 1.00 97.06 351 PHE A C 1
ATOM 2731 O O . PHE A 1 351 ? -14.807 12.127 17.359 1.00 97.06 351 PHE A O 1
ATOM 2738 N N . ILE A 1 352 ? -14.655 14.027 16.171 1.00 95.56 352 ILE A N 1
ATOM 2739 C CA . ILE A 1 352 ? -14.988 14.928 17.271 1.00 95.56 352 ILE A CA 1
ATOM 2740 C C . ILE A 1 352 ? -16.467 15.295 17.173 1.00 95.56 352 ILE A C 1
ATOM 2742 O O . ILE A 1 352 ? -16.886 15.947 16.218 1.00 95.56 352 ILE A O 1
ATOM 2746 N N . ALA A 1 353 ? -17.239 14.893 18.177 1.00 95.50 353 ALA A N 1
ATOM 2747 C CA . ALA A 1 353 ? -18.635 15.272 18.357 1.00 95.50 353 ALA A CA 1
ATOM 2748 C C . ALA A 1 353 ? -18.986 15.325 19.854 1.00 95.50 353 ALA A C 1
ATOM 2750 O O . ALA A 1 353 ? -18.197 14.880 20.693 1.00 95.50 353 ALA A O 1
ATOM 2751 N N . SER A 1 354 ? -20.161 15.877 20.165 1.00 96.25 354 SER A N 1
ATOM 2752 C CA . SER A 1 354 ? -20.755 15.856 21.509 1.00 96.25 354 SER A CA 1
ATOM 2753 C C . SER A 1 354 ? -20.993 14.416 21.992 1.00 96.25 354 SER A C 1
ATOM 2755 O O . SER A 1 354 ? -21.185 13.509 21.179 1.00 96.25 354 SER A O 1
ATOM 2757 N N . GLY A 1 355 ? -20.966 14.216 23.311 1.00 96.62 355 GLY A N 1
ATOM 2758 C CA . GLY A 1 355 ? -21.117 12.930 23.988 1.00 96.62 355 GLY A CA 1
ATOM 2759 C C . GLY A 1 355 ? -19.805 12.406 24.575 1.00 96.62 355 GLY A C 1
ATOM 2760 O O . GLY A 1 355 ? -18.874 13.169 24.849 1.00 96.62 355 GLY A O 1
ATOM 2761 N N . ILE A 1 356 ? -19.743 11.090 24.795 1.00 98.31 356 ILE A N 1
ATOM 2762 C CA . ILE A 1 356 ? -18.608 10.421 25.441 1.00 98.31 356 ILE A CA 1
ATOM 2763 C C . ILE A 1 356 ? -17.713 9.755 24.391 1.00 98.31 356 ILE A C 1
ATOM 2765 O O . ILE A 1 356 ? -18.173 8.918 23.610 1.00 98.31 356 ILE A O 1
ATOM 2769 N N . CYS A 1 357 ? -16.418 10.077 24.422 1.00 98.44 357 CYS A N 1
ATOM 2770 C CA . CYS A 1 357 ? -15.367 9.340 23.723 1.00 98.44 357 CYS A CA 1
ATOM 2771 C C . CYS A 1 357 ? -14.473 8.623 24.738 1.00 98.44 357 CYS A C 1
ATOM 2773 O O . CYS A 1 357 ? -13.874 9.256 25.608 1.00 98.44 357 CYS A O 1
ATOM 2775 N N . ARG A 1 358 ? -14.370 7.299 24.634 1.00 98.62 358 ARG A N 1
ATOM 2776 C CA . ARG A 1 358 ? -13.524 6.476 25.498 1.00 98.62 358 ARG A CA 1
ATOM 2777 C C . ARG A 1 358 ? -12.135 6.321 24.885 1.00 98.62 358 ARG A C 1
ATOM 2779 O O . ARG A 1 358 ? -12.014 5.986 23.711 1.00 98.62 358 ARG A O 1
ATOM 2786 N N . HIS A 1 359 ? -11.093 6.545 25.678 1.00 98.56 359 HIS A N 1
ATOM 2787 C CA . HIS A 1 359 ? -9.699 6.365 25.277 1.00 98.56 359 HIS A CA 1
ATOM 2788 C C . HIS A 1 359 ? -9.018 5.298 26.137 1.00 98.56 359 HIS A C 1
ATOM 2790 O O . HIS A 1 359 ? -8.945 5.432 27.357 1.00 98.56 359 HIS A O 1
ATOM 2796 N N . THR A 1 360 ? -8.521 4.240 25.501 1.00 97.94 360 THR A N 1
ATOM 2797 C CA . THR A 1 360 ? -7.743 3.159 26.131 1.00 97.94 360 THR A CA 1
ATOM 2798 C C . THR A 1 360 ? -6.253 3.337 25.864 1.00 97.94 360 THR A C 1
ATOM 2800 O O . THR A 1 360 ? -5.858 4.194 25.078 1.00 97.94 360 THR A O 1
ATOM 2803 N N . SER A 1 361 ? -5.419 2.478 26.451 1.00 96.31 361 SER A N 1
ATOM 2804 C CA . SER A 1 361 ? -3.970 2.445 26.201 1.00 96.31 361 SER A CA 1
ATOM 2805 C C . SER A 1 361 ? -3.593 2.291 24.719 1.00 96.31 361 SER A C 1
ATOM 2807 O O . SER A 1 361 ? -2.545 2.780 24.310 1.00 96.31 361 SER A O 1
ATOM 2809 N N . GLU A 1 362 ? -4.463 1.695 23.895 1.00 96.94 362 GLU A N 1
ATOM 2810 C CA . GLU A 1 362 ? -4.297 1.653 22.432 1.00 96.94 362 GLU A CA 1
ATOM 2811 C C . GLU A 1 362 ? -4.178 3.049 21.785 1.00 96.94 362 GLU A C 1
ATOM 2813 O O . GLU A 1 362 ? -3.511 3.170 20.766 1.00 96.94 362 GLU A O 1
ATOM 2818 N N . TRP A 1 363 ? -4.759 4.113 22.362 1.00 97.75 363 TRP A N 1
ATOM 2819 C CA . TRP A 1 363 ? -4.572 5.497 21.886 1.00 97.75 363 TRP A CA 1
ATOM 2820 C C . TRP A 1 363 ? -3.125 5.992 22.053 1.00 97.75 363 TRP A C 1
ATOM 2822 O O . TRP A 1 363 ? -2.608 6.763 21.235 1.00 97.75 363 TRP A O 1
ATOM 2832 N N . GLY A 1 364 ? -2.478 5.555 23.130 1.00 96.94 364 GLY A N 1
ATOM 2833 C CA . GLY A 1 364 ? -1.185 6.013 23.621 1.00 96.94 364 GLY A CA 1
ATOM 2834 C C . GLY A 1 364 ? -1.145 5.987 25.151 1.00 96.94 364 GLY A C 1
ATOM 2835 O O . GLY A 1 364 ? -2.134 5.678 25.814 1.00 96.94 364 GLY A O 1
ATOM 2836 N N . SER A 1 365 ? -0.000 6.346 25.735 1.00 96.94 365 SER A N 1
ATOM 2837 C CA . SER A 1 365 ? 0.166 6.401 27.198 1.00 96.94 365 SER A CA 1
ATOM 2838 C C . SER A 1 365 ? -0.541 7.591 27.863 1.00 96.94 365 SER A C 1
ATOM 2840 O O . SER A 1 365 ? -0.706 7.616 29.083 1.00 96.94 365 SER A O 1
ATOM 2842 N N . SER A 1 366 ? -0.962 8.588 27.086 1.00 97.56 366 SER A N 1
ATOM 2843 C CA . SER A 1 366 ? -1.666 9.772 27.571 1.00 97.56 366 SER A CA 1
ATOM 2844 C C . SER A 1 366 ? -2.639 10.326 26.531 1.00 97.56 366 SER A C 1
ATOM 2846 O O . SER A 1 366 ? -2.565 10.017 25.340 1.00 97.56 366 SER A O 1
ATOM 2848 N N . TYR A 1 367 ? -3.560 11.163 27.001 1.00 98.12 367 TYR A N 1
ATOM 2849 C CA . TYR A 1 367 ? -4.453 11.971 26.181 1.00 98.12 367 TYR A CA 1
ATOM 2850 C C . TYR A 1 367 ? -4.197 13.450 26.460 1.00 98.12 367 TYR A C 1
ATOM 2852 O O . TYR A 1 367 ? -4.146 13.868 27.620 1.00 98.12 367 TYR A O 1
ATOM 2860 N N . THR A 1 368 ? -4.075 14.238 25.396 1.00 97.62 368 THR A N 1
ATOM 2861 C CA . THR A 1 368 ? -4.053 15.700 25.458 1.00 97.62 368 THR A CA 1
ATOM 2862 C C . THR A 1 368 ? -5.373 16.218 24.905 1.00 97.62 368 THR A C 1
ATOM 2864 O O . THR A 1 368 ? -5.801 15.779 23.838 1.00 97.62 368 THR A O 1
ATOM 2867 N N . ASN A 1 369 ? -6.021 17.134 25.623 1.00 97.44 369 ASN A N 1
ATOM 2868 C CA . ASN A 1 369 ? -7.355 17.602 25.260 1.00 97.44 369 ASN A CA 1
ATOM 2869 C C . ASN A 1 369 ? -7.399 18.255 23.878 1.00 97.44 369 ASN A C 1
ATOM 2871 O O . ASN A 1 369 ? -6.578 19.113 23.554 1.00 97.44 369 ASN A O 1
ATOM 2875 N N . ILE A 1 370 ? -8.375 17.844 23.073 1.00 96.44 370 ILE A N 1
ATOM 2876 C CA . ILE A 1 370 ? -8.494 18.264 21.672 1.00 96.44 370 ILE A CA 1
ATOM 2877 C C . ILE A 1 370 ? -9.298 19.559 21.565 1.00 96.44 370 ILE A C 1
ATOM 2879 O O . ILE A 1 370 ? -8.998 20.402 20.722 1.00 96.44 370 ILE A O 1
ATOM 2883 N N . LEU A 1 371 ? -10.306 19.716 22.422 1.00 96.88 371 LEU A N 1
ATOM 2884 C CA . LEU A 1 371 ? -11.152 20.900 22.489 1.00 96.88 371 LEU A CA 1
ATOM 2885 C C . LEU A 1 371 ? -10.934 21.680 23.786 1.00 96.88 371 LEU A C 1
ATOM 2887 O O . LEU A 1 371 ? -10.391 21.173 24.777 1.00 96.88 371 LEU A O 1
ATOM 2891 N N . ASP A 1 372 ? -11.401 22.922 23.765 1.00 96.62 372 ASP A N 1
ATOM 2892 C CA . ASP A 1 372 ? -11.571 23.727 24.964 1.00 96.62 372 ASP A CA 1
ATOM 2893 C C . ASP A 1 372 ? -12.640 23.094 25.866 1.00 96.62 372 ASP A C 1
ATOM 2895 O O . ASP A 1 372 ? -13.634 22.547 25.386 1.00 96.62 372 ASP A O 1
ATOM 2899 N N . HIS A 1 373 ? -12.465 23.216 27.179 1.00 96.12 373 HIS A N 1
ATOM 2900 C CA . HIS A 1 373 ? -13.475 22.853 28.175 1.00 96.12 373 HIS A CA 1
ATOM 2901 C C . HIS A 1 373 ? -13.989 21.400 28.148 1.00 96.12 373 HIS A C 1
ATOM 2903 O O . HIS A 1 373 ? -15.093 21.148 28.642 1.00 96.12 373 HIS A O 1
ATOM 2909 N N . GLU A 1 374 ? -13.195 20.444 27.651 1.00 98.00 374 GLU A N 1
ATOM 2910 C CA . GLU A 1 374 ? -13.480 19.007 27.782 1.00 98.00 374 GLU A CA 1
ATOM 2911 C C . GLU A 1 374 ? -13.501 18.591 29.261 1.00 98.00 374 GLU A C 1
ATOM 2913 O O . GLU A 1 374 ? -12.759 19.128 30.089 1.00 98.00 374 GLU A O 1
ATOM 2918 N N . ILE A 1 375 ? -14.329 17.604 29.606 1.00 98.31 375 ILE A N 1
ATOM 2919 C CA . ILE A 1 375 ? -14.304 16.978 30.932 1.00 98.31 375 ILE A CA 1
ATOM 2920 C C . ILE A 1 375 ? -13.656 15.603 30.794 1.00 98.31 375 ILE A C 1
ATOM 2922 O O . ILE A 1 375 ? -14.154 14.738 30.077 1.00 98.31 375 ILE A O 1
ATOM 2926 N N . LEU A 1 376 ? -12.533 15.414 31.480 1.00 98.38 376 LEU A N 1
ATOM 2927 C CA . LEU A 1 376 ? -11.742 14.190 31.462 1.00 98.38 376 LEU A CA 1
ATOM 2928 C C . LEU A 1 376 ? -12.022 13.404 32.740 1.00 98.38 376 LEU A C 1
ATOM 2930 O O . LEU A 1 376 ? -11.726 13.880 33.837 1.00 98.38 376 LEU A O 1
ATOM 2934 N N . VAL A 1 377 ? -12.579 12.206 32.595 1.00 98.50 377 VAL A N 1
ATOM 2935 C CA . VAL A 1 377 ? -12.864 11.277 33.693 1.00 98.50 377 VAL A CA 1
ATOM 2936 C C . VAL A 1 377 ? -11.918 10.088 33.579 1.00 98.50 377 VAL A C 1
ATOM 2938 O O . VAL A 1 377 ? -11.898 9.398 32.561 1.00 98.50 377 VAL A O 1
ATOM 2941 N N . THR A 1 378 ? -11.124 9.843 34.616 1.00 98.50 378 THR A N 1
ATOM 2942 C CA . THR A 1 378 ? -10.208 8.700 34.678 1.00 98.50 378 THR A CA 1
ATOM 2943 C C . THR A 1 378 ? -10.874 7.540 35.398 1.00 98.50 378 THR A C 1
ATOM 2945 O O . THR A 1 378 ? -11.421 7.717 36.490 1.00 98.50 378 THR A O 1
ATOM 2948 N N . VAL A 1 379 ? -10.801 6.356 34.793 1.00 98.38 379 VAL A N 1
ATOM 2949 C CA . VAL A 1 379 ? -11.376 5.115 35.312 1.00 98.38 379 VAL A CA 1
ATOM 2950 C C . VAL A 1 379 ? -10.268 4.081 35.479 1.00 98.38 379 VAL A C 1
ATOM 2952 O O . VAL A 1 379 ? -9.523 3.826 34.535 1.00 98.38 379 VAL A O 1
ATOM 2955 N N . GLN A 1 380 ? -10.192 3.469 36.660 1.00 97.62 380 GLN A N 1
ATOM 2956 C CA . GLN A 1 380 ? -9.368 2.291 36.962 1.00 97.62 380 GLN A CA 1
ATOM 2957 C C . GLN A 1 380 ? -10.201 1.316 37.796 1.00 97.62 380 GLN A C 1
ATOM 2959 O O . GLN A 1 380 ? -11.056 1.755 38.566 1.00 97.62 380 GLN A O 1
ATOM 2964 N N . ASP A 1 381 ? -9.994 0.009 37.621 1.00 94.62 381 ASP A N 1
ATOM 2965 C CA . ASP A 1 381 ? -10.697 -1.042 38.376 1.00 94.62 381 ASP A CA 1
ATOM 2966 C C . ASP A 1 381 ? -12.225 -0.851 38.431 1.00 94.62 381 ASP A C 1
ATOM 2968 O O . ASP A 1 381 ? -12.855 -0.965 39.485 1.00 94.62 381 ASP A O 1
ATOM 2972 N N . ASN A 1 382 ? -12.837 -0.525 37.283 1.00 95.06 382 ASN A N 1
ATOM 2973 C CA . ASN A 1 382 ? -14.282 -0.284 37.160 1.00 95.06 382 ASN A CA 1
ATOM 2974 C C . ASN A 1 382 ? -14.814 0.826 38.090 1.00 95.06 382 ASN A C 1
ATOM 2976 O O . ASN A 1 382 ? -15.970 0.807 38.516 1.00 95.06 382 ASN A O 1
ATOM 2980 N N . LYS A 1 383 ? -13.978 1.816 38.415 1.00 97.31 383 LYS A N 1
ATOM 2981 C CA . LYS A 1 383 ? -14.327 2.932 39.293 1.00 97.31 383 LYS A CA 1
ATOM 2982 C C . LYS A 1 383 ? -13.742 4.242 38.780 1.00 97.31 383 LYS A C 1
ATOM 2984 O O . LYS A 1 383 ? -12.596 4.305 38.338 1.00 97.31 383 LYS A O 1
ATOM 2989 N N . VAL A 1 384 ? -14.518 5.318 38.875 1.00 98.19 384 VAL A N 1
ATOM 2990 C CA . VAL A 1 384 ? -14.014 6.668 38.607 1.00 98.19 384 VAL A CA 1
ATOM 2991 C C . VAL A 1 384 ? -13.048 7.070 39.718 1.00 98.19 384 VAL A C 1
ATOM 2993 O O . VAL A 1 384 ? -13.415 7.074 40.895 1.00 98.19 384 VAL A O 1
ATOM 2996 N N . ILE A 1 385 ? -11.825 7.442 39.351 1.00 98.19 385 ILE A N 1
ATOM 2997 C CA . ILE A 1 385 ? -10.782 7.853 40.304 1.00 98.19 385 ILE A CA 1
ATOM 2998 C C . ILE A 1 385 ? -10.494 9.350 40.265 1.00 98.19 385 ILE A C 1
ATOM 3000 O O . ILE A 1 385 ? -10.079 9.919 41.270 1.00 98.19 385 ILE A O 1
ATOM 3004 N N . ASN A 1 386 ? -10.720 9.996 39.121 1.00 98.19 386 ASN A N 1
ATOM 3005 C CA . ASN A 1 386 ? -10.481 11.420 38.946 1.00 98.19 386 ASN A CA 1
ATOM 3006 C C . ASN A 1 386 ? -11.435 12.001 37.901 1.00 98.19 386 ASN A C 1
ATOM 3008 O O . ASN A 1 386 ? -11.828 11.312 36.960 1.00 98.19 386 ASN A O 1
ATOM 3012 N N . GLN A 1 387 ? -11.757 13.280 38.051 1.00 97.94 387 GLN A N 1
ATOM 3013 C CA . GLN A 1 387 ? -12.491 14.065 37.071 1.00 97.94 387 GLN A CA 1
ATOM 3014 C C . GLN A 1 387 ? -11.917 15.479 37.051 1.00 97.94 387 GLN A C 1
ATOM 3016 O O . GLN A 1 387 ? -11.736 16.095 38.099 1.00 97.94 387 GLN A O 1
ATOM 3021 N N . GLN A 1 388 ? -11.657 16.009 35.861 1.00 97.06 388 GLN A N 1
ATOM 3022 C CA . GLN A 1 388 ? -11.174 17.376 35.699 1.00 97.06 388 GLN A CA 1
ATOM 3023 C C . GLN A 1 388 ? -11.738 18.016 34.437 1.00 97.06 388 GLN A C 1
ATOM 3025 O O . GLN A 1 388 ? -11.941 17.344 33.428 1.00 97.06 388 GLN A O 1
ATOM 3030 N N . ARG A 1 389 ? -11.963 19.327 34.492 1.00 96.81 389 ARG A N 1
ATOM 3031 C CA . ARG A 1 389 ? -12.333 20.133 33.329 1.00 96.81 389 ARG A CA 1
ATOM 3032 C C . ARG A 1 389 ? -11.093 20.823 32.778 1.00 96.81 389 ARG A C 1
ATOM 3034 O O . ARG A 1 389 ? -10.313 21.376 33.550 1.00 96.81 389 ARG A O 1
ATOM 3041 N N . THR A 1 390 ? -10.913 20.788 31.466 1.00 97.25 390 THR A N 1
ATOM 3042 C CA . THR A 1 390 ? -9.807 21.475 30.794 1.00 97.25 390 THR A CA 1
ATOM 3043 C C . THR A 1 390 ? -10.167 22.928 30.496 1.00 97.25 390 THR A C 1
ATOM 3045 O O . THR A 1 390 ? -11.325 23.327 30.606 1.00 97.25 390 THR A O 1
ATOM 3048 N N . ASN A 1 391 ? -9.166 23.738 30.150 1.00 94.94 391 ASN A N 1
ATOM 3049 C CA . ASN A 1 391 ? -9.377 25.136 29.769 1.00 94.94 391 ASN A CA 1
ATOM 3050 C C . ASN A 1 391 ? -9.295 25.275 28.249 1.00 94.94 391 ASN A C 1
ATOM 3052 O O . ASN A 1 391 ? -10.314 25.166 27.575 1.00 94.94 391 ASN A O 1
ATOM 3056 N N . ALA A 1 392 ? -8.087 25.454 27.711 1.00 97.06 392 ALA A N 1
ATOM 3057 C CA . ALA A 1 392 ? -7.855 25.562 26.276 1.00 97.06 392 ALA A CA 1
ATOM 3058 C C . ALA A 1 392 ? -7.337 24.246 25.675 1.00 97.06 392 ALA A C 1
ATOM 3060 O O . ALA A 1 392 ? -6.648 23.466 26.343 1.00 97.06 392 ALA A O 1
ATOM 3061 N N . ALA A 1 393 ? -7.656 24.010 24.405 1.00 96.75 393 ALA A N 1
ATOM 3062 C CA . ALA A 1 393 ? -7.178 22.896 23.599 1.00 96.75 393 ALA A CA 1
ATOM 3063 C C . ALA A 1 393 ? -5.645 22.768 23.650 1.00 96.75 393 ALA A C 1
ATOM 3065 O O . ALA A 1 393 ? -4.911 23.757 23.591 1.00 96.75 393 ALA A O 1
ATOM 3066 N N . GLY A 1 394 ? -5.152 21.535 23.757 1.00 96.69 394 GLY A N 1
ATOM 3067 C CA . GLY A 1 394 ? -3.725 21.220 23.728 1.00 96.69 394 GLY A CA 1
ATOM 3068 C C . GLY A 1 394 ? -2.950 21.499 25.022 1.00 96.69 394 GLY A C 1
ATOM 3069 O O . GLY A 1 394 ? -1.743 21.271 25.045 1.00 96.69 394 GLY A O 1
ATOM 3070 N N . GLN A 1 395 ? -3.590 21.995 26.088 1.00 96.69 395 GLN A N 1
ATOM 3071 C CA . GLN A 1 395 ? -2.883 22.448 27.298 1.00 96.69 395 GLN A CA 1
ATOM 3072 C C . GLN A 1 395 ? -2.906 21.454 28.461 1.00 96.69 395 GLN A C 1
ATOM 3074 O O . GLN A 1 395 ? -2.057 21.527 29.348 1.00 96.69 395 GLN A O 1
ATOM 3079 N N . THR A 1 396 ? -3.858 20.524 28.487 1.00 97.56 396 THR A N 1
ATOM 3080 C CA . THR A 1 396 ? -4.007 19.546 29.566 1.00 97.56 396 THR A CA 1
ATOM 3081 C C . THR A 1 396 ? -3.711 18.153 29.037 1.00 97.56 396 THR A C 1
ATOM 3083 O O . THR A 1 396 ? -4.397 17.658 28.146 1.00 97.56 396 THR A O 1
ATOM 3086 N N . THR A 1 397 ? -2.692 17.511 29.609 1.00 97.69 397 THR A N 1
ATOM 3087 C CA . THR A 1 397 ? -2.322 16.125 29.302 1.00 97.69 397 THR A CA 1
ATOM 3088 C C . THR A 1 397 ? -2.541 15.251 30.527 1.00 97.69 397 THR A C 1
ATOM 3090 O O . THR A 1 397 ? -2.084 15.585 31.618 1.00 97.69 397 THR A O 1
ATOM 3093 N N . VAL A 1 398 ? -3.231 14.128 30.338 1.00 97.75 398 VAL A N 1
ATOM 3094 C CA . VAL A 1 398 ? -3.593 13.182 31.399 1.00 97.75 398 VAL A CA 1
ATOM 3095 C C . VAL A 1 398 ? -3.121 11.786 30.999 1.00 97.75 398 VAL A C 1
ATOM 3097 O O . VAL A 1 398 ? -3.346 11.391 29.852 1.00 97.75 398 VAL A O 1
ATOM 3100 N N . PRO A 1 399 ? -2.467 11.024 31.893 1.00 97.88 399 PRO A N 1
ATOM 3101 C CA . PRO A 1 399 ? -2.108 9.641 31.602 1.00 97.88 399 PRO A CA 1
ATOM 3102 C C . PRO A 1 399 ? -3.364 8.790 31.380 1.00 97.88 399 PRO A C 1
ATOM 3104 O O . PRO A 1 399 ? -4.367 8.957 32.075 1.00 97.88 399 PRO A O 1
ATOM 3107 N N . ILE A 1 400 ? -3.294 7.862 30.427 1.00 98.25 400 ILE A N 1
ATOM 3108 C CA . ILE A 1 400 ? -4.296 6.807 30.272 1.00 98.25 400 ILE A CA 1
ATOM 3109 C C . ILE A 1 400 ? -3.799 5.606 31.089 1.00 98.25 400 ILE A C 1
ATOM 3111 O O . ILE A 1 400 ? -2.725 5.083 30.782 1.00 98.25 400 ILE A O 1
ATOM 3115 N N . PRO A 1 401 ? -4.526 5.168 32.131 1.00 96.50 401 PRO A N 1
ATOM 3116 C CA . PRO A 1 401 ? -4.106 4.025 32.936 1.00 96.50 401 PRO A CA 1
ATOM 3117 C C . PRO A 1 401 ? -3.979 2.740 32.111 1.00 96.50 401 PRO A C 1
ATOM 3119 O O . PRO A 1 401 ? -4.822 2.460 31.260 1.00 96.50 401 PRO A O 1
ATOM 3122 N N . SER A 1 402 ? -2.950 1.931 32.378 1.00 93.44 402 SER A N 1
ATOM 3123 C CA . SER A 1 402 ? -2.727 0.658 31.668 1.00 93.44 402 SER A CA 1
ATOM 3124 C C . SER A 1 402 ? -3.769 -0.416 31.993 1.00 93.44 402 SER A C 1
ATOM 3126 O O . SER A 1 402 ? -3.994 -1.318 31.193 1.00 93.44 402 SER A O 1
ATOM 3128 N N . ASP A 1 403 ? -4.387 -0.312 33.164 1.00 94.38 403 ASP A N 1
ATOM 3129 C CA . ASP A 1 403 ? -5.445 -1.159 33.722 1.00 94.38 403 ASP A CA 1
ATOM 3130 C C . ASP A 1 403 ? -6.816 -0.451 33.706 1.00 94.38 403 ASP A C 1
ATOM 3132 O O . ASP A 1 403 ? -7.739 -0.817 34.432 1.00 94.38 403 ASP A O 1
ATOM 3136 N N . GLY A 1 404 ? -6.961 0.587 32.879 1.00 96.75 404 GLY A N 1
ATOM 3137 C CA . GLY A 1 404 ? -8.147 1.430 32.860 1.00 96.75 404 GLY A CA 1
ATOM 3138 C C . GLY A 1 404 ? -8.331 2.179 31.545 1.00 96.75 404 GLY A C 1
ATOM 3139 O O . GLY A 1 404 ? -7.916 1.728 30.476 1.00 96.75 404 GLY A O 1
ATOM 3140 N N . TYR A 1 405 ? -9.022 3.315 31.611 1.00 98.31 405 TYR A N 1
ATOM 3141 C CA . TYR A 1 405 ? -9.291 4.169 30.454 1.00 98.31 405 TYR A CA 1
ATOM 3142 C C . TYR A 1 405 ? -9.660 5.596 30.874 1.00 98.31 405 TYR A C 1
ATOM 3144 O O . TYR A 1 405 ? -9.933 5.885 32.042 1.00 98.31 405 TYR A O 1
ATOM 3152 N N . LEU A 1 406 ? -9.679 6.503 29.898 1.00 98.50 406 LEU A N 1
ATOM 3153 C CA . LEU A 1 406 ? -10.258 7.835 30.031 1.00 98.50 406 LEU A CA 1
ATOM 3154 C C . LEU A 1 406 ? -11.621 7.894 29.342 1.00 98.50 406 LEU A C 1
ATOM 3156 O O . LEU A 1 406 ? -11.819 7.304 28.280 1.00 98.50 406 LEU A O 1
ATOM 3160 N N . LEU A 1 407 ? -12.539 8.656 29.920 1.00 98.56 407 LEU A N 1
ATOM 3161 C CA . LEU A 1 407 ? -13.752 9.122 29.263 1.00 98.56 407 LEU A CA 1
ATOM 3162 C C . LEU A 1 407 ? -13.613 10.623 29.043 1.00 98.56 407 LEU A C 1
ATOM 3164 O O . LEU A 1 407 ? -13.425 11.389 29.988 1.00 98.56 407 LEU A O 1
ATOM 3168 N N . VAL A 1 408 ? -13.688 11.027 27.785 1.00 98.50 408 VAL A N 1
ATOM 3169 C CA . VAL A 1 408 ? -13.673 12.422 27.361 1.00 98.50 408 VAL A CA 1
ATOM 3170 C C . VAL A 1 408 ? -15.112 12.808 27.064 1.00 98.50 408 VAL A C 1
ATOM 3172 O O . VAL A 1 408 ? -15.705 12.316 26.105 1.00 98.50 408 VAL A O 1
ATOM 3175 N N . ILE A 1 409 ? -15.678 13.655 27.916 1.00 98.31 409 ILE A N 1
ATOM 3176 C CA . ILE A 1 409 ? -17.069 14.095 27.842 1.00 98.31 409 ILE A CA 1
ATOM 3177 C C . ILE A 1 409 ? -17.106 15.489 27.213 1.00 98.31 409 ILE A C 1
ATOM 3179 O O . ILE A 1 409 ? -16.424 16.410 27.676 1.00 98.31 409 ILE A O 1
ATOM 3183 N N . ARG A 1 410 ? -17.912 15.638 26.158 1.00 97.69 410 ARG A N 1
ATOM 3184 C CA . ARG A 1 410 ? -18.070 16.875 25.380 1.00 97.69 410 ARG A CA 1
ATOM 3185 C C . ARG A 1 410 ? -19.535 17.285 25.343 1.00 97.69 410 ARG A C 1
ATOM 3187 O O . ARG A 1 410 ? -20.375 16.509 24.897 1.00 97.69 410 ARG A O 1
ATOM 3194 N N . ASP A 1 411 ? -19.834 18.500 25.791 1.00 94.00 411 ASP A N 1
ATOM 3195 C CA . ASP A 1 411 ? -21.188 19.076 25.786 1.00 94.00 411 ASP A CA 1
ATOM 3196 C C . ASP A 1 411 ? -22.269 18.198 26.456 1.00 94.00 411 ASP A C 1
ATOM 3198 O O . ASP A 1 411 ? -23.438 18.253 26.090 1.00 94.00 411 ASP A O 1
ATOM 3202 N N . ASP A 1 412 ? -21.886 17.397 27.458 1.00 93.12 412 ASP A N 1
ATOM 3203 C CA . ASP A 1 412 ? -22.786 16.504 28.200 1.00 93.12 412 ASP A CA 1
ATOM 3204 C C . ASP A 1 412 ? -22.543 16.610 29.715 1.00 93.12 412 ASP A C 1
ATOM 3206 O O . ASP A 1 412 ? -21.852 15.813 30.357 1.00 93.12 412 ASP A O 1
ATOM 3210 N N . THR A 1 413 ? -23.098 17.667 30.305 1.00 88.69 413 THR A N 1
ATOM 3211 C CA . THR A 1 413 ? -22.957 17.958 31.737 1.00 88.69 413 THR A CA 1
ATOM 3212 C C . THR A 1 413 ? -23.706 16.965 32.622 1.00 88.69 413 THR A C 1
ATOM 3214 O O . THR A 1 413 ? -23.302 16.754 33.765 1.00 88.69 413 THR A O 1
ATOM 3217 N N . ALA A 1 414 ? -24.768 16.333 32.114 1.00 91.12 414 ALA A N 1
ATOM 3218 C CA . ALA A 1 414 ? -25.541 15.345 32.859 1.00 91.12 414 ALA A CA 1
ATOM 3219 C C . ALA A 1 414 ? -24.695 14.100 33.154 1.00 91.12 414 ALA A C 1
ATOM 3221 O O . ALA A 1 414 ? -24.609 13.684 34.311 1.00 91.12 414 ALA A O 1
ATOM 3222 N N . THR A 1 415 ? -24.003 13.572 32.139 1.00 93.25 415 THR A N 1
ATOM 3223 C CA . THR A 1 415 ? -23.045 12.473 32.312 1.00 93.25 415 THR A CA 1
ATOM 3224 C C . THR A 1 415 ? -21.913 12.873 33.254 1.00 93.25 415 THR A C 1
ATOM 3226 O O . THR A 1 415 ? -21.584 12.131 34.180 1.00 93.25 415 THR A O 1
ATOM 3229 N N . ALA A 1 416 ? -21.329 14.062 33.071 1.00 93.06 416 ALA A N 1
ATOM 3230 C CA . ALA A 1 416 ? -20.230 14.515 33.921 1.00 93.06 416 ALA A CA 1
ATOM 3231 C C . ALA A 1 416 ? -20.625 14.572 35.409 1.00 93.06 416 ALA A C 1
ATOM 3233 O O . ALA A 1 416 ? -19.864 14.119 36.262 1.00 93.06 416 ALA A O 1
ATOM 3234 N N . ASN A 1 417 ? -21.831 15.050 35.723 1.00 94.62 417 ASN A N 1
ATOM 3235 C CA . ASN A 1 417 ? -22.326 15.115 37.099 1.00 94.62 417 ASN A CA 1
ATOM 3236 C C . ASN A 1 417 ? -22.575 13.730 37.723 1.00 94.62 417 ASN A C 1
ATOM 3238 O O . ASN A 1 417 ? -22.531 13.600 38.945 1.00 94.62 417 ASN A O 1
ATOM 3242 N N . ALA A 1 418 ? -22.838 12.704 36.909 1.00 95.06 418 ALA A N 1
ATOM 3243 C CA . ALA A 1 418 ? -23.038 11.335 37.379 1.00 95.06 418 ALA A CA 1
ATOM 3244 C C . ALA A 1 418 ? -21.721 10.556 37.556 1.00 95.06 418 ALA A C 1
ATOM 3246 O O . ALA A 1 418 ? -21.652 9.645 38.377 1.00 95.06 418 ALA A O 1
ATOM 3247 N N . LEU A 1 419 ? -20.667 10.916 36.818 1.00 96.25 419 LEU A N 1
ATOM 3248 C CA . LEU A 1 419 ? -19.372 10.227 36.820 1.00 96.25 419 LEU A CA 1
ATOM 3249 C C . LEU A 1 419 ? -18.333 10.953 37.688 1.00 96.25 419 LEU A C 1
ATOM 3251 O O . LEU A 1 419 ? -17.306 11.426 37.201 1.00 96.25 419 LEU A O 1
ATOM 3255 N N . THR A 1 420 ? -18.600 11.033 38.992 1.00 96.00 420 THR A N 1
ATOM 3256 C CA . THR A 1 420 ? -17.700 11.671 39.972 1.00 96.00 420 THR A CA 1
ATOM 3257 C C . THR A 1 420 ? -16.749 10.658 40.628 1.00 96.00 420 THR A C 1
ATOM 3259 O O . THR A 1 420 ? -17.062 9.460 40.654 1.00 96.00 420 THR A O 1
ATOM 3262 N N . PRO A 1 421 ? -15.588 11.090 41.172 1.00 97.94 421 PRO A N 1
ATOM 3263 C CA . PRO A 1 421 ? -14.661 10.201 41.874 1.00 97.94 421 PRO A CA 1
ATOM 3264 C C . PRO A 1 421 ? -15.360 9.356 42.940 1.00 97.94 421 PRO A C 1
ATOM 3266 O O . PRO A 1 421 ? -16.086 9.873 43.784 1.00 97.94 421 PRO A O 1
ATOM 3269 N N . GLY A 1 422 ? -15.140 8.043 42.902 1.00 96.88 422 GLY A N 1
ATOM 3270 C CA . GLY A 1 422 ? -15.830 7.087 43.762 1.00 96.88 422 GLY A CA 1
ATOM 3271 C C . GLY A 1 422 ? -16.884 6.240 43.050 1.00 96.88 422 GLY A C 1
ATOM 3272 O O . GLY A 1 422 ? -17.160 5.139 43.522 1.00 96.88 422 GLY A O 1
ATOM 3273 N N . THR A 1 423 ? -17.430 6.712 41.926 1.00 97.12 423 THR A N 1
ATOM 3274 C CA . THR A 1 423 ? -18.541 6.060 41.214 1.00 97.12 423 THR A CA 1
ATOM 3275 C C . THR A 1 423 ? -18.100 4.723 40.605 1.00 97.12 423 THR A C 1
ATOM 3277 O O . THR A 1 423 ? -17.216 4.727 39.744 1.00 97.12 423 THR A O 1
ATOM 3280 N N . PRO A 1 424 ? -18.685 3.580 41.017 1.00 97.00 424 PRO A N 1
ATOM 3281 C CA . PRO A 1 424 ? -18.486 2.302 40.343 1.00 97.00 424 PRO A CA 1
ATOM 3282 C C . PRO A 1 424 ? -19.223 2.294 39.004 1.00 97.00 424 PRO A C 1
ATOM 3284 O O . PRO A 1 424 ? -20.377 2.733 38.932 1.00 97.00 424 PRO A O 1
ATOM 3287 N N . ILE A 1 425 ? -18.573 1.771 37.970 1.00 96.00 425 ILE A N 1
ATOM 3288 C CA . ILE A 1 425 ? -19.122 1.694 36.620 1.00 96.00 425 ILE A CA 1
ATOM 3289 C C . ILE A 1 425 ? -18.858 0.333 35.980 1.00 96.00 425 ILE A C 1
ATOM 3291 O O . ILE A 1 425 ? -17.800 -0.259 36.160 1.00 96.00 425 ILE A O 1
ATOM 3295 N N . GLN A 1 426 ? -19.807 -0.135 35.182 1.00 96.75 426 GLN A N 1
ATOM 3296 C CA . GLN A 1 426 ? -19.673 -1.295 34.311 1.00 96.75 426 GLN A CA 1
ATOM 3297 C C . GLN A 1 426 ? -19.736 -0.830 32.856 1.00 96.75 426 GLN A C 1
ATOM 3299 O O . GLN A 1 426 ? -20.533 0.043 32.519 1.00 96.75 426 GLN A O 1
ATOM 3304 N N . LEU A 1 427 ? -18.893 -1.404 31.998 1.00 96.94 427 LEU A N 1
ATOM 3305 C CA . LEU A 1 427 ? -18.930 -1.167 30.558 1.00 96.94 427 LEU A CA 1
ATOM 3306 C C . LEU A 1 427 ? -19.590 -2.358 29.864 1.00 96.94 427 LEU A C 1
ATOM 3308 O O . LEU A 1 427 ? -19.088 -3.480 29.935 1.00 96.94 427 LEU A O 1
ATOM 3312 N N . GLU A 1 428 ? -20.688 -2.101 29.170 1.00 97.38 428 GLU A N 1
ATOM 3313 C CA . GLU A 1 428 ? -21.322 -3.047 28.258 1.00 97.38 428 GLU A CA 1
ATOM 3314 C C . GLU A 1 428 ? -20.903 -2.712 26.825 1.00 97.38 428 GLU A C 1
ATOM 3316 O O . GLU A 1 428 ? -20.843 -1.538 26.458 1.00 97.38 428 GLU A O 1
ATOM 3321 N N . THR A 1 429 ? -20.573 -3.728 26.022 1.00 97.12 429 THR A N 1
ATOM 3322 C CA . THR A 1 429 ? -20.070 -3.555 24.651 1.00 97.12 429 THR A CA 1
ATOM 3323 C C . THR A 1 429 ? -20.690 -4.587 23.714 1.00 97.12 429 THR A C 1
ATOM 3325 O O . THR A 1 429 ? -20.774 -5.770 24.047 1.00 97.12 429 THR A O 1
ATOM 3328 N N . ALA A 1 430 ? -21.127 -4.144 22.539 1.00 97.50 430 ALA A N 1
ATOM 3329 C CA . ALA A 1 430 ? -21.658 -5.000 21.487 1.00 97.50 430 ALA A CA 1
ATOM 3330 C C . ALA A 1 430 ? -21.350 -4.411 20.106 1.00 97.50 430 ALA A C 1
ATOM 3332 O O . ALA A 1 430 ? -21.286 -3.195 19.931 1.00 97.50 430 ALA A O 1
ATOM 3333 N N . THR A 1 431 ? -21.182 -5.266 19.099 1.00 98.12 431 THR A N 1
ATOM 3334 C CA . THR A 1 431 ? -21.138 -4.828 17.700 1.00 98.12 431 THR A CA 1
ATOM 3335 C C . THR A 1 431 ? -22.507 -4.981 17.066 1.00 98.12 431 THR A C 1
ATOM 3337 O O . THR A 1 431 ? -23.235 -5.924 17.371 1.00 98.12 431 THR A O 1
ATOM 3340 N N . GLN A 1 432 ? -22.827 -4.097 16.130 1.00 97.44 432 GLN A N 1
ATOM 3341 C CA . GLN A 1 432 ? -23.942 -4.287 15.218 1.00 97.44 432 GLN A CA 1
ATOM 3342 C C . GLN A 1 432 ? -23.418 -4.129 13.786 1.00 97.44 432 GLN A C 1
ATOM 3344 O O . GLN A 1 432 ? -22.916 -3.049 13.458 1.00 97.44 432 GLN A O 1
ATOM 3349 N N . PRO A 1 433 ? -23.529 -5.166 12.933 1.00 97.75 433 PRO A N 1
ATOM 3350 C CA . PRO A 1 433 ? -24.074 -6.506 13.201 1.00 97.75 433 PRO A CA 1
ATOM 3351 C C . PRO A 1 433 ? -23.315 -7.324 14.267 1.00 97.75 433 PRO A C 1
ATOM 3353 O O . PRO A 1 433 ? -22.116 -7.131 14.483 1.00 97.75 433 PRO A O 1
ATOM 3356 N N . ALA A 1 434 ? -24.015 -8.234 14.954 1.00 97.75 434 ALA A N 1
ATOM 3357 C CA . ALA A 1 434 ? -23.477 -8.986 16.094 1.00 97.75 434 ALA A CA 1
ATOM 3358 C C . ALA A 1 434 ? -22.344 -9.950 15.703 1.00 97.75 434 ALA A C 1
ATOM 3360 O O . ALA A 1 434 ? -21.417 -10.169 16.479 1.00 97.75 434 ALA A O 1
ATOM 3361 N N . GLU A 1 435 ? -22.366 -10.485 14.483 1.00 96.75 435 GLU A N 1
ATOM 3362 C CA . GLU A 1 435 ? -21.350 -11.410 13.980 1.00 96.75 435 GLU A CA 1
ATOM 3363 C C . GLU A 1 435 ? -19.949 -10.788 13.889 1.00 96.75 435 GLU A C 1
ATOM 3365 O O . GLU A 1 435 ? -18.961 -11.516 13.960 1.00 96.75 435 GLU A O 1
ATOM 3370 N N . PHE A 1 436 ? -19.833 -9.455 13.802 1.00 98.00 436 PHE A N 1
ATOM 3371 C CA . PHE A 1 436 ? -18.537 -8.764 13.811 1.00 98.00 436 PHE A CA 1
ATOM 3372 C C . PHE A 1 436 ? -17.753 -9.008 15.109 1.00 98.00 436 PHE A C 1
ATOM 3374 O O . PHE A 1 436 ? -16.520 -8.966 15.099 1.00 98.00 436 PHE A O 1
ATOM 3381 N N . ALA A 1 437 ? -18.435 -9.322 16.216 1.00 96.94 437 ALA A N 1
ATOM 3382 C CA . ALA A 1 437 ? -17.796 -9.646 17.485 1.00 96.94 437 ALA A CA 1
ATOM 3383 C C . ALA A 1 437 ? -16.885 -10.883 17.387 1.00 96.94 437 ALA A C 1
ATOM 3385 O O . ALA A 1 437 ? -15.868 -10.923 18.086 1.00 96.94 437 ALA A O 1
ATOM 3386 N N . ASN A 1 438 ? -17.196 -11.821 16.481 1.00 96.56 438 ASN A N 1
ATOM 3387 C CA . ASN A 1 438 ? -16.492 -13.097 16.296 1.00 96.56 438 ASN A CA 1
ATOM 3388 C C . ASN A 1 438 ? -15.165 -12.972 15.530 1.00 96.56 438 ASN A C 1
ATOM 3390 O O . ASN A 1 438 ? -14.394 -13.930 15.472 1.00 96.56 438 ASN A O 1
ATOM 3394 N N . PHE A 1 439 ? -14.887 -11.813 14.929 1.00 97.88 439 PHE A N 1
ATOM 3395 C CA . PHE A 1 439 ? -13.698 -11.612 14.108 1.00 97.88 439 PHE A CA 1
ATOM 3396 C C . PHE A 1 439 ? -12.598 -10.874 14.868 1.00 97.88 439 PHE A C 1
ATOM 3398 O O . PHE A 1 439 ? -12.810 -9.810 15.461 1.00 97.88 439 PHE A O 1
ATOM 3405 N N . ALA A 1 440 ? -11.388 -11.429 14.794 1.00 96.69 440 ALA A N 1
ATOM 3406 C CA . ALA A 1 440 ? -10.212 -10.872 15.449 1.00 96.69 440 ALA A CA 1
ATOM 3407 C C . ALA A 1 440 ? -9.670 -9.626 14.742 1.00 96.69 440 ALA A C 1
ATOM 3409 O O . ALA A 1 440 ? -9.053 -8.780 15.394 1.00 96.69 440 ALA A O 1
ATOM 3410 N N . GLN A 1 441 ? -9.884 -9.524 13.429 1.00 98.19 441 GLN A N 1
ATOM 3411 C CA . GLN A 1 441 ? -9.414 -8.426 12.598 1.00 98.19 441 GLN A CA 1
ATOM 3412 C C . GLN A 1 441 ? -10.615 -7.692 12.002 1.00 98.19 441 GLN A C 1
ATOM 3414 O O . GLN A 1 441 ? -11.499 -8.324 11.426 1.00 98.19 441 GLN A O 1
ATOM 3419 N N . ILE A 1 442 ? -10.657 -6.367 12.137 1.00 98.69 442 ILE A N 1
ATOM 3420 C CA . ILE A 1 442 ? -11.676 -5.511 11.517 1.00 98.69 442 ILE A CA 1
ATOM 3421 C C . ILE A 1 442 ? -11.002 -4.243 11.011 1.00 98.69 442 ILE A C 1
ATOM 3423 O O . ILE A 1 442 ? -10.203 -3.630 11.721 1.00 98.69 442 ILE A O 1
ATOM 3427 N N . LEU A 1 443 ? -11.369 -3.811 9.810 1.00 98.81 443 LEU A N 1
ATOM 3428 C CA . LEU A 1 443 ? -11.027 -2.492 9.301 1.00 98.81 443 LEU A CA 1
ATOM 3429 C C . LEU A 1 443 ? -12.274 -1.806 8.737 1.00 98.81 443 LEU A C 1
ATOM 3431 O O . LEU A 1 443 ? -12.952 -2.339 7.860 1.00 98.81 443 LEU A O 1
ATOM 3435 N N . GLY A 1 444 ? -12.558 -0.609 9.239 1.00 98.69 444 GLY A N 1
ATOM 3436 C CA . GLY A 1 444 ? -13.584 0.292 8.734 1.00 98.69 444 GLY A CA 1
ATOM 3437 C C . GLY A 1 444 ? -12.998 1.305 7.761 1.00 98.69 444 GLY A C 1
ATOM 3438 O O . GLY A 1 444 ? -11.937 1.882 8.000 1.00 98.69 444 GLY A O 1
ATOM 3439 N N . ALA A 1 445 ? -13.718 1.550 6.673 1.00 98.50 445 ALA A N 1
ATOM 3440 C CA . ALA A 1 445 ? -13.379 2.582 5.706 1.00 98.50 445 ALA A CA 1
ATOM 3441 C C . ALA A 1 445 ? -14.659 3.089 5.037 1.00 98.50 445 ALA A C 1
ATOM 3443 O O . ALA A 1 445 ? -15.349 3.939 5.598 1.00 98.50 445 ALA A O 1
ATOM 3444 N N . GLY A 1 446 ? -14.981 2.558 3.861 1.00 96.81 446 GLY A N 1
ATOM 3445 C CA . GLY A 1 446 ? -16.229 2.798 3.163 1.00 96.81 446 GLY A CA 1
ATOM 3446 C C . GLY A 1 446 ? -16.088 3.693 1.925 1.00 96.81 446 GLY A C 1
ATOM 3447 O O . GLY A 1 446 ? -15.056 4.332 1.703 1.00 96.81 446 GLY A O 1
ATOM 3448 N N . PRO A 1 447 ? -17.139 3.754 1.096 1.00 98.62 447 PRO A N 1
ATOM 3449 C CA . PRO A 1 447 ? -18.397 3.039 1.282 1.00 98.62 447 PRO A CA 1
ATOM 3450 C C . PRO A 1 447 ? -18.303 1.529 1.016 1.00 98.62 447 PRO A C 1
ATOM 3452 O O . PRO A 1 447 ? -17.395 1.066 0.318 1.00 98.62 447 PRO A O 1
ATOM 3455 N N . LEU A 1 448 ? -19.247 0.758 1.561 1.00 98.75 448 LEU A N 1
ATOM 3456 C CA . LEU A 1 448 ? -19.421 -0.643 1.173 1.00 98.75 448 LEU A CA 1
ATOM 3457 C C . LEU A 1 448 ? -19.834 -0.700 -0.305 1.00 98.75 448 LEU A C 1
ATOM 3459 O O . LEU A 1 448 ? -20.813 -0.065 -0.697 1.00 98.75 448 LEU A O 1
ATOM 3463 N N . LEU A 1 449 ? -19.081 -1.432 -1.130 1.00 98.81 449 LEU A N 1
ATOM 3464 C CA . LEU A 1 449 ? -19.298 -1.472 -2.579 1.00 98.81 449 LEU A CA 1
ATOM 3465 C C . LEU A 1 449 ? -20.155 -2.665 -2.985 1.00 98.81 449 LEU A C 1
ATOM 3467 O O . LEU A 1 449 ? -21.146 -2.494 -3.694 1.00 98.81 449 LEU A O 1
ATOM 3471 N N . ILE A 1 450 ? -19.757 -3.863 -2.552 1.00 98.81 450 ILE A N 1
ATOM 3472 C CA . ILE A 1 450 ? -20.374 -5.131 -2.946 1.00 98.81 450 ILE A CA 1
ATOM 3473 C C . ILE A 1 450 ? -20.596 -5.991 -1.709 1.00 98.81 450 ILE A C 1
ATOM 3475 O O . ILE A 1 450 ? -19.707 -6.123 -0.866 1.00 98.81 450 ILE A O 1
ATOM 3479 N N . GLN A 1 451 ? -21.769 -6.611 -1.634 1.00 98.12 451 GLN A N 1
ATOM 3480 C CA . GLN A 1 451 ? -22.114 -7.608 -0.632 1.00 98.12 451 GLN A CA 1
ATOM 3481 C C . GLN A 1 451 ? -22.880 -8.746 -1.310 1.00 98.12 451 GLN A C 1
ATOM 3483 O O . GLN A 1 451 ? -23.832 -8.498 -2.048 1.00 98.12 451 GLN A O 1
ATOM 3488 N N . ASN A 1 452 ? -22.459 -9.992 -1.075 1.00 96.69 452 ASN A N 1
ATOM 3489 C CA . ASN A 1 452 ? -23.058 -11.194 -1.668 1.00 96.69 452 ASN A CA 1
ATOM 3490 C C . ASN A 1 452 ? -23.123 -11.138 -3.212 1.00 96.69 452 ASN A C 1
ATOM 3492 O O . ASN A 1 452 ? -24.132 -11.488 -3.822 1.00 96.69 452 ASN A O 1
ATOM 3496 N N . GLY A 1 453 ? -22.063 -10.630 -3.848 1.00 97.38 453 GLY A N 1
ATOM 3497 C CA . GLY A 1 453 ? -21.943 -10.476 -5.304 1.00 97.38 453 GLY A CA 1
ATOM 3498 C C . GLY A 1 453 ? -22.772 -9.334 -5.911 1.00 97.38 453 GLY A C 1
ATOM 3499 O O . GLY A 1 453 ? -22.707 -9.102 -7.120 1.00 97.38 453 GLY A O 1
ATOM 3500 N N . GLN A 1 454 ? -23.538 -8.598 -5.098 1.00 98.31 454 GLN A N 1
ATOM 3501 C CA . GLN A 1 454 ? -24.385 -7.489 -5.540 1.00 98.31 454 GLN A CA 1
ATOM 3502 C C . GLN A 1 454 ? -23.783 -6.140 -5.159 1.00 98.31 454 GLN A C 1
ATOM 3504 O O . GLN A 1 454 ? -23.276 -5.970 -4.051 1.00 98.31 454 GLN A O 1
ATOM 3509 N N . ILE A 1 455 ? -23.870 -5.161 -6.061 1.00 98.69 455 ILE A N 1
ATOM 3510 C CA . ILE A 1 455 ? -23.471 -3.781 -5.767 1.00 98.69 455 ILE A CA 1
ATOM 3511 C C . ILE A 1 455 ? -24.482 -3.179 -4.780 1.00 98.69 455 ILE A C 1
ATOM 3513 O O . ILE A 1 455 ? -25.665 -3.070 -5.087 1.00 98.69 455 ILE A O 1
ATOM 3517 N N . VAL A 1 456 ? -24.001 -2.761 -3.607 1.00 98.62 456 VAL A N 1
ATOM 3518 C CA . VAL A 1 456 ? -24.797 -2.188 -2.499 1.00 98.62 456 VAL A CA 1
ATOM 3519 C C . VAL A 1 456 ? -24.333 -0.777 -2.110 1.00 98.62 456 VAL A C 1
ATOM 3521 O O . VAL A 1 456 ? -24.595 -0.301 -0.999 1.00 98.62 456 VAL A O 1
ATOM 3524 N N . LEU A 1 457 ? -23.615 -0.118 -3.026 1.00 98.56 457 LEU A N 1
ATOM 3525 C CA . LEU A 1 457 ? -23.062 1.223 -2.860 1.00 98.56 457 LEU A CA 1
ATOM 3526 C C . LEU A 1 457 ? -24.143 2.223 -2.427 1.00 98.56 457 LEU A C 1
ATOM 3528 O O . LEU A 1 457 ? -25.023 2.584 -3.204 1.00 98.56 457 LEU A O 1
ATOM 3532 N N . ASN A 1 458 ? -24.020 2.728 -1.198 1.00 97.75 458 ASN A N 1
ATOM 3533 C CA . ASN A 1 458 ? -24.854 3.809 -0.678 1.00 97.75 458 ASN A CA 1
ATOM 3534 C C . ASN A 1 458 ? -24.019 4.775 0.172 1.00 97.75 458 ASN A C 1
ATOM 3536 O O . ASN A 1 458 ? -24.118 4.836 1.397 1.00 97.75 458 ASN A O 1
ATOM 3540 N N . ALA A 1 459 ? -23.174 5.549 -0.506 1.00 97.25 459 ALA A N 1
ATOM 3541 C CA . ALA A 1 459 ? -22.266 6.489 0.143 1.00 97.25 459 ALA A CA 1
ATOM 3542 C C . ALA A 1 459 ? -22.992 7.602 0.925 1.00 97.25 459 ALA A C 1
ATOM 3544 O O . ALA A 1 459 ? -22.429 8.153 1.866 1.00 97.25 459 ALA A O 1
ATOM 3545 N N . GLN A 1 460 ? -24.231 7.940 0.553 1.00 97.12 460 GLN A N 1
ATOM 3546 C CA . GLN A 1 460 ? -25.018 8.935 1.283 1.00 97.12 460 GLN A CA 1
ATOM 3547 C C . GLN A 1 460 ? -25.484 8.400 2.641 1.00 97.12 460 GLN A C 1
ATOM 3549 O O . GLN A 1 460 ? -25.372 9.120 3.629 1.00 97.12 460 GLN A O 1
ATOM 3554 N N . ALA A 1 461 ? -25.964 7.151 2.707 1.00 96.62 461 ALA A N 1
ATOM 3555 C CA . ALA A 1 461 ? -26.338 6.526 3.978 1.00 96.62 461 ALA A CA 1
ATOM 3556 C C . ALA A 1 461 ? -25.141 6.437 4.938 1.00 96.62 461 ALA A C 1
ATOM 3558 O O . ALA A 1 461 ? -25.282 6.727 6.120 1.00 96.62 461 ALA A O 1
ATOM 3559 N N . GLU A 1 462 ? -23.948 6.169 4.399 1.00 97.69 462 GLU A N 1
ATOM 3560 C CA . GLU A 1 462 ? -22.671 6.137 5.133 1.00 97.69 462 GLU A CA 1
ATOM 3561 C C . GLU A 1 462 ? -22.057 7.538 5.379 1.00 97.69 462 GLU A C 1
ATOM 3563 O O . GLU A 1 462 ? -20.866 7.679 5.681 1.00 97.69 462 GLU A O 1
ATOM 3568 N N . GLN A 1 463 ? -22.870 8.594 5.229 1.00 97.25 463 GLN A N 1
ATOM 3569 C CA . GLN A 1 463 ? -22.553 9.990 5.552 1.00 97.25 463 GLN A CA 1
ATOM 3570 C C . GLN A 1 463 ? -21.323 10.556 4.818 1.00 97.25 463 GLN A C 1
ATOM 3572 O O . GLN A 1 463 ? -20.621 11.437 5.324 1.00 97.25 463 GLN A O 1
ATOM 3577 N N . PHE A 1 464 ? -21.033 10.080 3.604 1.00 97.25 464 PHE A N 1
ATOM 3578 C CA . PHE A 1 464 ? -20.033 10.717 2.750 1.00 97.25 464 PHE A CA 1
ATOM 3579 C C . PHE A 1 464 ? -20.609 11.975 2.088 1.00 97.25 464 PHE A C 1
ATOM 3581 O O . PHE A 1 464 ? -21.681 11.955 1.474 1.00 97.25 464 PHE A O 1
ATOM 3588 N N . ASN A 1 465 ? -19.864 13.081 2.176 1.00 96.19 465 ASN A N 1
ATOM 3589 C CA . ASN A 1 465 ? -20.265 14.354 1.579 1.00 96.19 465 ASN A CA 1
ATOM 3590 C C . ASN A 1 465 ? -20.365 14.272 0.043 1.00 96.19 465 ASN A C 1
ATOM 3592 O O . ASN A 1 465 ? -19.789 13.392 -0.597 1.00 96.19 465 ASN A O 1
ATOM 3596 N N . GLU A 1 466 ? -21.101 15.207 -0.558 1.00 95.12 466 GLU A N 1
ATOM 3597 C CA . GLU A 1 466 ? -21.344 15.237 -2.004 1.00 95.12 466 GLU A CA 1
ATOM 3598 C C . GLU A 1 466 ? -20.064 15.300 -2.845 1.00 95.12 466 GLU A C 1
ATOM 3600 O O . GLU A 1 466 ? -19.945 14.552 -3.815 1.00 95.12 466 GLU A O 1
ATOM 3605 N N . GLY A 1 467 ? -19.079 16.103 -2.429 1.00 95.19 467 GLY A N 1
ATOM 3606 C CA . GLY A 1 467 ? -17.797 16.211 -3.124 1.00 95.19 467 GLY A CA 1
ATOM 3607 C C . GLY A 1 467 ? -17.073 14.868 -3.224 1.00 95.19 467 GLY A C 1
ATOM 3608 O O . GLY A 1 467 ? -16.642 14.483 -4.306 1.00 95.19 467 GLY A O 1
ATOM 3609 N N . PHE A 1 468 ? -17.010 14.102 -2.130 1.00 94.94 468 PHE A N 1
ATOM 3610 C CA . PHE A 1 468 ? -16.433 12.754 -2.135 1.00 94.94 468 PHE A CA 1
ATOM 3611 C C . PHE A 1 468 ? -17.229 11.787 -3.023 1.00 94.94 468 PHE A C 1
ATOM 3613 O O . PHE A 1 468 ? -16.636 10.979 -3.743 1.00 94.94 468 PHE A O 1
ATOM 3620 N N . ARG A 1 469 ? -18.567 11.872 -2.993 1.00 95.75 469 ARG A N 1
ATOM 3621 C CA . ARG A 1 469 ? -19.458 11.000 -3.778 1.00 95.75 469 ARG A CA 1
ATOM 3622 C C . ARG A 1 469 ? -19.305 11.198 -5.287 1.00 95.75 469 ARG A C 1
ATOM 3624 O O . ARG A 1 469 ? -19.418 10.227 -6.028 1.00 95.75 469 ARG A O 1
ATOM 3631 N N . GLN A 1 470 ? -19.035 12.425 -5.729 1.00 94.12 470 GLN A N 1
ATOM 3632 C CA . GLN A 1 470 ? -18.865 12.775 -7.146 1.00 94.12 470 GLN A CA 1
ATOM 3633 C C . GLN A 1 470 ? -17.406 12.683 -7.624 1.00 94.12 470 GLN A C 1
ATOM 3635 O O . GLN A 1 470 ? -17.136 12.787 -8.819 1.00 94.12 470 GLN A O 1
ATOM 3640 N N . GLN A 1 471 ? -16.451 12.488 -6.712 1.00 96.38 471 GLN A N 1
ATOM 3641 C CA . GLN A 1 471 ? -15.031 12.529 -7.040 1.00 96.38 471 GLN A CA 1
ATOM 3642 C C . GLN A 1 471 ? -14.584 11.340 -7.907 1.00 96.38 471 GLN A C 1
ATOM 3644 O O . GLN A 1 471 ? -14.724 10.173 -7.529 1.00 96.38 471 GLN A O 1
ATOM 3649 N N . ALA A 1 472 ? -13.918 11.657 -9.016 1.00 97.38 472 ALA A N 1
ATOM 3650 C CA . ALA A 1 472 ? -13.073 10.740 -9.774 1.00 97.38 472 ALA A CA 1
ATOM 3651 C C . ALA A 1 472 ? -11.629 10.824 -9.250 1.00 97.38 472 ALA A C 1
ATOM 3653 O O . ALA A 1 472 ? -11.001 11.882 -9.313 1.00 97.38 472 ALA A O 1
ATOM 3654 N N . ALA A 1 473 ? -11.105 9.734 -8.693 1.00 97.06 473 ALA A N 1
ATOM 3655 C CA . ALA A 1 473 ? -9.773 9.697 -8.083 1.00 97.06 473 ALA A CA 1
ATOM 3656 C C . ALA A 1 473 ? -9.220 8.267 -8.081 1.00 97.06 473 ALA A C 1
ATOM 3658 O O . ALA A 1 473 ? -10.009 7.336 -8.220 1.00 97.06 473 ALA A O 1
ATOM 3659 N N . PRO A 1 474 ? -7.902 8.067 -7.894 1.00 97.69 474 PRO A N 1
ATOM 3660 C CA . PRO A 1 474 ? -7.369 6.756 -7.547 1.00 97.69 474 PRO A CA 1
ATOM 3661 C C . PRO A 1 474 ? -8.088 6.163 -6.332 1.00 97.69 474 PRO A C 1
ATOM 3663 O O . PRO A 1 474 ? -8.465 6.898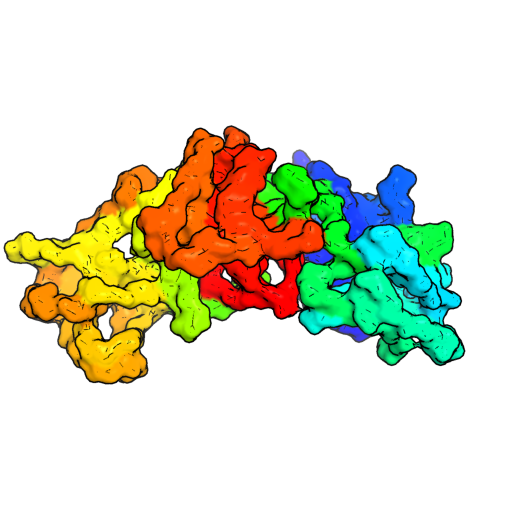 -5.414 1.00 97.69 474 PRO A O 1
ATOM 3666 N N . ARG A 1 475 ? -8.312 4.850 -6.331 1.00 98.56 475 ARG A N 1
ATOM 3667 C CA . ARG A 1 475 ? -9.048 4.147 -5.271 1.00 98.56 475 ARG A CA 1
ATOM 3668 C C . ARG A 1 475 ? -8.289 2.909 -4.827 1.00 98.56 475 ARG A C 1
ATOM 3670 O O . ARG A 1 475 ? -7.677 2.233 -5.651 1.00 98.56 475 ARG A O 1
ATOM 3677 N N . SER A 1 476 ? -8.390 2.615 -3.537 1.00 98.94 476 SER A N 1
ATOM 3678 C CA . SER A 1 476 ? -7.948 1.364 -2.927 1.00 98.94 476 SER A CA 1
ATOM 3679 C C . SER A 1 476 ? -9.171 0.563 -2.505 1.00 98.94 476 SER A C 1
ATOM 3681 O O . SER A 1 476 ? -10.155 1.133 -2.036 1.00 98.94 476 SER A O 1
ATOM 3683 N N . VAL A 1 477 ? -9.128 -0.751 -2.676 1.00 98.94 477 VAL A N 1
ATOM 3684 C CA . VAL A 1 477 ? -10.231 -1.659 -2.365 1.00 98.94 477 VAL A CA 1
ATOM 3685 C C . VAL A 1 477 ? -9.670 -2.937 -1.768 1.00 98.94 477 VAL A C 1
ATOM 3687 O O . VAL A 1 477 ? -8.624 -3.426 -2.191 1.00 98.94 477 VAL A O 1
ATOM 3690 N N . ILE A 1 478 ? -10.399 -3.501 -0.814 1.00 98.88 478 ILE A N 1
ATOM 3691 C CA . ILE A 1 478 ? -10.248 -4.896 -0.411 1.00 98.88 478 ILE A CA 1
ATOM 3692 C C . ILE A 1 478 ? -11.510 -5.658 -0.799 1.00 98.88 478 ILE A C 1
ATOM 3694 O O . ILE A 1 478 ? -12.624 -5.175 -0.581 1.00 98.88 478 ILE A O 1
ATOM 3698 N N . LEU A 1 479 ? -11.337 -6.832 -1.399 1.00 98.44 479 LEU A N 1
ATOM 3699 C CA . LEU A 1 479 ? -12.437 -7.696 -1.818 1.00 98.44 479 LEU A CA 1
ATOM 3700 C C . LEU A 1 479 ? -12.175 -9.162 -1.477 1.00 98.44 479 LEU A C 1
ATOM 3702 O O . LEU A 1 479 ? -11.035 -9.546 -1.218 1.00 98.44 479 LEU A O 1
ATOM 3706 N N . THR A 1 480 ? -13.230 -9.975 -1.512 1.00 98.00 480 THR A N 1
ATOM 3707 C CA . THR A 1 480 ? -13.134 -11.440 -1.503 1.00 98.00 480 THR A CA 1
ATOM 3708 C C . THR A 1 480 ? -13.548 -12.033 -2.840 1.00 98.00 480 THR A C 1
ATOM 3710 O O . THR A 1 480 ? -14.479 -11.538 -3.478 1.00 98.00 480 THR A O 1
ATOM 3713 N N . THR A 1 481 ? -12.891 -13.116 -3.244 1.00 95.56 481 THR A N 1
ATOM 3714 C CA . THR A 1 481 ? -13.283 -13.914 -4.416 1.00 95.56 481 THR A CA 1
ATOM 3715 C C . THR A 1 481 ? -14.221 -15.061 -4.024 1.00 95.56 481 THR A C 1
ATOM 3717 O O . THR A 1 481 ? -14.437 -15.323 -2.837 1.00 95.56 481 THR A O 1
ATOM 3720 N N . ALA A 1 482 ? -14.779 -15.767 -5.012 1.00 94.12 482 ALA A N 1
ATOM 3721 C CA . ALA A 1 482 ? -15.613 -16.952 -4.782 1.00 94.12 482 ALA A CA 1
ATOM 3722 C C . ALA A 1 482 ? -14.837 -18.099 -4.108 1.00 94.12 482 ALA A C 1
ATOM 3724 O O . ALA A 1 482 ? -15.402 -18.877 -3.345 1.00 94.12 482 ALA A O 1
ATOM 3725 N N . GLU A 1 483 ? -13.527 -18.159 -4.336 1.00 92.81 483 GLU A N 1
ATOM 3726 C CA . GLU A 1 483 ? -12.599 -19.103 -3.716 1.00 92.81 483 GLU A CA 1
ATOM 3727 C C . GLU A 1 483 ? -12.254 -18.707 -2.270 1.00 92.81 483 GLU A C 1
ATOM 3729 O O . GLU A 1 483 ? -11.491 -19.398 -1.599 1.00 92.81 483 GLU A O 1
ATOM 3734 N N . GLY A 1 484 ? -12.780 -17.584 -1.771 1.00 92.12 484 GLY A N 1
ATOM 3735 C CA . GLY A 1 484 ? -12.501 -17.076 -0.430 1.00 92.12 484 GLY A CA 1
ATOM 3736 C C . GLY A 1 484 ? -11.086 -16.520 -0.273 1.00 92.12 484 GLY A C 1
ATOM 3737 O O . GLY A 1 484 ? -10.566 -16.513 0.843 1.00 92.12 484 GLY A O 1
ATOM 3738 N N . ASN A 1 485 ? -10.435 -16.110 -1.365 1.00 95.62 485 ASN A N 1
ATOM 3739 C CA . ASN A 1 485 ? -9.186 -15.354 -1.301 1.00 95.62 485 ASN A CA 1
ATOM 3740 C C . ASN A 1 485 ? -9.497 -13.885 -1.000 1.00 95.62 485 ASN A C 1
ATOM 3742 O O . ASN A 1 485 ? -10.532 -13.367 -1.422 1.00 95.62 485 ASN A O 1
ATOM 3746 N N . LEU A 1 486 ? -8.594 -13.210 -0.291 1.00 97.62 486 LEU A N 1
ATOM 3747 C CA . LEU A 1 486 ? -8.608 -11.755 -0.164 1.00 97.62 486 LEU A CA 1
ATOM 3748 C C . LEU A 1 486 ? -7.862 -11.157 -1.352 1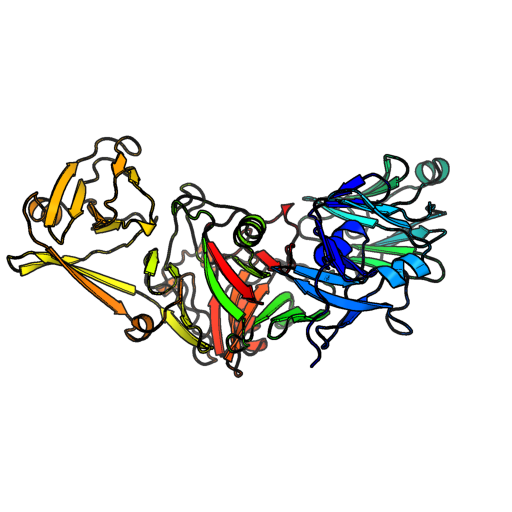.00 97.62 486 LEU A C 1
ATOM 3750 O O . LEU A 1 486 ? -6.822 -11.668 -1.746 1.00 97.62 486 LEU A O 1
ATOM 3754 N N . MET A 1 487 ? -8.338 -10.046 -1.899 1.00 98.44 487 MET A N 1
ATOM 3755 C CA . MET A 1 487 ? -7.608 -9.315 -2.928 1.00 98.44 487 MET A CA 1
ATOM 3756 C C . MET A 1 487 ? -7.507 -7.841 -2.550 1.00 98.44 487 MET A C 1
ATOM 3758 O O . MET A 1 487 ? -8.513 -7.182 -2.282 1.00 98.44 487 MET A O 1
ATOM 3762 N N . LEU A 1 488 ? -6.274 -7.338 -2.508 1.00 98.88 488 LEU A N 1
ATOM 3763 C CA . LEU A 1 488 ? -5.949 -5.933 -2.280 1.00 98.88 488 LEU A CA 1
ATOM 3764 C C . LEU A 1 488 ? -5.780 -5.276 -3.645 1.00 98.88 488 LEU A C 1
ATOM 3766 O O . LEU A 1 488 ? -4.934 -5.714 -4.422 1.00 98.88 488 LEU A O 1
ATOM 3770 N N . VAL A 1 489 ? -6.580 -4.262 -3.958 1.00 98.94 489 VAL A N 1
ATOM 3771 C CA . VAL A 1 489 ? -6.684 -3.713 -5.313 1.00 98.94 489 VAL A CA 1
ATOM 3772 C C . VAL A 1 489 ? -6.512 -2.204 -5.296 1.00 98.94 489 VAL A C 1
ATOM 3774 O O . VAL A 1 489 ? -7.147 -1.510 -4.506 1.00 98.94 489 VAL A O 1
ATOM 3777 N N . THR A 1 490 ? -5.705 -1.684 -6.213 1.00 98.88 490 THR A N 1
ATOM 3778 C CA . THR A 1 490 ? -5.657 -0.259 -6.534 1.00 98.88 490 THR A CA 1
ATOM 3779 C C . THR A 1 490 ? -6.104 -0.024 -7.967 1.00 98.88 490 THR A C 1
ATOM 3781 O O . THR A 1 490 ? -5.809 -0.800 -8.881 1.00 98.88 490 THR A O 1
ATOM 3784 N N . VAL A 1 491 ? -6.841 1.065 -8.164 1.00 98.62 491 VAL A N 1
ATOM 3785 C CA . VAL A 1 491 ? -7.285 1.524 -9.480 1.00 98.62 491 VAL A CA 1
ATOM 3786 C C . VAL A 1 491 ? -6.857 2.971 -9.642 1.00 98.62 491 VAL A C 1
ATOM 3788 O O . VAL A 1 491 ? -7.217 3.820 -8.826 1.00 98.62 491 VAL A O 1
ATOM 3791 N N . HIS A 1 492 ? -6.085 3.251 -10.689 1.00 96.12 492 HIS A N 1
ATOM 3792 C CA . HIS A 1 492 ? -5.555 4.587 -10.974 1.00 96.12 492 HIS A CA 1
ATOM 3793 C C . HIS A 1 492 ? -6.332 5.275 -12.103 1.00 96.12 492 HIS A C 1
ATOM 3795 O O . HIS A 1 492 ? -7.408 4.833 -12.510 1.00 96.12 492 HIS A O 1
ATOM 3801 N N . ASN A 1 493 ? -5.815 6.410 -12.575 1.00 95.06 493 ASN A N 1
ATOM 3802 C CA . ASN A 1 493 ? -6.383 7.161 -13.690 1.00 95.06 493 ASN A CA 1
ATOM 3803 C C . ASN A 1 493 ? -6.592 6.270 -14.917 1.00 95.06 493 ASN A C 1
ATOM 3805 O O . ASN A 1 493 ? -5.674 5.560 -15.333 1.00 95.06 493 ASN A O 1
ATOM 3809 N N . ARG A 1 494 ? -7.792 6.325 -15.506 1.00 95.50 494 ARG A N 1
ATOM 3810 C CA . ARG A 1 494 ? -8.078 5.624 -16.761 1.00 95.50 494 ARG A CA 1
ATOM 3811 C C . ARG A 1 494 ? -7.201 6.163 -17.888 1.00 95.50 494 ARG A C 1
ATOM 3813 O O . ARG A 1 494 ? -6.732 7.303 -17.840 1.00 95.50 494 ARG A O 1
ATOM 3820 N N . VAL A 1 495 ? -7.026 5.369 -18.938 1.00 93.44 495 VAL A N 1
ATOM 3821 C CA . VAL A 1 495 ? -6.316 5.803 -20.146 1.00 93.44 495 VAL A CA 1
ATOM 3822 C C . VAL A 1 495 ? -6.968 7.086 -20.678 1.00 93.44 495 VAL A C 1
ATOM 3824 O O . VAL A 1 495 ? -8.144 7.086 -21.023 1.00 93.44 495 VAL A O 1
ATOM 3827 N N . ASN A 1 496 ? -6.197 8.177 -20.747 1.00 90.06 496 ASN A N 1
ATOM 3828 C CA . ASN A 1 496 ? -6.650 9.517 -21.161 1.00 90.06 496 ASN A CA 1
ATOM 3829 C C . ASN A 1 496 ? -7.721 10.180 -20.272 1.00 90.06 496 ASN A C 1
ATOM 3831 O O . ASN A 1 496 ? -8.433 11.063 -20.748 1.00 90.06 496 ASN A O 1
ATOM 3835 N N . GLY A 1 497 ? -7.831 9.819 -18.994 1.00 92.50 497 GLY A N 1
ATOM 3836 C CA . GLY A 1 497 ? -8.813 10.442 -18.109 1.00 92.50 497 GLY A CA 1
ATOM 3837 C C . GLY A 1 497 ? -8.427 10.425 -16.637 1.00 92.50 497 GLY A C 1
ATOM 3838 O O . GLY A 1 497 ? -7.294 10.135 -16.262 1.00 92.50 497 GLY A O 1
ATOM 3839 N N . LEU A 1 498 ? -9.397 10.767 -15.795 1.00 94.12 498 LEU A N 1
ATOM 3840 C CA . LEU A 1 498 ? -9.261 10.721 -14.342 1.00 94.12 498 LEU A CA 1
ATOM 3841 C C . LEU A 1 498 ? -9.495 9.298 -13.810 1.00 94.12 498 LEU A C 1
ATOM 3843 O O . LEU A 1 498 ? -9.878 8.383 -14.548 1.00 94.12 498 LEU A O 1
ATOM 3847 N N . GLY A 1 499 ? -9.258 9.115 -12.511 1.00 95.62 499 GLY A N 1
ATOM 3848 C CA . GLY A 1 499 ? -9.558 7.873 -11.801 1.00 95.62 499 GLY A CA 1
ATOM 3849 C C . GLY A 1 499 ? -11.040 7.485 -11.849 1.00 95.62 499 GLY A C 1
ATOM 3850 O O . GLY A 1 499 ? -11.879 8.214 -12.390 1.00 95.62 499 GLY A O 1
ATOM 3851 N N . PRO A 1 500 ? -11.387 6.315 -11.309 1.00 98.19 500 PRO A N 1
ATOM 3852 C CA . PRO A 1 500 ? -12.773 5.883 -11.241 1.00 98.19 500 PRO A CA 1
ATOM 3853 C C . PRO A 1 500 ? -13.577 6.678 -10.196 1.00 98.19 500 PRO A C 1
ATOM 3855 O O . PRO A 1 500 ? -13.083 7.081 -9.136 1.00 98.19 500 PRO A O 1
ATOM 3858 N N . THR A 1 501 ? -14.857 6.867 -10.490 1.00 98.56 501 THR A N 1
ATOM 3859 C CA . THR A 1 501 ? -15.902 7.183 -9.510 1.00 98.56 501 THR A CA 1
ATOM 3860 C C . THR A 1 501 ? -16.202 5.957 -8.640 1.00 98.56 501 THR A C 1
ATOM 3862 O O . THR A 1 501 ? -15.827 4.832 -8.976 1.00 98.56 501 THR A O 1
ATOM 3865 N N . LEU A 1 502 ? -16.915 6.139 -7.523 1.00 98.56 502 LEU A N 1
ATOM 3866 C CA . LEU A 1 502 ? -17.300 5.021 -6.645 1.00 98.56 502 LEU A CA 1
ATOM 3867 C C . LEU A 1 502 ? -18.136 3.956 -7.376 1.00 98.56 502 LEU A C 1
ATOM 3869 O O . LEU A 1 502 ? -17.929 2.762 -7.165 1.00 98.56 502 LEU A O 1
ATOM 3873 N N . THR A 1 503 ? -19.044 4.379 -8.260 1.00 98.50 503 THR A N 1
ATOM 3874 C CA . THR A 1 503 ? -19.868 3.470 -9.069 1.00 98.50 503 THR A CA 1
ATOM 3875 C C . THR A 1 503 ? -19.015 2.653 -10.033 1.00 98.50 503 THR A C 1
ATOM 3877 O O . THR A 1 503 ? -19.185 1.439 -10.123 1.00 98.50 503 THR A O 1
ATOM 3880 N N . GLU A 1 504 ? -18.064 3.293 -10.715 1.00 98.75 504 GLU A N 1
ATOM 3881 C CA . GLU A 1 504 ? -17.162 2.594 -11.634 1.00 98.75 504 GLU A CA 1
ATOM 3882 C C . GLU A 1 504 ? -16.266 1.611 -10.883 1.00 98.75 504 GLU A C 1
ATOM 3884 O O . GLU A 1 504 ? -16.093 0.490 -11.347 1.00 98.75 504 GLU A O 1
ATOM 3889 N N . VAL A 1 505 ? -15.759 1.964 -9.693 1.00 98.69 505 VAL A N 1
ATOM 3890 C CA . VAL A 1 505 ? -15.019 1.000 -8.864 1.00 98.69 505 VAL A CA 1
ATOM 3891 C C . VAL A 1 505 ? -15.885 -0.193 -8.497 1.00 98.69 505 VAL A C 1
ATOM 3893 O O . VAL A 1 505 ? -15.430 -1.317 -8.674 1.00 98.69 505 VAL A O 1
ATOM 3896 N N . ALA A 1 506 ? -17.129 0.001 -8.054 1.00 98.81 506 ALA A N 1
ATOM 3897 C CA . ALA A 1 506 ? -18.017 -1.123 -7.756 1.00 98.81 506 ALA A CA 1
ATOM 3898 C C . ALA A 1 506 ? -18.208 -2.041 -8.982 1.00 98.81 506 ALA A C 1
ATOM 3900 O O . ALA A 1 506 ? -18.118 -3.260 -8.865 1.00 98.81 506 ALA A O 1
ATOM 3901 N N . GLN A 1 507 ? -18.381 -1.473 -10.177 1.00 98.81 507 GLN A N 1
ATOM 3902 C CA . GLN A 1 507 ? -18.505 -2.243 -11.420 1.00 98.81 507 GLN A CA 1
ATOM 3903 C C . GLN A 1 507 ? -17.204 -2.962 -11.811 1.00 98.81 507 GLN A C 1
ATOM 3905 O O . GLN A 1 507 ? -17.243 -4.107 -12.263 1.00 98.81 507 GLN A O 1
ATOM 3910 N N . LEU A 1 508 ? -16.048 -2.322 -11.619 1.00 98.75 508 LEU A N 1
ATOM 3911 C CA . LEU A 1 508 ? -14.738 -2.934 -11.844 1.00 98.75 508 LEU A CA 1
ATOM 3912 C C . LEU A 1 508 ? -14.506 -4.104 -10.880 1.00 98.75 508 LEU A C 1
ATOM 3914 O O . LEU A 1 508 ? -14.085 -5.167 -11.321 1.00 98.75 508 LEU A O 1
ATOM 3918 N N . MET A 1 509 ? -14.830 -3.953 -9.592 1.00 98.75 509 MET A N 1
ATOM 3919 C CA . MET A 1 509 ? -14.683 -5.035 -8.610 1.00 98.75 509 MET A CA 1
ATOM 3920 C C . MET A 1 509 ? -15.625 -6.201 -8.916 1.00 98.75 509 MET A C 1
ATOM 3922 O O . MET A 1 509 ? -15.220 -7.356 -8.821 1.00 98.75 509 MET A O 1
ATOM 3926 N N . GLN A 1 510 ? -16.852 -5.919 -9.367 1.00 98.38 510 GLN A N 1
ATOM 3927 C CA . GLN A 1 510 ? -17.773 -6.960 -9.824 1.00 98.38 510 GLN A CA 1
ATOM 3928 C C . GLN A 1 510 ? -17.209 -7.712 -11.043 1.00 98.38 510 GLN A C 1
ATOM 3930 O O . GLN A 1 510 ? -17.267 -8.939 -11.082 1.00 98.38 510 GLN A O 1
ATOM 3935 N N . LYS A 1 511 ? -16.593 -7.009 -12.007 1.00 98.00 511 LYS A N 1
ATOM 3936 C CA . LYS A 1 511 ? -15.887 -7.631 -13.147 1.00 98.00 511 LYS A CA 1
ATOM 3937 C C . LYS A 1 511 ? -14.684 -8.480 -12.728 1.00 98.00 511 LYS A C 1
ATOM 3939 O O . LYS A 1 511 ? -14.371 -9.441 -13.421 1.00 98.00 511 LYS A O 1
ATOM 3944 N N . LEU A 1 512 ? -14.028 -8.135 -11.621 1.00 97.94 512 LEU A N 1
ATOM 3945 C CA . LEU A 1 512 ? -12.941 -8.920 -11.026 1.00 97.94 512 LEU A CA 1
ATOM 3946 C C . LEU A 1 512 ? -13.440 -10.113 -10.188 1.00 97.94 512 LEU A C 1
ATOM 3948 O O . LEU A 1 512 ? -12.622 -10.813 -9.601 1.00 97.94 512 LEU A O 1
ATOM 3952 N N . GLY A 1 513 ? -14.754 -10.363 -10.134 1.00 97.62 513 GLY A N 1
ATOM 3953 C CA . GLY A 1 513 ? -15.329 -11.513 -9.430 1.00 97.62 513 GLY A CA 1
ATOM 3954 C C . GLY A 1 513 ? -15.519 -11.307 -7.926 1.00 97.62 513 GLY A C 1
ATOM 3955 O O . GLY A 1 513 ? -15.562 -12.283 -7.179 1.00 97.62 513 GLY A O 1
ATOM 3956 N N . ALA A 1 514 ? -15.624 -10.058 -7.463 1.00 98.44 514 ALA A N 1
ATOM 3957 C CA . ALA A 1 514 ? -15.833 -9.767 -6.049 1.00 98.44 514 ALA A CA 1
ATOM 3958 C C . ALA A 1 514 ? -17.171 -10.313 -5.522 1.00 98.44 514 ALA A C 1
ATOM 3960 O O . ALA A 1 514 ? -18.242 -9.971 -6.029 1.00 98.44 514 ALA A O 1
ATOM 3961 N N . ILE A 1 515 ? -17.108 -11.083 -4.435 1.00 98.19 515 ILE A N 1
ATOM 3962 C CA . ILE A 1 515 ? -18.267 -11.485 -3.625 1.00 98.19 515 ILE A CA 1
ATOM 3963 C C . ILE A 1 515 ? -18.575 -10.418 -2.575 1.00 98.19 515 ILE A C 1
ATOM 3965 O O . ILE A 1 515 ? -19.727 -10.030 -2.380 1.00 98.19 515 ILE A O 1
ATOM 3969 N N . HIS A 1 516 ? -17.534 -9.900 -1.937 1.00 98.31 516 HIS A N 1
ATOM 3970 C CA . HIS A 1 516 ? -17.595 -8.761 -1.035 1.00 98.31 516 HIS A CA 1
ATOM 3971 C C . HIS A 1 516 ? -16.543 -7.749 -1.466 1.00 98.31 516 HIS A C 1
ATOM 3973 O O . HIS A 1 516 ? -15.456 -8.153 -1.863 1.00 98.31 516 HIS A O 1
ATOM 3979 N N . ALA A 1 517 ? -16.836 -6.452 -1.394 1.00 98.69 517 ALA A N 1
ATOM 3980 C CA . ALA A 1 517 ? -15.846 -5.412 -1.664 1.00 98.69 517 ALA A CA 1
ATOM 3981 C C . ALA A 1 517 ? -16.103 -4.162 -0.821 1.00 98.69 517 ALA A C 1
ATOM 3983 O O . ALA A 1 517 ? -17.223 -3.642 -0.785 1.00 98.69 517 ALA A O 1
ATOM 3984 N N . LEU A 1 518 ? -15.045 -3.651 -0.196 1.00 98.88 518 LEU A N 1
ATOM 3985 C CA . LEU A 1 518 ? -15.047 -2.431 0.602 1.00 98.88 518 LEU A CA 1
ATOM 3986 C C . LEU A 1 518 ? -14.079 -1.412 -0.001 1.00 98.88 518 LEU A C 1
ATOM 3988 O O . LEU A 1 518 ? -12.894 -1.704 -0.174 1.00 98.88 518 LEU A O 1
ATOM 3992 N N . ASN A 1 519 ? -14.566 -0.199 -0.269 1.00 98.94 519 ASN A N 1
ATOM 3993 C CA . ASN A 1 519 ? -13.693 0.914 -0.627 1.00 98.94 519 ASN A CA 1
ATOM 3994 C C . ASN A 1 519 ? -12.847 1.332 0.588 1.00 98.94 519 ASN A C 1
ATOM 3996 O O . ASN A 1 519 ? -13.377 1.519 1.684 1.00 98.94 519 ASN A O 1
ATOM 4000 N N . LEU A 1 520 ? -11.547 1.508 0.373 1.00 98.88 520 LEU A N 1
ATOM 4001 C CA . LEU A 1 520 ? -10.582 2.029 1.341 1.00 98.88 520 LEU A CA 1
ATOM 4002 C C . LEU A 1 520 ? -10.292 3.516 1.061 1.00 98.88 520 LEU A C 1
ATOM 4004 O O . LEU A 1 520 ? -10.866 4.115 0.143 1.00 98.88 520 LEU A O 1
ATOM 4008 N N . ASP A 1 521 ? -9.416 4.141 1.850 1.00 98.56 521 ASP A N 1
ATOM 4009 C CA . ASP A 1 521 ? -9.007 5.523 1.587 1.00 98.56 521 ASP A CA 1
ATOM 4010 C C . ASP A 1 521 ? -8.348 5.659 0.195 1.00 98.56 521 ASP A C 1
ATOM 4012 O O . ASP A 1 521 ? -7.674 4.751 -0.295 1.00 98.56 521 ASP A O 1
ATOM 4016 N N . GLY A 1 522 ? -8.588 6.785 -0.476 1.00 97.56 522 GLY A N 1
ATOM 4017 C CA . GLY A 1 522 ? -8.300 6.969 -1.900 1.00 97.56 522 GLY A CA 1
ATOM 4018 C C . GLY A 1 522 ? -7.309 8.091 -2.212 1.00 97.56 522 GLY A C 1
ATOM 4019 O O . GLY A 1 522 ? -6.593 8.613 -1.360 1.00 97.56 522 GLY A O 1
ATOM 4020 N N . GLY A 1 523 ? -7.282 8.506 -3.476 1.00 96.69 523 GLY A N 1
ATOM 4021 C CA . GLY A 1 523 ? -6.517 9.658 -3.939 1.00 96.69 523 GLY A CA 1
ATOM 4022 C C . GLY A 1 523 ? -5.007 9.465 -3.800 1.00 96.69 523 GLY A C 1
ATOM 4023 O O . GLY A 1 523 ? -4.415 8.524 -4.330 1.00 96.69 523 GLY A O 1
ATOM 4024 N N . SER A 1 524 ? -4.348 10.395 -3.111 1.00 95.81 524 SER A N 1
ATOM 4025 C CA . SER A 1 524 ? -2.914 10.291 -2.825 1.00 95.81 524 SER A CA 1
ATOM 4026 C C . SER A 1 524 ? -2.579 9.211 -1.791 1.00 95.81 524 SER A C 1
ATOM 4028 O O . SER A 1 524 ? -1.427 8.791 -1.742 1.00 95.81 524 SER A O 1
ATOM 4030 N N . SER A 1 525 ? -3.549 8.760 -0.984 1.00 98.25 525 SER A N 1
ATOM 4031 C CA . SER A 1 525 ? -3.360 7.663 -0.023 1.00 98.25 525 SER A CA 1
ATOM 4032 C C . SER A 1 525 ? -3.273 6.300 -0.709 1.00 98.25 525 SER A C 1
ATOM 4034 O O . SER A 1 525 ? -2.621 5.403 -0.176 1.00 98.25 525 SER A O 1
ATOM 4036 N N . THR A 1 526 ? -3.891 6.153 -1.892 1.00 98.69 526 THR A N 1
ATOM 4037 C CA . THR A 1 526 ? -3.879 4.909 -2.675 1.00 98.69 526 THR A CA 1
ATOM 4038 C C . THR A 1 526 ? -2.454 4.458 -2.928 1.00 98.69 526 THR A C 1
ATOM 4040 O O . THR A 1 526 ? -1.726 5.126 -3.667 1.00 98.69 526 THR A O 1
ATOM 4043 N N . THR A 1 527 ? -2.079 3.357 -2.280 1.00 98.50 527 THR A N 1
ATOM 4044 C CA . THR A 1 527 ? -0.749 2.750 -2.331 1.00 98.50 527 THR A CA 1
ATOM 4045 C C . THR A 1 527 ? -0.853 1.246 -2.116 1.00 98.50 527 THR A C 1
ATOM 4047 O O . THR A 1 527 ? -1.560 0.793 -1.216 1.00 98.50 527 THR A O 1
ATOM 4050 N N . LEU A 1 528 ? -0.114 0.481 -2.920 1.00 98.88 528 LEU A N 1
ATOM 4051 C CA . LEU A 1 528 ? 0.038 -0.964 -2.795 1.00 98.88 528 LEU A CA 1
ATOM 4052 C C . LEU A 1 528 ? 1.524 -1.307 -2.742 1.00 98.88 528 LEU A C 1
ATOM 4054 O O . LEU A 1 528 ? 2.291 -0.974 -3.644 1.00 98.88 528 LEU A O 1
ATOM 4058 N N . TYR A 1 529 ? 1.923 -1.964 -1.666 1.00 98.75 529 TYR A N 1
ATOM 4059 C CA . TYR A 1 529 ? 3.291 -2.336 -1.348 1.00 98.75 529 TYR A CA 1
ATOM 4060 C C . TYR A 1 529 ? 3.489 -3.844 -1.511 1.00 98.75 529 TYR A C 1
ATOM 4062 O O . TYR A 1 529 ? 2.632 -4.623 -1.092 1.00 98.75 529 TYR A O 1
ATOM 4070 N N . LEU A 1 530 ? 4.636 -4.245 -2.057 1.00 98.56 530 LEU A N 1
ATOM 4071 C CA . LEU A 1 530 ? 5.093 -5.631 -2.132 1.00 98.56 530 LEU A CA 1
ATOM 4072 C C . LEU A 1 530 ? 6.624 -5.675 -2.052 1.00 98.56 530 LEU A C 1
ATOM 4074 O O . LEU A 1 530 ? 7.298 -4.971 -2.804 1.00 98.56 530 LEU A O 1
ATOM 4078 N N . GLY A 1 531 ? 7.177 -6.507 -1.168 1.00 96.06 531 GLY A N 1
ATOM 4079 C CA . GLY A 1 531 ? 8.579 -6.934 -1.223 1.00 96.06 531 GLY A CA 1
ATOM 4080 C C . GLY A 1 531 ? 9.625 -5.814 -1.187 1.00 96.06 531 GLY A C 1
ATOM 4081 O O . GLY A 1 531 ? 10.700 -5.965 -1.761 1.00 96.06 531 GLY A O 1
ATOM 4082 N N . GLY A 1 532 ? 9.327 -4.674 -0.557 1.00 94.12 532 GLY A N 1
ATOM 4083 C CA . GLY A 1 532 ? 10.245 -3.530 -0.483 1.00 94.12 532 GLY A CA 1
ATOM 4084 C C . GLY A 1 532 ? 9.887 -2.328 -1.357 1.00 94.12 532 GLY A C 1
ATOM 4085 O O . GLY A 1 532 ? 10.547 -1.299 -1.226 1.00 94.12 532 GLY A O 1
ATOM 4086 N N . GLN A 1 533 ? 8.850 -2.399 -2.196 1.00 94.88 533 GLN A N 1
ATOM 4087 C CA . GLN A 1 533 ? 8.478 -1.304 -3.101 1.00 94.88 533 GLN A CA 1
ATOM 4088 C C . GLN A 1 533 ? 6.973 -1.060 -3.183 1.00 94.88 533 GLN A C 1
ATOM 4090 O O . GLN A 1 533 ? 6.167 -1.940 -2.892 1.00 94.88 533 GLN A O 1
ATOM 4095 N N . LEU A 1 534 ? 6.602 0.139 -3.634 1.00 97.25 534 LEU A N 1
ATOM 4096 C CA . LEU A 1 534 ? 5.255 0.398 -4.134 1.00 97.25 534 LEU A CA 1
ATOM 4097 C C . LEU A 1 534 ? 5.152 -0.121 -5.573 1.00 97.25 534 LEU A C 1
ATOM 4099 O O . LEU A 1 534 ? 5.999 0.201 -6.404 1.00 97.25 534 LEU A O 1
ATOM 4103 N N . ILE A 1 535 ? 4.126 -0.920 -5.860 1.00 97.00 535 ILE A N 1
ATOM 4104 C CA . ILE A 1 535 ? 3.932 -1.579 -7.166 1.00 97.00 535 ILE A CA 1
ATOM 4105 C C . ILE A 1 535 ? 2.865 -0.906 -8.034 1.00 97.00 535 ILE A C 1
ATOM 4107 O O . ILE A 1 535 ? 2.728 -1.227 -9.213 1.00 97.00 535 ILE A O 1
ATOM 4111 N N . ASP A 1 536 ? 2.104 0.029 -7.467 1.00 95.81 536 ASP A N 1
ATOM 4112 C CA . ASP A 1 536 ? 1.037 0.751 -8.157 1.00 95.81 536 ASP A CA 1
ATOM 4113 C C . ASP A 1 536 ? 1.433 2.179 -8.556 1.00 95.81 536 ASP A C 1
ATOM 4115 O O . ASP A 1 536 ? 0.870 2.740 -9.498 1.00 95.81 536 ASP A O 1
ATOM 4119 N N . ARG A 1 537 ? 2.402 2.777 -7.847 1.00 92.75 537 ARG A N 1
ATOM 4120 C CA . ARG A 1 537 ? 2.842 4.154 -8.080 1.00 92.75 537 ARG A CA 1
ATOM 4121 C C . ARG A 1 537 ? 4.238 4.468 -7.524 1.00 92.75 537 ARG A C 1
ATOM 4123 O O . ARG A 1 537 ? 4.666 3.883 -6.542 1.00 92.75 537 ARG A O 1
ATOM 4130 N N . SER A 1 538 ? 4.886 5.500 -8.067 1.00 90.12 538 SER A N 1
ATOM 4131 C CA . SER A 1 538 ? 6.053 6.172 -7.486 1.00 90.12 538 SER A CA 1
ATOM 4132 C C . SER A 1 538 ? 5.766 6.699 -6.086 1.00 90.12 538 SER A C 1
ATOM 4134 O O . SER A 1 538 ? 4.740 7.354 -5.847 1.00 90.12 538 SER A O 1
ATOM 4136 N N . SER A 1 539 ? 6.741 6.494 -5.203 1.00 89.19 539 SER A N 1
ATOM 4137 C CA . SER A 1 539 ? 6.757 6.991 -3.830 1.00 89.19 539 SER A CA 1
ATOM 4138 C C . SER A 1 539 ? 6.651 8.514 -3.739 1.00 89.19 539 SER A C 1
ATOM 4140 O O . SER A 1 539 ? 6.028 9.006 -2.804 1.00 89.19 539 SER A O 1
ATOM 4142 N N . SER A 1 540 ? 7.153 9.268 -4.726 1.00 87.31 540 SER A N 1
ATOM 4143 C CA . SER A 1 540 ? 7.066 10.741 -4.746 1.00 87.31 540 SER A CA 1
ATOM 4144 C C . SER A 1 540 ? 5.626 11.259 -4.843 1.00 87.31 540 SER A C 1
ATOM 4146 O O . SER A 1 540 ? 5.339 12.396 -4.474 1.00 87.31 540 SER A O 1
ATOM 4148 N N . SER A 1 541 ? 4.706 10.413 -5.314 1.00 89.25 541 SER A N 1
ATOM 4149 C CA . SER A 1 541 ? 3.284 10.731 -5.463 1.00 89.25 541 SER A CA 1
ATOM 4150 C C . SER A 1 541 ? 2.402 10.167 -4.344 1.00 89.25 541 SER A C 1
ATOM 4152 O O . SER A 1 541 ? 1.194 10.415 -4.348 1.00 89.25 541 SER A O 1
ATOM 4154 N N . ALA A 1 542 ? 2.973 9.374 -3.435 1.00 94.50 542 ALA A N 1
ATOM 4155 C CA . ALA A 1 542 ? 2.255 8.715 -2.355 1.00 94.50 542 ALA A CA 1
ATOM 4156 C C . ALA A 1 542 ? 2.196 9.617 -1.117 1.00 94.50 542 ALA A C 1
ATOM 4158 O O . ALA A 1 542 ? 3.217 10.103 -0.629 1.00 94.50 542 ALA A O 1
ATOM 4159 N N . ALA A 1 543 ? 0.995 9.830 -0.584 1.00 97.25 543 ALA A N 1
ATOM 4160 C CA . ALA A 1 543 ? 0.831 10.521 0.685 1.00 97.25 543 ALA A CA 1
ATOM 4161 C C . ALA A 1 543 ? 1.200 9.614 1.866 1.00 97.25 543 ALA A C 1
ATOM 4163 O O . ALA A 1 543 ? 1.229 8.386 1.773 1.00 97.25 543 ALA A O 1
ATOM 4164 N N . ARG A 1 544 ? 1.444 10.245 3.015 1.00 98.50 544 ARG A N 1
ATOM 4165 C CA . ARG A 1 544 ? 1.509 9.546 4.299 1.00 98.50 544 ARG A CA 1
ATOM 4166 C C . ARG A 1 544 ? 0.102 9.092 4.685 1.00 98.50 544 ARG A C 1
ATOM 4168 O O . ARG A 1 544 ? -0.849 9.846 4.497 1.00 98.50 544 ARG A O 1
ATOM 4175 N N . VAL A 1 545 ? -0.010 7.905 5.266 1.00 98.75 545 VAL A N 1
ATOM 4176 C CA . VAL A 1 545 ? -1.267 7.304 5.724 1.00 98.75 545 VAL A CA 1
ATOM 4177 C C . VAL A 1 545 ? -1.175 6.945 7.203 1.00 98.75 545 VAL A C 1
ATOM 4179 O O . VAL A 1 545 ? -0.085 6.740 7.738 1.00 98.75 545 VAL A O 1
ATOM 4182 N N . HIS A 1 546 ? -2.318 6.901 7.883 1.00 98.62 546 HIS A N 1
ATOM 4183 C CA . HIS A 1 546 ? -2.374 6.538 9.301 1.00 98.62 546 HIS A CA 1
ATOM 4184 C C . HIS A 1 546 ? -2.302 5.020 9.516 1.00 98.62 546 HIS A C 1
ATOM 4186 O O . HIS A 1 546 ? -1.647 4.552 10.447 1.00 98.62 546 HIS A O 1
ATOM 4192 N N . ASN A 1 547 ? -3.010 4.250 8.687 1.00 98.75 547 ASN A N 1
ATOM 4193 C CA . ASN A 1 547 ? -3.159 2.805 8.828 1.00 98.75 547 ASN A CA 1
ATOM 4194 C C . ASN A 1 547 ? -3.210 2.095 7.461 1.00 98.75 547 ASN A C 1
ATOM 4196 O O . ASN A 1 547 ? -3.316 2.731 6.408 1.00 98.75 547 ASN A O 1
ATOM 4200 N N . GLY A 1 548 ? -3.127 0.769 7.496 1.00 98.62 548 GLY A N 1
ATOM 4201 C CA . GLY A 1 548 ? -3.156 -0.114 6.337 1.00 98.62 548 GLY A CA 1
ATOM 4202 C C . GLY A 1 548 ? -3.626 -1.520 6.685 1.00 98.62 548 GLY A C 1
ATOM 4203 O O . GLY A 1 548 ? -3.947 -1.817 7.835 1.00 98.62 548 GLY A O 1
ATOM 4204 N N . ILE A 1 549 ? -3.612 -2.398 5.690 1.00 98.81 549 ILE A N 1
ATOM 4205 C CA . ILE A 1 549 ? -3.738 -3.848 5.861 1.00 98.81 549 ILE A CA 1
ATOM 4206 C C . ILE A 1 549 ? -2.405 -4.451 5.442 1.00 98.81 549 ILE A C 1
ATOM 4208 O O . ILE A 1 549 ? -1.967 -4.215 4.319 1.00 98.81 549 ILE A O 1
ATOM 4212 N N . GLY A 1 550 ? -1.759 -5.185 6.345 1.00 98.25 550 GLY A N 1
ATOM 4213 C CA . GLY A 1 550 ? -0.489 -5.861 6.104 1.00 98.25 550 GLY A CA 1
ATOM 4214 C C . GLY A 1 550 ? -0.661 -7.373 5.997 1.00 98.25 550 GLY A C 1
ATOM 4215 O O . GLY A 1 550 ? -1.435 -7.971 6.745 1.00 98.25 550 GLY A O 1
ATOM 4216 N N . VAL A 1 551 ? 0.089 -7.976 5.080 1.00 98.06 551 VAL A N 1
ATOM 4217 C CA . VAL A 1 551 ? 0.220 -9.418 4.870 1.00 98.06 551 VAL A CA 1
ATOM 4218 C C . VAL A 1 551 ? 1.608 -9.851 5.326 1.00 98.06 551 VAL A C 1
ATOM 4220 O O . VAL A 1 551 ? 2.621 -9.334 4.851 1.00 98.06 551 VAL A O 1
ATOM 4223 N N . PHE A 1 552 ? 1.658 -10.811 6.235 1.00 95.44 552 PHE A N 1
ATOM 4224 C CA . PHE A 1 552 ? 2.885 -11.366 6.790 1.00 95.44 552 PHE A CA 1
ATOM 4225 C C . PHE A 1 552 ? 3.047 -12.804 6.309 1.00 95.44 552 PHE A C 1
ATOM 4227 O O . PHE A 1 552 ? 2.062 -13.540 6.241 1.00 95.44 552 PHE A O 1
ATOM 4234 N N . ILE A 1 553 ? 4.286 -13.202 6.024 1.00 91.56 553 ILE A N 1
ATOM 4235 C CA . ILE A 1 553 ? 4.668 -14.603 5.848 1.00 91.56 553 ILE A CA 1
ATOM 4236 C C . ILE A 1 553 ? 5.555 -14.967 7.034 1.00 91.56 553 ILE A C 1
ATOM 4238 O O . ILE A 1 553 ? 6.580 -14.328 7.264 1.00 91.56 553 ILE A O 1
ATOM 4242 N N . GLN A 1 554 ? 5.150 -15.974 7.798 1.00 80.50 554 GLN A N 1
ATOM 4243 C CA . GLN A 1 554 ? 6.003 -16.622 8.785 1.00 80.50 554 GLN A CA 1
ATOM 4244 C C . GLN A 1 554 ? 6.770 -17.768 8.097 1.00 80.50 554 GLN A C 1
ATOM 4246 O O . GLN A 1 554 ? 6.141 -18.512 7.338 1.00 80.50 554 GLN A O 1
ATOM 4251 N N . PRO A 1 555 ? 8.099 -17.872 8.298 1.00 52.06 555 PRO A N 1
ATOM 4252 C CA . PRO A 1 555 ? 8.911 -18.946 7.733 1.00 52.06 555 PRO A CA 1
ATOM 4253 C C . PRO A 1 555 ? 8.533 -20.344 8.229 1.00 52.06 555 PRO A C 1
ATOM 4255 O O . PRO A 1 555 ? 8.053 -20.461 9.381 1.00 52.06 555 PRO A O 1
#

Secondary structure (DSSP, 8-state):
-PPPPPP-EEESEEEETTEEE---EEEETTEEEEEHHHHHHHH-PEEPPBS-TTEEEEESSS-TTT-PEEEEEEEETTEEEEE-HHHHHHTT-EEEEETTEEEEE---EEEEEEEEEEETTEEEEEEEESS---EEEEEETTEEEEEESEEE-HHHHHH------SS--EEEEEEETTEEEEEEE--TT--EEEEEETTTTEEEEEE-S--PPPEEEEEETTEEEEEEEEEETTEEEEEEEEEE-TTSTTEEEEEEES-SS-S---B-HHHHHHHTT-SEEEE-S-EETTTTEE-S-EEETTEEEE---TT-EEEEE-TTS-EEEEE-EEEEEEEETT--EEEEEEES-S---SEEEEE-GGG-SEEE-SSTT-EEEEEETTEEEEEEE--STTS-EEEPPTTEEEEEEES-HHHHHHS-TT-BEEEEEEEESGGGGG-SEEEE-S-EEEETTEE---TTTTT--HHHHH----EEEEEE-TT--EEEEEE-PPTTS----HHHHHHHHHHTT-SEEEE---TTS--EEETTEESSS-GGGPPPBSEEEEEEE--

Foldseek 3Di:
DPDDQDWPAKAQWAAEQNRIDRWIWTDGDNWIWTFPVVCCAWFVKAWAADPDQQKTFIAFQEDPPPDTDIFGWDDDQLTIITTCPVVCVVQVWDWDDDPRYIYIYGDAKAFPAWDKDADPFWIKIKTFIQDGWGWHWDDDFQKIKIKTSYAYDVVRQVPDDFDDYPFFPTWHWDDDPRIIMIMTGGHGPWDWQWHWHVDPTMIMTGGGLPRWDFYWYPNDQQWIWTWDWDDDPPWTWTKTKIWGDLQGPQKHKAKFFPDQAALFDWFFPLVRCVVVRFFKWWFFADDDPVRSHGAAFWFAQLRTLWFGPLQAWKKFAASNLDIDIGRKHKWKWKAWPVGDIATARIERGPDDDAGKYKYACSRHQKDFAQAAFKWKWWDAPQFTADIDTHGGGRPDMDTADNRTIIITHGPCVVVSVQRHGGIGIDMDIAMVVRCSSVGRTMGGHDDWQAAQLDGPHDVVSSVDDPCLQPDFAKWWKWFAAPVSIIMTMIIAAIRVGGHDHSNVVSVSCSVVRGRTMGIGDTHLCGFMDRRSDTPPDDPNSHDIGGMIMGMGGDD

Radius of gyration: 26.67 Å; Cα contacts (8 Å, |Δi|>4): 1530; chains: 1; bounding box: 61×57×77 Å

Sequence (555 aa):
MSAPVPITQRGEQITLNGRAFSIPWSQRQERFGITDAGFIQTIGVDLLNTDEVSQQPIAWFSDQQVSPIILSTWLSEQYRYLDITELAQRFGWQVQVNGSSLQISTPAAKVTGVRQGRQSWGDRIVVDLDQATPWQLNEQPGETIITIEAQIDPALIQSFKGNAGNRITSLTVETSDNRTVIRVGIPAGIRPRVWAIPEPNRLLIDVRPDSLAEREIQWAPGIRWRQQFVSLGADKFPVVSLEINPRQPGVTVKPIVSNASTLIGTAPLSSTAQQIQVVAAINGGFFNRNTQMPLGAIRRENRWVSGPILDRGAIAWNDSGEVSVGRLSLQETIVTSNGQQFPVLFLNSGFIASGICRHTSEWGSSYTNILDHEILVTVQDNKVINQQRTNAAGQTTVPIPSDGYLLVIRDDTATANALTPGTPIQLETATQPAEFANFAQILGAGPLLIQNGQIVLNAQAEQFNEGFRQQAAPRSVILTTAEGNLMLVTVHNRVNGLGPTLTEVAQLMQKLGAIHALNLDGGSSTTLYLGGQLIDRSSSSAARVHNGIGVFIQP

pLDDT: mean 95.54, std 5.45, range [43.59, 98.94]